Protein 3MCX (pdb70)

Structure (mmCIF, N/CA/C/O backbone):
data_3MCX
#
_entry.id   3MCX
#
_cell.length_a   107.161
_cell.length_b   147.472
_cell.length_c   73.434
_cell.angle_alpha   90.000
_cell.angle_beta   90.000
_cell.angle_gamma   90.000
#
_symmetry.space_group_name_H-M   'C 2 2 21'
#
loop_
_entity.id
_entity.type
_entity.pdbx_description
1 polymer 'SusD superfamily protein'
2 non-polymer 'ZINC ION'
3 non-polymer 'ACETATE ION'
4 non-polymer GLYCEROL
5 water water
#
loop_
_atom_site.group_PDB
_atom_site.id
_atom_site.type_symbol
_atom_site.label_atom_id
_atom_site.label_alt_id
_atom_site.label_comp_id
_atom_site.label_asym_id
_atom_site.label_entity_id
_atom_site.label_seq_id
_atom_site.pdbx_PDB_ins_code
_atom_site.Cartn_x
_atom_site.Cartn_y
_atom_site.Cartn_z
_atom_site.occupancy
_atom_site.B_iso_or_equiv
_atom_site.auth_seq_id
_atom_site.auth_comp_id
_atom_site.auth_asym_id
_atom_site.auth_atom_id
_atom_site.pdbx_PDB_model_num
ATOM 1 N N . VAL A 1 19 ? 12.255 -14.907 16.810 1.00 18.41 39 VAL A N 1
ATOM 2 C CA . VAL A 1 19 ? 12.493 -16.373 16.849 1.00 17.30 39 VAL A CA 1
ATOM 3 C C . VAL A 1 19 ? 13.997 -16.680 16.755 1.00 16.01 39 VAL A C 1
ATOM 4 O O . VAL A 1 19 ? 14.524 -17.401 17.604 1.00 16.34 39 VAL A O 1
ATOM 8 N N . THR A 1 20 ? 14.666 -16.192 15.708 1.00 12.79 40 THR A N 1
ATOM 9 C CA . THR A 1 20 ? 16.057 -16.567 15.450 1.00 11.27 40 THR A CA 1
ATOM 10 C C . THR A 1 20 ? 17.019 -15.439 15.800 1.00 9.94 40 THR A C 1
ATOM 11 O O . THR A 1 20 ? 16.601 -14.303 15.967 1.00 9.29 40 THR A O 1
ATOM 15 N N . LEU A 1 21 ? 18.311 -15.771 15.901 1.00 8.82 41 LEU A N 1
ATOM 16 C CA . LEU A 1 21 ? 19.350 -14.781 16.076 1.00 8.31 41 LEU A CA 1
ATOM 17 C C . LEU A 1 21 ? 19.263 -13.730 14.968 1.00 7.60 41 LEU A C 1
ATOM 18 O O . LEU A 1 21 ? 19.374 -12.528 15.225 1.00 8.33 41 LEU A O 1
ATOM 23 N N . ASP A 1 22 ? 19.048 -14.178 13.721 1.00 8.64 42 ASP A N 1
ATOM 24 C CA A ASP A 1 22 ? 18.973 -13.207 12.621 0.50 8.85 42 ASP A CA 1
ATOM 25 C CA B ASP A 1 22 ? 18.923 -13.261 12.585 0.50 8.91 42 ASP A CA 1
ATOM 26 C C . ASP A 1 22 ? 17.772 -12.279 12.793 1.00 8.71 42 ASP A C 1
ATOM 27 O O . ASP A 1 22 ? 17.892 -11.100 12.513 1.00 7.86 42 ASP A O 1
ATOM 36 N N . ASP A 1 23 ? 16.638 -12.804 13.265 1.00 8.40 43 ASP A N 1
ATOM 37 C CA . ASP A 1 23 ? 15.478 -11.949 13.577 1.00 9.12 43 ASP A CA 1
ATOM 38 C C . ASP A 1 23 ? 15.819 -10.892 14.632 1.00 8.09 43 ASP A C 1
ATOM 39 O O . ASP A 1 23 ? 15.408 -9.748 14.534 1.00 8.07 43 ASP A O 1
ATOM 44 N N . ALA A 1 24 ? 16.585 -11.276 15.649 1.00 6.96 44 ALA A N 1
ATOM 45 C CA . ALA A 1 24 ? 17.040 -10.309 16.641 1.00 6.21 44 ALA A CA 1
ATOM 46 C C . ALA A 1 24 ? 17.933 -9.213 16.044 1.00 5.57 44 ALA A C 1
ATOM 47 O O . ALA A 1 24 ? 17.801 -8.042 16.363 1.00 6.01 44 ALA A O 1
ATOM 49 N N . GLN A 1 25 ? 18.852 -9.623 15.169 1.00 5.78 45 GLN A N 1
ATOM 50 C CA . GLN A 1 25 ? 19.682 -8.651 14.470 1.00 5.27 45 GLN A CA 1
ATOM 51 C C . GLN A 1 25 ? 18.854 -7.691 13.594 1.00 6.26 45 GLN A C 1
ATOM 52 O O . GLN A 1 25 ? 19.134 -6.510 13.533 1.00 6.89 45 GLN A O 1
ATOM 58 N N . ILE A 1 26 ? 17.876 -8.247 12.885 1.00 7.15 46 ILE A N 1
ATOM 59 C CA . ILE A 1 26 ? 16.968 -7.426 12.073 1.00 7.74 46 ILE A CA 1
ATOM 60 C C . ILE A 1 26 ? 16.222 -6.409 12.950 1.00 7.39 46 ILE A C 1
ATOM 61 O O . ILE A 1 26 ? 16.127 -5.233 12.593 1.00 7.81 46 ILE A O 1
ATOM 66 N N . ALA A 1 27 ? 15.748 -6.835 14.129 1.00 6.52 47 ALA A N 1
ATOM 67 C CA . ALA A 1 27 ? 15.157 -5.886 15.069 1.00 7.37 47 ALA A CA 1
ATOM 68 C C . ALA A 1 27 ? 16.113 -4.771 15.468 1.00 6.13 47 ALA A C 1
ATOM 69 O O . ALA A 1 27 ? 15.735 -3.619 15.490 1.00 7.17 47 ALA A O 1
ATOM 71 N N . LEU A 1 28 ? 17.350 -5.129 15.790 1.00 5.83 48 LEU A N 1
ATOM 72 C CA . LEU A 1 28 ? 18.350 -4.124 16.136 1.00 5.78 48 LEU A CA 1
ATOM 73 C C . LEU A 1 28 ? 18.621 -3.192 14.941 1.00 6.16 48 LEU A C 1
ATOM 74 O O . LEU A 1 28 ? 18.719 -1.983 15.105 1.00 6.47 48 LEU A O 1
ATOM 79 N N . ASN A 1 29 ? 18.732 -3.777 13.747 1.00 6.72 49 ASN A N 1
ATOM 80 C CA . ASN A 1 29 ? 18.927 -2.928 12.563 1.00 7.28 49 ASN A CA 1
ATOM 81 C C . ASN A 1 29 ? 17.801 -1.918 12.446 1.00 6.56 49 ASN A C 1
ATOM 82 O O . ASN A 1 29 ? 18.033 -0.775 12.070 1.00 6.53 49 ASN A O 1
ATOM 87 N N . GLY A 1 30 ? 16.583 -2.340 12.757 1.00 5.90 50 GLY A N 1
ATOM 88 C CA . GLY A 1 30 ? 15.441 -1.446 12.748 1.00 7.39 50 GLY A CA 1
ATOM 89 C C . GLY A 1 30 ? 15.519 -0.303 13.742 1.00 7.97 50 GLY A C 1
ATOM 90 O O . GLY A 1 30 ? 15.061 0.806 13.488 1.00 8.18 50 GLY A O 1
ATOM 91 N N . ILE A 1 31 ? 16.086 -0.560 14.917 1.00 7.00 51 ILE A N 1
ATOM 92 C CA . ILE A 1 31 ? 16.306 0.479 15.902 1.00 7.36 51 ILE A CA 1
ATOM 93 C C . ILE A 1 31 ? 17.300 1.538 15.375 1.00 7.30 51 ILE A C 1
ATOM 94 O O . ILE A 1 31 ? 17.048 2.736 15.456 1.00 7.22 51 ILE A O 1
ATOM 99 N N . TYR A 1 32 ? 18.422 1.083 14.812 1.00 7.06 52 TYR A N 1
ATOM 100 C CA . TYR A 1 32 ? 19.373 2.015 14.222 1.00 6.79 52 TYR A CA 1
ATOM 101 C C . TYR A 1 32 ? 18.740 2.817 13.083 1.00 7.26 52 TYR A C 1
ATOM 102 O O . TYR A 1 32 ? 18.963 4.024 12.993 1.00 7.17 52 TYR A O 1
ATOM 111 N N . ARG A 1 33 ? 17.927 2.168 12.257 1.00 6.89 53 ARG A N 1
ATOM 112 C CA . ARG A 1 33 ? 17.258 2.825 11.131 1.00 8.40 53 ARG A CA 1
ATOM 113 C C . ARG A 1 33 ? 16.301 3.897 11.646 1.00 8.17 53 ARG A C 1
ATOM 114 O O . ARG A 1 33 ? 16.269 5.003 11.141 1.00 8.95 53 ARG A O 1
ATOM 117 N N . LEU A 1 34 ? 15.528 3.582 12.688 1.00 8.39 54 LEU A N 1
ATOM 118 C CA . LEU A 1 34 ? 14.619 4.557 13.279 1.00 9.53 54 LEU A CA 1
ATOM 119 C C . LEU A 1 34 ? 15.391 5.751 13.839 1.00 9.14 54 LEU A C 1
ATOM 120 O O . LEU A 1 34 ? 15.003 6.916 13.666 1.00 9.38 54 LEU A O 1
ATOM 125 N N . ALA A 1 35 ? 16.522 5.494 14.490 1.00 7.68 55 ALA A N 1
ATOM 126 C CA . ALA A 1 35 ? 17.359 6.549 15.036 1.00 8.10 55 ALA A CA 1
ATOM 127 C C . ALA A 1 35 ? 17.903 7.461 13.946 1.00 8.34 55 ALA A C 1
ATOM 128 O O . ALA A 1 35 ? 18.100 8.649 14.179 1.00 8.98 55 ALA A O 1
ATOM 130 N N . SER A 1 36 ? 18.124 6.918 12.754 1.00 8.89 56 SER A N 1
ATOM 131 C CA . SER A 1 36 ? 18.651 7.712 11.656 1.00 8.54 56 SER A CA 1
ATOM 132 C C . SER A 1 36 ? 17.562 8.505 10.944 1.00 9.05 56 SER A C 1
ATOM 133 O O . SER A 1 36 ? 17.858 9.368 10.106 1.00 9.31 56 SER A O 1
ATOM 136 N N . GLY A 1 37 ? 16.305 8.246 11.298 1.00 8.12 57 GLY A N 1
ATOM 137 C CA . GLY A 1 37 ? 15.185 8.800 10.615 1.00 7.74 57 GLY A CA 1
ATOM 138 C C . GLY A 1 37 ? 14.766 10.209 11.017 1.00 7.61 57 GLY A C 1
ATOM 139 O O . GLY A 1 37 ? 15.313 10.856 11.922 1.00 6.54 57 GLY A O 1
ATOM 140 N N . HIS A 1 38 ? 13.795 10.704 10.276 1.00 7.20 58 HIS A N 1
ATOM 141 C CA . HIS A 1 38 ? 13.177 11.961 10.560 1.00 7.05 58 HIS A CA 1
ATOM 142 C C . HIS A 1 38 ? 12.685 12.002 12.007 1.00 7.28 58 HIS A C 1
ATOM 143 O O . HIS A 1 38 ? 12.116 11.027 12.501 1.00 7.98 58 HIS A O 1
ATOM 150 N N . SER A 1 39 ? 12.949 13.144 12.645 1.00 6.59 59 SER A N 1
ATOM 151 C CA . SER A 1 39 ? 12.522 13.481 13.999 1.00 6.95 59 SER A CA 1
ATOM 152 C C . SER A 1 39 ? 13.451 12.928 15.055 1.00 7.88 59 SER A C 1
ATOM 153 O O . SER A 1 39 ? 13.288 13.267 16.226 1.00 8.73 59 SER A O 1
ATOM 156 N N . TYR A 1 40 ? 14.419 12.103 14.668 1.00 7.15 60 TYR A N 1
ATOM 157 C CA . TYR A 1 40 ? 15.489 11.731 15.572 1.00 6.89 60 TYR A CA 1
ATOM 158 C C . TYR A 1 40 ? 16.819 12.323 15.038 1.00 7.53 60 TYR A C 1
ATOM 159 O O . TYR A 1 40 ? 16.912 13.523 14.907 1.00 8.23 60 TYR A O 1
ATOM 168 N N . TYR A 1 41 ? 17.805 11.493 14.697 1.00 7.57 61 TYR A N 1
ATOM 169 C CA . TYR A 1 41 ? 19.092 12.047 14.280 1.00 7.28 61 TYR A CA 1
ATOM 170 C C . TYR A 1 41 ? 19.094 12.538 12.820 1.00 7.76 61 TYR A C 1
ATOM 171 O O . TYR A 1 41 ? 20.027 13.241 12.421 1.00 8.03 61 TYR A O 1
ATOM 180 N N . GLY A 1 42 ? 18.082 12.207 12.027 1.00 7.61 62 GLY A N 1
ATOM 181 C CA . GLY A 1 42 ? 17.969 12.771 10.684 1.00 7.11 62 GLY A CA 1
ATOM 182 C C . GLY A 1 42 ? 18.013 14.288 10.663 1.00 7.38 62 GLY A C 1
ATOM 183 O O . GLY A 1 42 ? 18.496 14.889 9.698 1.00 6.97 62 GLY A O 1
ATOM 184 N N . ASP A 1 43 ? 17.437 14.916 11.691 1.00 6.80 63 ASP A N 1
ATOM 185 C CA . ASP A 1 43 ? 17.182 16.370 11.673 1.00 7.11 63 ASP A CA 1
ATOM 186 C C . ASP A 1 43 ? 17.131 16.977 13.063 1.00 7.35 63 ASP A C 1
ATOM 187 O O . ASP A 1 43 ? 18.121 17.598 13.465 1.00 7.80 63 ASP A O 1
ATOM 192 N N . ASN A 1 44 ? 16.032 16.829 13.799 1.00 6.70 64 ASN A N 1
ATOM 193 C CA . ASN A 1 44 ? 15.878 17.612 15.021 1.00 7.23 64 ASN A CA 1
ATOM 194 C C . ASN A 1 44 ? 17.031 17.447 16.019 1.00 7.63 64 ASN A C 1
ATOM 195 O O . ASN A 1 44 ? 17.545 18.458 16.515 1.00 7.48 64 ASN A O 1
ATOM 200 N N . TYR A 1 45 ? 17.467 16.216 16.282 1.00 7.31 65 TYR A N 1
ATOM 201 C CA . TYR A 1 45 ? 18.539 16.004 17.266 1.00 7.16 65 TYR A CA 1
ATOM 202 C C . TYR A 1 45 ? 19.944 16.282 16.684 1.00 7.93 65 TYR A C 1
ATOM 203 O O . TYR A 1 45 ? 20.946 16.262 17.419 1.00 8.86 65 TYR A O 1
ATOM 212 N N . TRP A 1 46 ? 20.009 16.465 15.370 1.00 7.90 66 TRP A N 1
ATOM 213 C CA . TRP A 1 46 ? 21.255 16.823 14.701 1.00 8.14 66 TRP A CA 1
ATOM 214 C C . TRP A 1 46 ? 21.481 18.319 14.852 1.00 8.49 66 TRP A C 1
ATOM 215 O O . TRP A 1 46 ? 22.513 18.750 15.386 1.00 9.04 66 TRP A O 1
ATOM 226 N N . TYR A 1 47 ? 20.529 19.128 14.416 1.00 7.31 67 TYR A N 1
ATOM 227 C CA . TYR A 1 47 ? 20.768 20.568 14.378 1.00 7.12 67 TYR A CA 1
ATOM 228 C C . TYR A 1 47 ? 20.324 21.350 15.598 1.00 6.85 67 TYR A C 1
ATOM 229 O O . TYR A 1 47 ? 20.689 22.524 15.749 1.00 7.63 67 TYR A O 1
ATOM 238 N N . TYR A 1 48 ? 19.575 20.730 16.536 1.00 6.82 68 TYR A N 1
ATOM 239 C CA . TYR A 1 48 ? 19.170 21.432 17.765 1.00 6.84 68 TYR A CA 1
ATOM 240 C C . TYR A 1 48 ? 20.343 22.061 18.499 1.00 7.70 68 TYR A C 1
ATOM 241 O O . TYR A 1 48 ? 20.301 23.261 18.809 1.00 7.99 68 TYR A O 1
ATOM 250 N N . GLY A 1 49 ? 21.404 21.304 18.692 1.00 7.48 69 GLY A N 1
ATOM 251 C CA . GLY A 1 49 ? 22.544 21.763 19.468 1.00 8.66 69 GLY A CA 1
ATOM 252 C C . GLY A 1 49 ? 23.410 22.779 18.761 1.00 7.88 69 GLY A C 1
ATOM 253 O O . GLY A 1 49 ? 24.351 23.303 19.353 1.00 8.61 69 GLY A O 1
ATOM 254 N N . ASP A 1 50 ? 23.118 23.078 17.499 1.00 7.76 70 ASP A N 1
ATOM 255 C CA . ASP A 1 50 ? 23.750 24.176 16.792 1.00 7.65 70 ASP A CA 1
ATOM 256 C C . ASP A 1 50 ? 22.861 25.424 16.754 1.00 8.24 70 ASP A C 1
ATOM 257 O O . ASP A 1 50 ? 23.286 26.490 17.177 1.00 7.42 70 ASP A O 1
ATOM 262 N N . CYS A 1 51 ? 21.624 25.302 16.330 1.00 7.03 71 CYS A N 1
ATOM 263 C CA . CYS A 1 51 ? 20.782 26.494 16.188 1.00 7.17 71 CYS A CA 1
ATOM 264 C C . CYS A 1 51 ? 20.374 27.143 17.503 1.00 7.49 71 CYS A C 1
ATOM 265 O O . CYS A 1 51 ? 19.911 28.302 17.526 1.00 6.89 71 CYS A O 1
ATOM 268 N N . ARG A 1 52 ? 20.550 26.429 18.619 1.00 7.47 72 ARG A N 1
ATOM 269 C CA . ARG A 1 52 ? 20.275 26.973 19.939 1.00 7.39 72 ARG A CA 1
ATOM 270 C C . ARG A 1 52 ? 21.426 27.812 20.493 1.00 6.86 72 ARG A C 1
ATOM 271 O O . ARG A 1 52 ? 21.249 28.525 21.492 1.00 7.12 72 ARG A O 1
ATOM 279 N N . ALA A 1 53 ? 22.599 27.734 19.856 1.00 6.75 73 ALA A N 1
ATOM 280 C CA . ALA A 1 53 ? 23.784 28.480 20.282 1.00 7.04 73 ALA A CA 1
ATOM 281 C C . ALA A 1 53 ? 23.925 29.716 19.376 1.00 6.82 73 ALA A C 1
ATOM 282 O O . ALA A 1 53 ? 22.908 30.341 19.052 1.00 7.54 73 ALA A O 1
ATOM 284 N N . ALA A 1 54 ? 25.139 30.150 19.050 1.00 7.37 74 ALA A N 1
ATOM 285 C CA . ALA A 1 54 ? 25.354 31.449 18.401 1.00 7.18 74 ALA A CA 1
ATOM 286 C C . ALA A 1 54 ? 25.987 31.416 17.020 1.00 7.56 74 ALA A C 1
ATOM 287 O O . ALA A 1 54 ? 26.110 32.489 16.394 1.00 7.38 74 ALA A O 1
ATOM 289 N N . ASP A 1 55 ? 26.426 30.229 16.599 1.00 7.38 75 ASP A N 1
ATOM 290 C CA . ASP A 1 55 ? 27.221 30.046 15.389 1.00 7.88 75 ASP A CA 1
ATOM 291 C C . ASP A 1 55 ? 26.424 29.635 14.169 1.00 7.16 75 ASP A C 1
ATOM 292 O O . ASP A 1 55 ? 26.863 29.896 13.030 1.00 6.55 75 ASP A O 1
ATOM 297 N N . VAL A 1 56 ? 25.319 28.919 14.381 1.00 7.22 76 VAL A N 1
ATOM 298 C CA . VAL A 1 56 ? 24.442 28.447 13.306 1.00 7.10 76 VAL A CA 1
ATOM 299 C C . VAL A 1 56 ? 23.086 29.053 13.603 1.00 7.08 76 VAL A C 1
ATOM 300 O O . VAL A 1 56 ? 22.553 28.908 14.717 1.00 7.58 76 VAL A O 1
ATOM 304 N N . GLN A 1 57 ? 22.525 29.764 12.635 1.00 6.32 77 GLN A N 1
ATOM 305 C CA . GLN A 1 57 ? 21.250 30.458 12.815 1.00 6.38 77 GLN A CA 1
ATOM 306 C C . GLN A 1 57 ? 20.243 30.015 11.761 1.00 7.46 77 GLN A C 1
ATOM 307 O O . GLN A 1 57 ? 20.605 29.466 10.727 1.00 6.77 77 GLN A O 1
ATOM 313 N N . ALA A 1 58 ? 18.963 30.278 12.008 1.00 6.02 78 ALA A N 1
ATOM 314 C CA . ALA A 1 58 ? 17.999 30.205 10.908 1.00 6.55 78 ALA A CA 1
ATOM 315 C C . ALA A 1 58 ? 18.357 31.223 9.845 1.00 6.79 78 ALA A C 1
ATOM 316 O O . ALA A 1 58 ? 18.806 32.342 10.147 1.00 6.30 78 ALA A O 1
ATOM 318 N N . ARG A 1 59 ? 18.064 30.859 8.600 1.00 6.01 79 ARG A N 1
ATOM 319 C CA . ARG A 1 59 ? 18.125 31.803 7.506 1.00 6.20 79 ARG A CA 1
ATOM 320 C C . ARG A 1 59 ? 16.920 32.763 7.456 1.00 5.57 79 ARG A C 1
ATOM 321 O O . ARG A 1 59 ? 17.044 33.931 7.081 1.00 5.86 79 ARG A O 1
ATOM 329 N N . ILE A 1 60 ? 15.746 32.196 7.770 1.00 5.60 80 ILE A N 1
ATOM 330 C CA . ILE A 1 60 ? 14.486 32.863 7.670 1.00 5.72 80 ILE A CA 1
ATOM 331 C C . ILE A 1 60 ? 13.566 32.340 8.791 1.00 6.00 80 ILE A C 1
ATOM 332 O O . ILE A 1 60 ? 13.572 31.145 9.115 1.00 5.91 80 ILE A O 1
ATOM 337 N N . THR A 1 61 ? 12.722 33.236 9.300 1.00 5.81 81 THR A N 1
ATOM 338 C CA . THR A 1 61 ? 11.736 32.791 10.270 1.00 6.00 81 THR A CA 1
ATOM 339 C C . THR A 1 61 ? 10.603 32.091 9.521 1.00 5.87 81 THR A C 1
ATOM 340 O O . THR A 1 61 ? 10.160 32.545 8.464 1.00 5.69 81 THR A O 1
ATOM 344 N N . LYS A 1 62 ? 10.127 30.984 10.079 1.00 5.47 82 LYS A N 1
ATOM 345 C CA . LYS A 1 62 ? 9.032 30.212 9.484 1.00 5.46 82 LYS A CA 1
ATOM 346 C C . LYS A 1 62 ? 7.803 30.048 10.386 1.00 5.96 82 LYS A C 1
ATOM 347 O O . LYS A 1 62 ? 6.773 29.528 9.937 1.00 5.89 82 LYS A O 1
ATOM 353 N N . GLY A 1 63 ? 7.899 30.489 11.634 1.00 6.04 83 GLY A N 1
ATOM 354 C CA . GLY A 1 63 ? 6.802 30.357 12.578 1.00 6.07 83 GLY A CA 1
ATOM 355 C C . GLY A 1 63 ? 6.667 28.964 13.186 1.00 5.35 83 GLY A C 1
ATOM 356 O O . GLY A 1 63 ? 7.444 28.053 12.917 1.00 5.74 83 GLY A O 1
ATOM 357 N N . ASP A 1 64 ? 5.646 28.831 14.011 1.00 5.02 84 ASP A N 1
ATOM 358 C CA . ASP A 1 64 ? 5.401 27.602 14.759 1.00 5.15 84 ASP A CA 1
ATOM 359 C C . ASP A 1 64 ? 5.195 26.406 13.815 1.00 5.29 84 ASP A C 1
ATOM 360 O O . ASP A 1 64 ? 4.562 26.547 12.756 1.00 5.34 84 ASP A O 1
ATOM 365 N N . GLY A 1 65 ? 5.758 25.264 14.195 1.00 5.54 85 GLY A N 1
ATOM 366 C CA . GLY A 1 65 ? 5.477 24.019 13.482 1.00 5.79 85 GLY A CA 1
ATOM 367 C C . GLY A 1 65 ? 6.320 23.831 12.235 1.00 5.71 85 GLY A C 1
ATOM 368 O O . GLY A 1 65 ? 6.072 22.880 11.497 1.00 6.22 85 GLY A O 1
ATOM 369 N N . LYS A 1 66 ? 7.286 24.728 12.021 1.00 5.22 86 LYS A N 1
ATOM 370 C CA A LYS A 1 66 ? 8.144 24.707 10.840 0.50 5.63 86 LYS A CA 1
ATOM 371 C CA B LYS A 1 66 ? 8.151 24.710 10.844 0.50 5.65 86 LYS A CA 1
ATOM 372 C C . LYS A 1 66 ? 9.603 24.656 11.285 1.00 5.99 86 LYS A C 1
ATOM 373 O O . LYS A 1 66 ? 9.917 24.794 12.474 1.00 5.47 86 LYS A O 1
ATOM 384 N N . ARG A 1 67 ? 10.505 24.430 10.351 1.00 5.52 87 ARG A N 1
ATOM 385 C CA . ARG A 1 67 ? 11.846 24.003 10.720 1.00 5.83 87 ARG A CA 1
ATOM 386 C C . ARG A 1 67 ? 12.744 25.127 11.220 1.00 6.08 87 ARG A C 1
ATOM 387 O O . ARG A 1 67 ? 12.723 26.268 10.710 1.00 6.45 87 ARG A O 1
ATOM 395 N N . VAL A 1 68 ? 13.490 24.770 12.261 1.00 5.42 88 VAL A N 1
ATOM 396 C CA . VAL A 1 68 ? 14.614 25.520 12.823 1.00 6.62 88 VAL A CA 1
ATOM 397 C C . VAL A 1 68 ? 14.221 26.743 13.657 1.00 6.11 88 VAL A C 1
ATOM 398 O O . VAL A 1 68 ? 14.625 26.884 14.843 1.00 6.68 88 VAL A O 1
ATOM 402 N N . SER A 1 69 ? 13.440 27.630 13.086 1.00 6.02 89 SER A N 1
ATOM 403 C CA . SER A 1 69 ? 13.227 28.915 13.720 1.00 5.58 89 SER A CA 1
ATOM 404 C C . SER A 1 69 ? 12.609 28.859 15.131 1.00 6.26 89 SER A C 1
ATOM 405 O O . SER A 1 69 ? 12.983 29.680 15.964 1.00 6.27 89 SER A O 1
ATOM 408 N N . PRO A 1 70 ? 11.654 27.961 15.409 1.00 5.82 90 PRO A N 1
ATOM 409 C CA . PRO A 1 70 ? 11.131 27.963 16.775 1.00 5.96 90 PRO A CA 1
ATOM 410 C C . PRO A 1 70 ? 12.157 27.587 17.833 1.00 5.89 90 PRO A C 1
ATOM 411 O O . PRO A 1 70 ? 12.041 28.044 18.977 1.00 5.71 90 PRO A O 1
ATOM 415 N N . TYR A 1 71 ? 13.125 26.731 17.493 1.00 5.96 91 TYR A N 1
ATOM 416 C CA . TYR A 1 71 ? 14.259 26.457 18.371 1.00 5.51 91 TYR A CA 1
ATOM 417 C C . TYR A 1 71 ? 15.173 27.687 18.495 1.00 6.27 91 TYR A C 1
ATOM 418 O O . TYR A 1 71 ? 15.506 28.153 19.599 1.00 6.54 91 TYR A O 1
ATOM 427 N N . TYR A 1 72 ? 15.602 28.181 17.356 1.00 6.35 92 TYR A N 1
ATOM 428 C CA . TYR A 1 72 ? 16.529 29.323 17.283 1.00 5.64 92 TYR A CA 1
ATOM 429 C C . TYR A 1 72 ? 16.013 30.537 18.029 1.00 6.56 92 TYR A C 1
ATOM 430 O O . TYR A 1 72 ? 16.794 31.250 18.674 1.00 6.99 92 TYR A O 1
ATOM 439 N N . GLU A 1 73 ? 14.712 30.809 17.922 1.00 5.36 93 GLU A N 1
ATOM 440 C CA . GLU A 1 73 ? 14.055 31.958 18.541 1.00 5.41 93 GLU A CA 1
ATOM 441 C C . GLU A 1 73 ? 13.607 31.702 19.990 1.00 5.31 93 GLU A C 1
ATOM 442 O O . GLU A 1 73 ? 13.053 32.596 20.621 1.00 5.61 93 GLU A O 1
ATOM 448 N N . TYR A 1 74 ? 13.798 30.477 20.492 1.00 5.97 94 TYR A N 1
ATOM 449 C CA . TYR A 1 74 ? 13.395 30.152 21.880 1.00 5.94 94 TYR A CA 1
ATOM 450 C C . TYR A 1 74 ? 11.943 30.468 22.145 1.00 6.67 94 TYR A C 1
ATOM 451 O O . TYR A 1 74 ? 11.546 30.923 23.217 1.00 6.44 94 TYR A O 1
ATOM 460 N N . ASN A 1 75 ? 11.090 30.183 21.166 1.00 5.40 95 ASN A N 1
ATOM 461 C CA . ASN A 1 75 ? 9.666 30.436 21.310 1.00 5.81 95 ASN A CA 1
ATOM 462 C C . ASN A 1 75 ? 8.769 29.214 21.003 1.00 5.42 95 ASN A C 1
ATOM 463 O O . ASN A 1 75 ? 7.547 29.328 21.016 1.00 6.47 95 ASN A O 1
ATOM 468 N N . VAL A 1 76 ? 9.391 28.077 20.779 1.00 5.55 96 VAL A N 1
ATOM 469 C CA . VAL A 1 76 ? 8.667 26.847 20.459 1.00 5.95 96 VAL A CA 1
ATOM 470 C C . VAL A 1 76 ? 7.650 26.488 21.554 1.00 5.91 96 VAL A C 1
ATOM 471 O O . VAL A 1 76 ? 7.930 26.601 22.753 1.00 6.64 96 VAL A O 1
ATOM 475 N N . LEU A 1 77 ? 6.452 26.087 21.139 1.00 5.57 97 LEU A N 1
ATOM 476 C CA . LEU A 1 77 ? 5.331 25.772 22.008 1.00 5.30 97 LEU A CA 1
ATOM 477 C C . LEU A 1 77 ? 5.148 24.268 22.192 1.00 5.00 97 LEU A C 1
ATOM 478 O O . LEU A 1 77 ? 5.570 23.449 21.378 1.00 5.65 97 LEU A O 1
ATOM 483 N N . ALA A 1 78 ? 4.464 23.900 23.275 1.00 4.77 98 ALA A N 1
ATOM 484 C CA . ALA A 1 78 ? 4.145 22.501 23.562 1.00 4.91 98 ALA A CA 1
ATOM 485 C C . ALA A 1 78 ? 3.304 21.824 22.498 1.00 5.28 98 ALA A C 1
ATOM 486 O O . ALA A 1 78 ? 3.339 20.599 22.412 1.00 5.35 98 ALA A O 1
ATOM 488 N N . SER A 1 79 ? 2.609 22.623 21.688 1.00 4.26 99 SER A N 1
ATOM 489 C CA . SER A 1 79 ? 1.757 22.128 20.621 1.00 5.23 99 SER A CA 1
ATOM 490 C C . SER A 1 79 ? 2.528 21.846 19.311 1.00 5.19 99 SER A C 1
ATOM 491 O O . SER A 1 79 ? 1.891 21.388 18.348 1.00 7.50 99 SER A O 1
ATOM 494 N N . ASP A 1 80 ? 3.817 22.126 19.244 1.00 5.11 100 ASP A N 1
ATOM 495 C CA . ASP A 1 80 ? 4.539 22.076 17.958 1.00 4.61 100 ASP A CA 1
ATOM 496 C C . ASP A 1 80 ? 4.777 20.623 17.537 1.00 4.51 100 ASP A C 1
ATOM 497 O O . ASP A 1 80 ? 5.523 19.888 18.186 1.00 5.43 100 ASP A O 1
ATOM 502 N N . ASN A 1 81 ? 4.125 20.190 16.465 1.00 4.68 101 ASN A N 1
ATOM 503 C CA . ASN A 1 81 ? 4.249 18.802 16.075 1.00 4.91 101 ASN A CA 1
ATOM 504 C C . ASN A 1 81 ? 5.645 18.460 15.563 1.00 5.80 101 ASN A C 1
ATOM 505 O O . ASN A 1 81 ? 6.255 17.493 15.988 1.00 5.64 101 ASN A O 1
ATOM 510 N N . LEU A 1 82 ? 6.141 19.262 14.622 1.00 5.58 102 LEU A N 1
ATOM 511 C CA . LEU A 1 82 ? 7.440 19.029 14.055 1.00 5.48 102 LEU A CA 1
ATOM 512 C C . LEU A 1 82 ? 8.557 19.052 15.080 1.00 5.49 102 LEU A C 1
ATOM 513 O O . LEU A 1 82 ? 9.497 18.247 15.020 1.00 6.52 102 LEU A O 1
ATOM 518 N N . ASN A 1 83 ? 8.467 19.986 16.023 1.00 5.37 103 ASN A N 1
ATOM 519 C CA . ASN A 1 83 ? 9.605 20.273 16.874 1.00 5.91 103 ASN A CA 1
ATOM 520 C C . ASN A 1 83 ? 9.531 19.773 18.288 1.00 5.68 103 ASN A C 1
ATOM 521 O O . ASN A 1 83 ? 10.543 19.771 18.984 1.00 6.18 103 ASN A O 1
ATOM 526 N N . ILE A 1 84 ? 8.360 19.347 18.719 1.00 4.95 104 ILE A N 1
ATOM 527 C CA . ILE A 1 84 ? 8.160 18.866 20.093 1.00 5.56 104 ILE A CA 1
ATOM 528 C C . ILE A 1 84 ? 7.508 17.492 20.115 1.00 5.69 104 ILE A C 1
ATOM 529 O O . ILE A 1 84 ? 8.096 16.548 20.666 1.00 5.88 104 ILE A O 1
ATOM 534 N N . VAL A 1 85 ? 6.344 17.344 19.504 1.00 4.98 105 VAL A N 1
ATOM 535 C CA . VAL A 1 85 ? 5.640 16.066 19.567 1.00 5.28 105 VAL A CA 1
ATOM 536 C C . VAL A 1 85 ? 6.450 14.965 18.874 1.00 5.70 105 VAL A C 1
ATOM 537 O O . VAL A 1 85 ? 6.673 13.895 19.426 1.00 5.80 105 VAL A O 1
ATOM 541 N N . LEU A 1 86 ? 6.887 15.207 17.636 1.00 5.36 106 LEU A N 1
ATOM 542 C CA . LEU A 1 86 ? 7.593 14.157 16.908 1.00 6.32 106 LEU A CA 1
ATOM 543 C C . LEU A 1 86 ? 8.944 13.795 17.559 1.00 6.24 106 LEU A C 1
ATOM 544 O O . LEU A 1 86 ? 9.235 12.604 17.714 1.00 6.38 106 LEU A O 1
ATOM 549 N N . PRO A 1 87 ? 9.778 14.783 17.935 1.00 6.00 107 PRO A N 1
ATOM 550 C CA . PRO A 1 87 ? 11.04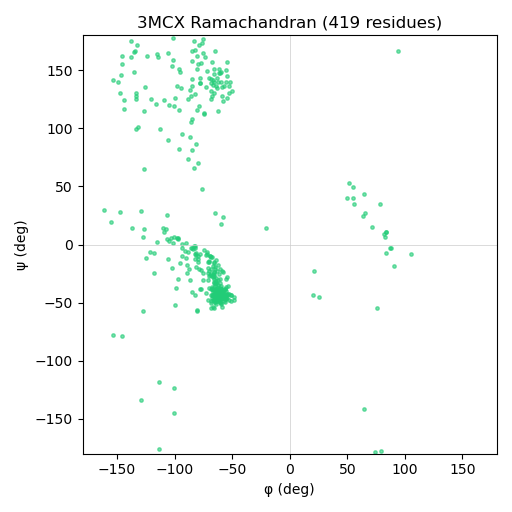5 14.386 18.565 1.00 6.29 107 PRO A CA 1
ATOM 551 C C . PRO A 1 87 ? 10.905 13.628 19.869 1.00 6.17 107 PRO A C 1
ATOM 552 O O . PRO A 1 87 ? 11.696 12.736 20.129 1.00 7.43 107 PRO A O 1
ATOM 556 N N . TRP A 1 88 ? 9.900 13.961 20.653 1.00 5.78 108 TRP A N 1
ATOM 557 C CA . TRP A 1 88 ? 9.601 13.218 21.881 1.00 5.07 108 TRP A CA 1
ATOM 558 C C . TRP A 1 88 ? 9.146 11.798 21.553 1.00 6.44 108 TRP A C 1
ATOM 559 O O . TRP A 1 88 ? 9.696 10.813 22.056 1.00 6.62 108 TRP A O 1
ATOM 570 N N . ASN A 1 89 ? 8.125 11.679 20.706 1.00 5.26 109 ASN A N 1
ATOM 571 C CA . ASN A 1 89 ? 7.491 10.397 20.463 1.00 5.83 109 ASN A CA 1
ATOM 572 C C . ASN A 1 89 ? 8.464 9.463 19.734 1.00 6.10 109 ASN A C 1
ATOM 573 O O . ASN A 1 89 ? 8.456 8.261 19.946 1.00 6.61 109 ASN A O 1
ATOM 578 N N . THR A 1 90 ? 9.273 10.018 18.837 1.00 6.09 110 THR A N 1
ATOM 579 C CA . THR A 1 90 ? 10.171 9.181 18.036 1.00 6.41 110 THR A CA 1
ATOM 580 C C . THR A 1 90 ? 11.246 8.570 18.915 1.00 5.88 110 THR A C 1
ATOM 581 O O . THR A 1 90 ? 11.587 7.384 18.743 1.00 6.15 110 THR A O 1
ATOM 585 N N . VAL A 1 91 ? 11.839 9.358 19.831 1.00 6.20 111 VAL A N 1
ATOM 586 C CA . VAL A 1 91 ? 12.868 8.805 20.710 1.00 6.40 111 VAL A CA 1
ATOM 587 C C . VAL A 1 91 ? 12.266 7.791 21.663 1.00 6.57 111 VAL A C 1
ATOM 588 O O . VAL A 1 91 ? 12.861 6.734 21.910 1.00 6.27 111 VAL A O 1
ATOM 592 N N . TYR A 1 92 ? 11.061 8.050 22.167 1.00 5.56 112 TYR A N 1
ATOM 593 C CA . TYR A 1 92 ? 10.403 7.047 23.012 1.00 5.48 112 TYR A CA 1
ATOM 594 C C . TYR A 1 92 ? 10.091 5.759 22.240 1.00 6.42 112 TYR A C 1
ATOM 595 O O . TYR A 1 92 ? 10.096 4.679 22.794 1.00 6.44 112 TYR A O 1
ATOM 604 N N . LYS A 1 93 ? 9.778 5.866 20.945 1.00 5.92 113 LYS A N 1
ATOM 605 C CA . LYS A 1 93 ? 9.568 4.667 20.133 1.00 6.25 113 LYS A CA 1
ATOM 606 C C . LYS A 1 93 ? 10.854 3.839 20.083 1.00 6.09 113 LYS A C 1
ATOM 607 O O . LYS A 1 93 ? 10.800 2.618 20.211 1.00 5.90 113 LYS A O 1
ATOM 613 N N . VAL A 1 94 ? 11.993 4.505 19.877 1.00 5.68 114 VAL A N 1
ATOM 614 C CA . VAL A 1 94 ? 13.265 3.796 19.893 1.00 6.38 114 VAL A CA 1
ATOM 615 C C . VAL A 1 94 ? 13.468 3.137 21.265 1.00 6.05 114 VAL A C 1
ATOM 616 O O . VAL A 1 94 ? 13.855 1.968 21.329 1.00 6.94 114 VAL A O 1
ATOM 620 N N . ILE A 1 95 ? 13.209 3.854 22.358 1.00 6.27 115 ILE A N 1
ATOM 621 C CA . ILE A 1 95 ? 13.390 3.275 23.698 1.00 6.19 115 ILE A CA 1
ATOM 622 C C . ILE A 1 95 ? 12.514 2.028 23.863 1.00 6.15 115 ILE A C 1
ATOM 623 O O . ILE A 1 95 ? 12.972 0.969 24.311 1.00 5.92 115 ILE A O 1
ATOM 628 N N . ARG A 1 96 ? 11.274 2.147 23.450 1.00 5.38 116 ARG A N 1
ATOM 629 C CA A ARG A 1 96 ? 10.358 1.018 23.544 0.50 5.87 116 ARG A CA 1
ATOM 630 C CA B ARG A 1 96 ? 10.358 1.018 23.540 0.50 6.09 116 ARG A CA 1
ATOM 631 C C . ARG A 1 96 ? 10.854 -0.193 22.757 1.00 5.83 116 ARG A C 1
ATOM 632 O O . ARG A 1 96 ? 10.787 -1.305 23.231 1.00 5.54 116 ARG A O 1
ATOM 647 N N . GLN A 1 97 ? 11.355 0.040 21.566 1.00 6.47 117 GLN A N 1
ATOM 648 C CA . GLN A 1 97 ? 11.902 -1.052 20.776 1.00 6.18 117 GLN A CA 1
ATOM 649 C C . GLN A 1 97 ? 13.132 -1.681 21.433 1.00 5.26 117 GLN A C 1
ATOM 650 O O . GLN A 1 97 ? 13.282 -2.896 21.427 1.00 4.97 117 GLN A O 1
ATOM 656 N N . THR A 1 98 ? 14.016 -0.860 21.998 1.00 5.40 118 THR A N 1
ATOM 657 C CA . THR A 1 98 ? 15.147 -1.407 22.744 1.00 5.58 118 THR A CA 1
ATOM 658 C C . THR A 1 98 ? 14.679 -2.270 23.920 1.00 4.81 118 THR A C 1
ATOM 659 O O . THR A 1 98 ? 15.237 -3.353 24.167 1.00 4.18 118 THR A O 1
ATOM 663 N N . ASN A 1 99 ? 13.638 -1.822 24.625 1.00 4.67 119 ASN A N 1
ATOM 664 C CA . ASN A 1 99 ? 13.137 -2.584 25.750 1.00 4.27 119 ASN A CA 1
ATOM 665 C C . ASN A 1 99 ? 12.527 -3.910 25.330 1.00 3.68 119 ASN A C 1
ATOM 666 O O . ASN A 1 99 ? 12.728 -4.952 25.962 1.00 4.41 119 ASN A O 1
ATOM 671 N N . ASN A 1 100 ? 11.770 -3.902 24.225 1.00 4.75 120 ASN A N 1
ATOM 672 C CA . ASN A 1 100 ? 11.201 -5.121 23.690 1.00 5.03 120 ASN A CA 1
ATOM 673 C C . ASN A 1 100 ? 12.276 -6.153 23.272 1.00 3.61 120 ASN A C 1
ATOM 674 O O . ASN A 1 100 ? 12.171 -7.324 23.566 1.00 3.93 120 ASN A O 1
ATOM 679 N N . LEU A 1 101 ? 13.328 -5.636 22.627 1.00 3.31 121 LEU A N 1
ATOM 680 C CA . LEU A 1 101 ? 14.415 -6.494 22.165 1.00 3.48 121 LEU A CA 1
ATOM 681 C C . LEU A 1 101 ? 15.211 -7.069 23.344 1.00 2.61 121 LEU A C 1
ATOM 682 O O . LEU A 1 101 ? 15.467 -8.254 23.373 1.00 3.41 121 LEU A O 1
ATOM 687 N N . ILE A 1 102 ? 15.597 -6.191 24.272 1.00 3.15 122 ILE A N 1
ATOM 688 C CA . ILE A 1 102 ? 16.309 -6.646 25.460 1.00 3.38 122 ILE A CA 1
ATOM 689 C C . ILE A 1 102 ? 15.507 -7.681 26.229 1.00 3.43 122 ILE A C 1
ATOM 690 O O . ILE A 1 102 ? 16.010 -8.742 26.601 1.00 2.84 122 ILE A O 1
ATOM 695 N N . GLN A 1 103 ? 14.214 -7.424 26.415 1.00 3.27 123 GLN A N 1
ATOM 696 C CA . GLN A 1 103 ? 13.371 -8.378 27.107 1.00 3.57 123 GLN A CA 1
ATOM 697 C C . GLN A 1 103 ? 13.232 -9.727 26.372 1.00 3.01 123 GLN A C 1
ATOM 698 O O . GLN A 1 103 ? 13.239 -10.776 26.974 1.00 3.71 123 GLN A O 1
ATOM 704 N N . LYS A 1 104 ? 13.093 -9.667 25.037 1.00 3.74 124 LYS A N 1
ATOM 705 C CA . LYS A 1 104 ? 13.028 -10.885 24.248 1.00 4.14 124 LYS A CA 1
ATOM 706 C C . LYS A 1 104 ? 14.301 -11.729 24.431 1.00 2.68 124 LYS A C 1
ATOM 707 O O . LYS A 1 104 ? 14.236 -12.932 24.599 1.00 3.43 124 LYS A O 1
ATOM 713 N N . ILE A 1 105 ? 15.450 -11.061 24.376 1.00 2.00 125 ILE A N 1
ATOM 714 C CA . ILE A 1 105 ? 16.739 -11.773 24.614 1.00 2.00 125 ILE A CA 1
ATOM 715 C C . ILE A 1 105 ? 16.790 -12.393 26.032 1.00 2.00 125 ILE A C 1
ATOM 716 O O . ILE A 1 105 ? 17.125 -13.527 26.205 1.00 2.76 125 ILE A O 1
ATOM 721 N N . GLU A 1 106 ? 16.454 -11.566 27.016 1.00 2.00 126 GLU A N 1
ATOM 722 C CA . GLU A 1 106 ? 16.548 -12.024 28.409 1.00 2.00 126 GLU A CA 1
ATOM 723 C C . GLU A 1 106 ? 15.537 -13.062 28.805 1.00 2.36 126 GLU A C 1
ATOM 724 O O . GLU A 1 106 ? 15.774 -13.847 29.707 1.00 2.00 126 GLU A O 1
ATOM 730 N N . SE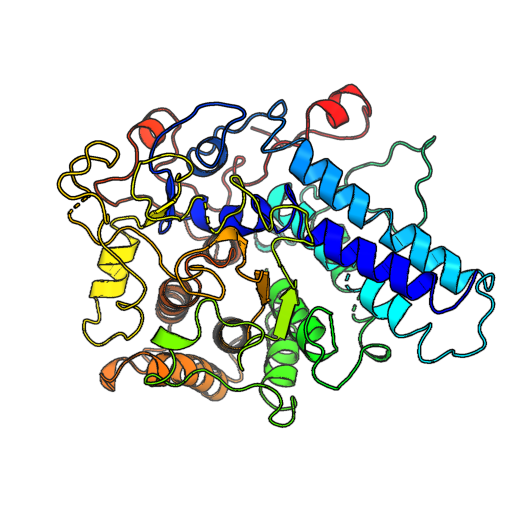R A 1 107 ? 14.423 -13.139 28.097 1.00 4.12 127 SER A N 1
ATOM 731 C CA . SER A 1 107 ? 13.376 -14.085 28.412 1.00 5.20 127 SER A CA 1
ATOM 732 C C . SER A 1 107 ? 13.708 -15.513 27.928 1.00 6.74 127 SER A C 1
ATOM 733 O O . SER A 1 107 ? 12.996 -16.454 28.240 1.00 7.95 127 SER A O 1
ATOM 736 N N . GLY A 1 108 ? 14.793 -15.646 27.160 1.00 8.77 128 GLY A N 1
ATOM 737 C CA . GLY A 1 108 ? 15.260 -16.959 26.713 1.00 11.86 128 GLY A CA 1
ATOM 738 C C . GLY A 1 108 ? 14.482 -17.579 25.571 1.00 13.93 128 GLY A C 1
ATOM 739 O O . GLY A 1 108 ? 14.731 -18.727 25.207 1.00 15.64 128 GLY A O 1
ATOM 740 N N A SER A 1 109 ? 13.608 -16.756 24.979 0.50 15.81 129 SER A N 1
ATOM 741 N N B SER A 1 109 ? 13.517 -16.902 24.998 0.50 15.16 129 SER A N 1
ATOM 742 C CA A SER A 1 109 ? 12.657 -17.153 23.923 0.50 16.96 129 SER A CA 1
ATOM 743 C CA B SER A 1 109 ? 12.761 -17.584 23.957 0.50 15.37 129 SER A CA 1
ATOM 744 C C A SER A 1 109 ? 13.157 -16.779 22.513 0.50 17.14 129 SER A C 1
ATOM 745 C C B SER A 1 109 ? 13.421 -17.458 22.568 0.50 16.06 129 SER A C 1
ATOM 746 O O A SER A 1 109 ? 12.369 -16.560 21.576 0.50 17.30 129 SER A O 1
ATOM 747 O O B SER A 1 109 ? 13.000 -18.190 21.667 0.50 15.89 129 SER A O 1
ATOM 752 N N . ILE A 1 110 ? 14.462 -16.609 22.390 1.00 16.64 130 ILE A N 1
ATOM 753 C CA . ILE A 1 110 ? 15.128 -16.561 21.079 1.00 16.92 130 ILE A CA 1
ATOM 754 C C . ILE A 1 110 ? 15.802 -17.916 20.873 1.00 16.72 130 ILE A C 1
ATOM 755 O O . ILE A 1 110 ? 16.553 -18.408 21.732 1.00 16.50 130 ILE A O 1
ATOM 760 N N . GLN A 1 111 ? 15.486 -18.554 19.747 1.00 16.25 131 GLN A N 1
ATOM 761 C CA . GLN A 1 111 ? 15.966 -19.897 19.457 1.00 16.24 131 GLN A CA 1
ATOM 762 C C . GLN A 1 111 ? 17.412 -19.852 18.940 1.00 15.89 131 GLN A C 1
ATOM 763 O O . GLN A 1 111 ? 17.680 -20.101 17.759 1.00 16.48 131 GLN A O 1
ATOM 766 N N . SER A 1 112 ? 18.338 -19.514 19.840 1.00 14.45 132 SER A N 1
ATOM 767 C CA . SER A 1 112 ? 19.763 -19.453 19.510 1.00 13.59 132 SER A CA 1
ATOM 768 C C . SER A 1 112 ? 20.595 -19.791 20.744 1.00 13.12 132 SER A C 1
ATOM 769 O O . SER A 1 112 ? 20.273 -19.353 21.841 1.00 13.19 132 SER A O 1
ATOM 772 N N . SER A 1 113 ? 21.667 -20.549 20.546 1.00 12.68 133 SER A N 1
ATOM 773 C CA . SER A 1 113 ? 22.648 -20.806 21.602 1.00 12.83 133 SER A CA 1
ATOM 774 C C . SER A 1 113 ? 23.874 -19.877 21.512 1.00 11.78 133 SER A C 1
ATOM 775 O O . SER A 1 113 ? 24.830 -20.056 22.279 1.00 11.60 133 SER A O 1
ATOM 778 N N . ASP A 1 114 ? 23.860 -18.906 20.587 1.00 10.55 134 ASP A N 1
ATOM 779 C CA . ASP A 1 114 ? 25.023 -18.047 20.367 1.00 9.96 134 ASP A CA 1
ATOM 780 C C . ASP A 1 114 ? 24.989 -16.875 21.367 1.00 9.22 134 ASP A C 1
ATOM 781 O O . ASP A 1 114 ? 24.582 -15.749 21.060 1.00 8.90 134 ASP A O 1
ATOM 786 N N . THR A 1 115 ? 25.454 -17.176 22.573 1.00 8.50 135 THR A N 1
ATOM 787 C CA A THR A 1 115 ? 25.391 -16.245 23.702 0.50 8.19 135 THR A CA 1
ATOM 788 C CA B THR A 1 115 ? 25.345 -16.231 23.677 0.50 8.32 135 THR A CA 1
ATOM 789 C C . THR A 1 115 ? 26.163 -14.965 23.452 1.00 7.79 135 THR A C 1
ATOM 790 O O . THR A 1 115 ? 25.741 -13.896 23.840 1.00 7.74 135 THR A O 1
ATOM 797 N N . LYS A 1 116 ? 27.317 -15.090 22.818 1.00 7.51 136 LYS A N 1
ATOM 798 C CA . LYS A 1 116 ? 28.160 -13.947 22.519 1.00 7.95 136 LYS A CA 1
ATOM 799 C C . LYS A 1 116 ? 27.446 -12.962 21.583 1.00 7.36 136 LYS A C 1
ATOM 800 O O . LYS A 1 116 ? 27.520 -11.742 21.769 1.00 6.85 136 LYS A O 1
ATOM 804 N N . GLU A 1 117 ? 26.776 -13.493 20.556 1.00 7.17 137 GLU A N 1
ATOM 805 C CA . GLU A 1 117 ? 26.056 -12.632 19.627 1.00 7.34 137 GLU A CA 1
ATOM 806 C C . GLU A 1 117 ? 24.803 -12.063 20.274 1.00 6.16 137 GLU A C 1
ATOM 807 O O . GLU A 1 117 ? 24.511 -10.891 20.078 1.00 5.93 137 GLU A O 1
ATOM 813 N N . LEU A 1 118 ? 24.071 -12.886 21.036 1.00 5.61 138 LEU A N 1
ATOM 814 C CA . LEU A 1 118 ? 22.890 -12.378 21.768 1.00 6.13 138 LEU A CA 1
ATOM 815 C C . LEU A 1 118 ? 23.295 -11.251 22.707 1.00 5.46 138 LEU A C 1
ATOM 816 O O . LEU A 1 118 ? 22.623 -10.239 22.806 1.00 5.52 138 LEU A O 1
ATOM 821 N N . ASN A 1 119 ? 24.432 -11.418 23.366 1.00 5.33 139 ASN A N 1
ATOM 822 C CA A ASN A 1 119 ? 24.904 -10.406 24.279 0.60 5.53 139 ASN A CA 1
ATOM 823 C CA B ASN A 1 119 ? 24.952 -10.416 24.308 0.40 5.47 139 ASN A CA 1
ATOM 824 C C . ASN A 1 119 ? 25.376 -9.137 23.579 1.00 5.61 139 ASN A C 1
ATOM 825 O O . ASN A 1 119 ? 25.199 -8.027 24.073 1.00 6.04 139 ASN A O 1
ATOM 834 N N . ARG A 1 120 ? 25.944 -9.294 22.385 1.00 5.05 140 ARG A N 1
ATOM 835 C CA . ARG A 1 120 ? 26.339 -8.123 21.611 1.00 5.65 140 ARG A CA 1
ATOM 836 C C . ARG A 1 120 ? 25.121 -7.301 21.190 1.00 4.81 140 ARG A C 1
ATOM 837 O O . ARG A 1 120 ? 25.075 -6.091 21.336 1.00 4.59 140 ARG A O 1
ATOM 845 N N . ILE A 1 121 ? 24.119 -8.001 20.654 1.00 5.14 141 ILE A N 1
ATOM 846 C CA . ILE A 1 121 ? 22.878 -7.342 20.255 1.00 4.56 141 ILE A CA 1
ATOM 847 C C . ILE A 1 121 ? 22.233 -6.648 21.452 1.00 4.72 141 ILE A C 1
ATOM 848 O O . ILE A 1 121 ? 21.836 -5.516 21.364 1.00 4.49 141 ILE A O 1
ATOM 853 N N . LYS A 1 122 ? 22.194 -7.349 22.587 1.00 4.22 142 LYS A N 1
ATOM 854 C CA . LYS A 1 122 ? 21.651 -6.737 23.817 1.00 5.32 142 LYS A CA 1
ATOM 855 C C . LYS A 1 122 ? 22.433 -5.492 24.226 1.00 4.76 142 LYS A C 1
ATOM 856 O O . LYS A 1 122 ? 21.850 -4.468 24.605 1.00 5.54 142 LYS A O 1
ATOM 862 N N . SER A 1 123 ? 23.752 -5.583 24.145 1.00 4.95 143 SER A N 1
ATOM 863 C CA . SER A 1 123 ? 24.599 -4.472 24.539 1.00 5.40 143 SER A CA 1
ATOM 864 C C . SER A 1 123 ? 24.444 -3.245 23.649 1.00 5.98 143 SER A C 1
ATOM 865 O O . SER A 1 123 ? 24.410 -2.109 24.120 1.00 6.64 143 SER A O 1
ATOM 868 N N . GLU A 1 124 ? 24.377 -3.463 22.337 1.00 5.59 144 GLU A N 1
ATOM 869 C CA . GLU A 1 124 ? 24.086 -2.372 21.431 1.00 6.46 144 GLU A CA 1
ATOM 870 C C . GLU A 1 124 ? 22.719 -1.724 21.697 1.00 5.74 144 GLU A C 1
ATOM 871 O O . GLU A 1 124 ? 22.589 -0.502 21.693 1.00 6.59 144 GLU A O 1
ATOM 877 N N . ALA A 1 125 ? 21.710 -2.558 21.949 1.00 5.00 145 ALA A N 1
ATOM 878 C CA . ALA A 1 125 ? 20.396 -2.038 22.340 1.00 4.75 145 ALA A CA 1
ATOM 879 C C . ALA A 1 125 ? 20.483 -1.189 23.629 1.00 4.98 145 ALA A C 1
ATOM 880 O O . ALA A 1 125 ? 19.826 -0.169 23.745 1.00 5.33 145 ALA A O 1
ATOM 882 N N . LEU A 1 126 ? 21.270 -1.645 24.595 1.00 5.54 146 LEU A N 1
ATOM 883 C CA . LEU A 1 126 ? 21.460 -0.921 25.849 1.00 5.12 146 LEU A CA 1
ATOM 884 C C . LEU A 1 126 ? 22.085 0.425 25.625 1.00 5.20 146 LEU A C 1
ATOM 885 O O . LEU A 1 126 ? 21.638 1.425 26.196 1.00 6.71 146 LEU A O 1
ATOM 890 N N . VAL A 1 127 ? 23.094 0.495 24.761 1.00 5.74 147 VAL A N 1
ATOM 891 C CA . VAL A 1 127 ? 23.717 1.785 24.472 1.00 5.90 147 VAL A CA 1
ATOM 892 C C . VAL A 1 127 ? 22.703 2.709 23.787 1.00 5.70 147 VAL A C 1
ATOM 893 O O . VAL A 1 127 ? 22.576 3.882 24.129 1.00 7.48 147 VAL A O 1
ATOM 910 N N . ARG A 1 129 ? 19.474 2.586 24.125 1.00 5.97 149 ARG A N 1
ATOM 911 C CA . ARG A 1 129 ? 18.499 3.009 25.154 1.00 6.22 149 ARG A CA 1
ATOM 912 C C . ARG A 1 129 ? 19.051 4.166 25.996 1.00 6.05 149 ARG A C 1
ATOM 913 O O . ARG A 1 129 ? 18.362 5.139 26.278 1.00 6.24 149 ARG A O 1
ATOM 921 N N . GLY A 1 130 ? 20.292 4.037 26.413 1.00 6.12 150 GLY A N 1
ATOM 922 C CA . GLY A 1 130 ? 20.930 5.086 27.196 1.00 6.90 150 GLY A CA 1
ATOM 923 C C . GLY A 1 130 ? 21.113 6.371 26.432 1.00 7.25 150 GLY A C 1
ATOM 924 O O . GLY A 1 130 ? 20.798 7.477 26.923 1.00 7.35 150 GLY A O 1
ATOM 925 N N . LEU A 1 131 ? 21.570 6.242 25.180 1.00 6.92 151 LEU A N 1
ATOM 926 C CA . LEU A 1 131 ? 21.740 7.421 24.326 1.00 6.96 151 LEU A CA 1
ATOM 927 C C . LEU A 1 131 ? 20.401 8.140 24.100 1.00 6.91 151 LEU A C 1
ATOM 928 O O . LEU A 1 131 ? 20.328 9.371 24.155 1.00 6.63 151 LEU A O 1
ATOM 933 N N . SER A 1 132 ? 19.349 7.348 23.893 1.00 6.26 152 SER A N 1
ATOM 934 C CA . SER A 1 132 ? 18.029 7.907 23.658 1.00 6.19 152 SER A CA 1
ATOM 935 C C . SER A 1 132 ? 17.530 8.682 24.891 1.00 6.31 152 SER A C 1
ATOM 936 O O . SER A 1 132 ? 17.036 9.791 24.768 1.00 7.50 152 SER A O 1
ATOM 939 N N . LEU A 1 133 ? 17.663 8.088 26.082 1.00 6.13 153 LEU A N 1
ATOM 940 C CA . LEU A 1 133 ? 17.214 8.763 27.298 1.00 6.70 153 LEU A CA 1
ATOM 941 C C . LEU A 1 133 ? 18.047 10.042 27.486 1.00 6.97 153 LEU A C 1
ATOM 942 O O . LEU A 1 133 ? 17.497 11.085 27.870 1.00 6.58 153 LEU A O 1
ATOM 947 N N . PHE A 1 134 ? 19.356 9.995 27.225 1.00 6.69 154 PHE A N 1
ATOM 948 C CA . PHE A 1 134 ? 20.220 11.175 27.310 1.00 7.18 154 PHE A CA 1
ATOM 949 C C . PHE A 1 134 ? 19.709 12.295 26.400 1.00 7.45 154 PHE A C 1
ATOM 950 O O . PHE A 1 134 ? 19.608 13.451 26.807 1.00 7.57 154 PHE A O 1
ATOM 958 N N . ASN A 1 135 ? 19.407 11.944 25.149 1.00 7.51 155 ASN A N 1
ATOM 959 C CA . ASN A 1 135 ? 18.892 12.915 24.182 1.00 7.82 155 ASN A CA 1
ATOM 960 C C . ASN A 1 135 ? 17.613 13.577 24.647 1.00 7.14 155 ASN A C 1
ATOM 961 O O . ASN A 1 135 ? 17.459 14.800 24.550 1.00 7.21 155 ASN A O 1
ATOM 966 N N . LEU A 1 136 ? 16.666 12.788 25.170 1.00 6.56 156 LEU A N 1
ATOM 967 C CA . LEU A 1 136 ? 15.440 13.378 25.703 1.00 6.01 156 LEU A CA 1
ATOM 968 C C . LEU A 1 136 ? 15.716 14.310 26.898 1.00 6.28 156 LEU A C 1
ATOM 969 O O . LEU A 1 136 ? 15.124 15.365 27.024 1.00 6.75 156 LEU A O 1
ATOM 974 N N . THR A 1 137 ? 16.593 13.861 27.789 1.00 6.01 157 THR A N 1
ATOM 975 C CA . THR A 1 137 ? 16.844 14.559 29.017 1.00 6.24 157 THR A CA 1
ATOM 976 C C . THR A 1 137 ? 17.472 15.927 28.722 1.00 6.94 157 THR A C 1
ATOM 977 O O . THR A 1 137 ? 17.170 16.914 29.392 1.00 6.29 157 THR A O 1
ATOM 981 N N . ARG A 1 138 ? 18.366 15.983 27.751 1.00 7.20 158 ARG A N 1
ATOM 982 C CA . ARG A 1 138 ? 19.073 17.218 27.496 1.00 7.45 158 ARG A CA 1
ATOM 983 C C . ARG A 1 138 ? 18.212 18.206 26.706 1.00 7.80 158 ARG A C 1
ATOM 984 O O . ARG A 1 138 ? 18.462 19.397 26.825 1.00 8.26 158 ARG A O 1
ATOM 992 N N . LEU A 1 139 ? 17.174 17.743 25.989 1.00 7.38 159 LEU A N 1
ATOM 993 C CA . LEU A 1 139 ? 16.228 18.656 25.327 1.00 7.51 159 LEU A CA 1
ATOM 994 C C . LEU A 1 139 ? 15.174 19.160 26.287 1.00 7.74 159 LEU A C 1
ATOM 995 O O . LEU A 1 139 ? 14.831 20.345 26.250 1.00 7.75 159 LEU A O 1
ATOM 1000 N N . PHE A 1 140 ? 14.622 18.271 27.119 1.00 6.94 160 PHE A N 1
ATOM 1001 C CA . PHE A 1 140 ? 13.413 18.562 27.860 1.00 6.17 160 PHE A CA 1
ATOM 1002 C C . PHE A 1 140 ? 13.642 18.853 29.346 1.00 6.65 160 PHE A C 1
ATOM 1003 O O . PHE A 1 140 ? 12.685 19.076 30.100 1.00 7.08 160 PHE A O 1
ATOM 1011 N N . GLY A 1 141 ? 14.928 18.868 29.758 1.00 7.01 161 GLY A N 1
ATOM 1012 C CA . GLY A 1 141 ? 15.329 19.100 31.155 1.00 6.81 161 GLY A CA 1
ATOM 1013 C C . GLY A 1 141 ? 16.390 20.178 31.210 1.00 6.62 161 GLY A C 1
ATOM 1014 O O . GLY A 1 141 ? 17.205 20.324 30.296 1.00 7.46 161 GLY A O 1
ATOM 1023 N N . PRO A 1 143 ? 19.884 21.899 32.359 1.00 6.03 163 PRO A N 1
ATOM 1024 C CA . PRO A 1 143 ? 21.186 21.259 32.400 1.00 6.42 163 PRO A CA 1
ATOM 1025 C C . PRO A 1 143 ? 21.523 20.699 33.783 1.00 5.68 163 PRO A C 1
ATOM 1026 O O . PRO A 1 143 ? 21.333 21.348 34.802 1.00 6.06 163 PRO A O 1
ATOM 1030 N N . TYR A 1 144 ? 22.038 19.465 33.738 1.00 6.50 164 TYR A N 1
ATOM 1031 C CA . TYR A 1 144 ? 22.418 18.783 34.979 1.00 5.60 164 TYR A CA 1
ATOM 1032 C C . TYR A 1 144 ? 23.267 19.677 35.887 1.00 6.66 164 TYR A C 1
ATOM 1033 O O . TYR A 1 144 ? 23.072 19.726 37.103 1.00 6.32 164 TYR A O 1
ATOM 1042 N N . THR A 1 145 ? 24.247 20.343 35.287 1.00 6.26 165 THR A N 1
ATOM 1043 C CA . THR A 1 145 ? 25.226 21.085 36.079 1.00 7.50 165 THR A CA 1
ATOM 1044 C C . THR A 1 145 ? 24.695 22.351 36.713 1.00 7.32 165 THR A C 1
ATOM 1045 O O . THR A 1 145 ? 25.366 22.962 37.541 1.00 6.50 165 THR A O 1
ATOM 1049 N N . ASN A 1 146 ? 23.483 22.766 36.374 1.00 7.40 166 ASN A N 1
ATOM 1050 C CA . ASN A 1 146 ? 22.880 23.889 37.089 1.00 7.29 166 ASN A CA 1
ATOM 1051 C C . ASN A 1 146 ? 22.599 23.570 38.563 1.00 7.45 166 ASN A C 1
ATOM 1052 O O . ASN A 1 146 ? 22.576 24.474 39.387 1.00 7.74 166 ASN A O 1
ATOM 1057 N N . ASP A 1 147 ? 22.333 22.296 38.864 1.00 7.30 167 ASP A N 1
ATOM 1058 C CA . ASP A 1 147 ? 21.709 21.937 40.136 1.00 7.13 167 ASP A CA 1
ATOM 1059 C C . ASP A 1 147 ? 21.896 20.448 40.492 1.00 6.95 167 ASP A C 1
ATOM 1060 O O . ASP A 1 147 ? 21.035 19.854 41.147 1.00 6.80 167 ASP A O 1
ATOM 1065 N N . LYS A 1 148 ? 22.996 19.856 40.031 1.00 6.64 168 LYS A N 1
ATOM 1066 C CA . LYS A 1 148 ? 23.236 18.412 40.211 1.00 6.64 168 LYS A CA 1
ATOM 1067 C C . LYS A 1 148 ? 22.017 17.577 39.786 1.00 6.70 168 LYS A C 1
ATOM 1068 O O . LYS A 1 148 ? 21.668 16.593 40.409 1.00 7.00 168 LYS A O 1
ATOM 1074 N N . GLY A 1 149 ? 21.398 17.993 38.692 1.00 6.19 169 GLY A N 1
ATOM 1075 C CA . GLY A 1 149 ? 20.256 17.289 38.134 1.00 5.63 169 GLY A CA 1
ATOM 1076 C C . GLY A 1 149 ? 19.022 17.236 38.994 1.00 6.22 169 GLY A C 1
ATOM 1077 O O . GLY A 1 149 ? 18.199 16.326 38.844 1.00 5.78 169 GLY A O 1
ATOM 1078 N N . ALA A 1 150 ? 18.848 18.187 39.906 1.00 5.40 170 ALA A N 1
ATOM 1079 C CA . ALA A 1 150 ? 17.712 18.164 40.812 1.00 5.61 170 ALA A CA 1
ATOM 1080 C C . ALA A 1 150 ? 16.357 18.355 40.133 1.00 6.10 170 ALA A C 1
ATOM 1081 O O . ALA A 1 150 ? 15.360 17.784 40.585 1.00 7.06 170 ALA A O 1
ATOM 1083 N N . SER A 1 151 ? 16.339 19.136 39.062 1.00 6.55 171 SER A N 1
ATOM 1084 C CA . SER A 1 151 ? 15.087 19.497 38.398 1.00 6.48 171 SER A CA 1
ATOM 1085 C C . SER A 1 151 ? 14.544 18.325 37.564 1.00 6.52 171 SER A C 1
ATOM 1086 O O . SER A 1 151 ? 15.213 17.295 37.416 1.00 6.21 171 SER A O 1
ATOM 1089 N N . LEU A 1 152 ? 13.340 18.481 37.009 1.00 6.36 172 LEU A N 1
ATOM 1090 C CA . LEU A 1 152 ? 12.702 17.369 36.279 1.00 6.56 172 LEU A CA 1
ATOM 1091 C C . LEU A 1 152 ? 13.322 17.058 34.933 1.00 6.75 172 LEU A C 1
ATOM 1092 O O . LEU A 1 152 ? 13.614 17.964 34.142 1.00 6.41 172 LEU A O 1
ATOM 1097 N N . GLY A 1 153 ? 13.506 15.759 34.695 1.00 6.48 173 GLY A N 1
ATOM 1098 C CA . GLY A 1 153 ? 13.976 15.243 33.448 1.00 6.54 173 GLY A CA 1
ATOM 1099 C C . GLY A 1 153 ? 12.789 14.725 32.652 1.00 7.00 173 GLY A C 1
ATOM 1100 O O . GLY A 1 153 ? 11.844 15.485 32.379 1.00 8.16 173 GLY A O 1
ATOM 1101 N N . VAL A 1 154 ? 12.824 13.458 32.267 1.00 5.86 174 VAL A N 1
ATOM 1102 C CA . VAL A 1 154 ? 11.749 12.833 31.516 1.00 5.86 174 VAL A CA 1
ATOM 1103 C C . VAL A 1 154 ? 11.386 11.489 32.135 1.00 6.47 174 VAL A C 1
ATOM 1104 O O . VAL A 1 154 ? 12.081 11.006 33.046 1.00 6.34 174 VAL A O 1
ATOM 1108 N N . PRO A 1 155 ? 10.303 10.853 31.679 1.00 5.81 175 PRO A N 1
ATOM 1109 C CA . PRO A 1 155 ? 9.991 9.527 32.183 1.00 6.04 175 PRO A CA 1
ATOM 1110 C C . PRO A 1 155 ? 11.015 8.463 31.775 1.00 6.03 175 PRO A C 1
ATOM 1111 O O . PRO A 1 155 ? 11.541 8.451 30.664 1.00 7.08 175 PRO A O 1
ATOM 1115 N N . ILE A 1 156 ? 11.286 7.576 32.709 1.00 5.53 176 ILE A N 1
ATOM 1116 C CA . ILE A 1 156 ? 12.231 6.496 32.502 1.00 6.55 176 ILE A CA 1
ATOM 1117 C C . ILE A 1 156 ? 11.499 5.184 32.298 1.00 7.73 176 ILE A C 1
ATOM 1118 O O . ILE A 1 156 ? 10.761 4.689 33.174 1.00 8.20 176 ILE A O 1
ATOM 1123 N N . GLU A 1 157 ? 11.745 4.593 31.118 1.00 8.73 177 GLU A N 1
ATOM 1124 C CA . GLU A 1 157 ? 11.250 3.229 30.802 1.00 10.32 177 GLU A CA 1
ATOM 1125 C C . GLU A 1 157 ? 12.389 2.235 30.585 1.00 10.50 177 GLU A C 1
ATOM 1126 O O . GLU A 1 157 ? 13.210 2.419 29.701 1.00 9.82 177 GLU A O 1
ATOM 1132 N N . THR A 1 158 ? 12.425 1.170 31.377 1.00 11.32 178 THR A N 1
ATOM 1133 C CA . THR A 1 158 ? 13.467 0.137 31.244 1.00 12.17 178 THR A CA 1
ATOM 1134 C C . THR A 1 158 ? 12.892 -1.282 31.089 1.00 12.88 178 THR A C 1
ATOM 1135 O O . THR A 1 158 ? 13.610 -2.284 31.204 1.00 14.77 178 THR A O 1
ATOM 1139 N N . SER A 1 159 ? 11.604 -1.348 30.818 1.00 12.71 179 SER A N 1
ATOM 1140 C CA . SER A 1 159 ? 10.907 -2.607 30.609 1.00 14.76 179 SER A CA 1
ATOM 1141 C C . SER A 1 159 ? 9.845 -2.321 29.563 1.00 15.16 179 SER A C 1
ATOM 1142 O O . SER A 1 159 ? 9.519 -1.162 29.312 1.00 13.81 179 SER A O 1
ATOM 1145 N N . PRO A 1 160 ? 9.303 -3.367 28.927 1.00 17.52 180 PRO A N 1
ATOM 1146 C CA . PRO A 1 160 ? 8.236 -3.075 27.960 1.00 19.18 180 PRO A CA 1
ATOM 1147 C C . PRO A 1 160 ? 7.110 -2.264 28.595 1.00 21.72 180 PRO A C 1
ATOM 1148 O O . PRO A 1 160 ? 6.814 -2.445 29.772 1.00 20.11 180 PRO A O 1
ATOM 1152 N N . SER A 1 161 ? 6.528 -1.365 27.800 1.00 25.19 181 SER A N 1
ATOM 1153 C CA . SER A 1 161 ? 5.565 -0.375 28.283 1.00 27.98 181 SER A CA 1
ATOM 1154 C C . SER A 1 161 ? 4.385 -0.980 29.028 1.00 29.72 181 SER A C 1
ATOM 1155 O O . SER A 1 161 ? 3.704 -1.862 28.512 1.00 30.28 181 SER A O 1
ATOM 1158 N N . ASP A 1 162 ? 4.168 -0.491 30.248 1.00 31.20 182 ASP A N 1
ATOM 1159 C CA . ASP A 1 162 ? 2.961 -0.764 31.025 1.00 32.61 182 ASP A CA 1
ATOM 1160 C C . ASP A 1 162 ? 1.922 0.310 30.593 1.00 33.82 182 ASP A C 1
ATOM 1161 O O . ASP A 1 162 ? 1.888 1.399 31.147 1.00 34.33 182 ASP A O 1
ATOM 1166 N N . PRO A 1 163 ? 1.073 0.020 29.588 1.00 35.34 183 PRO A N 1
ATOM 1167 C CA . PRO A 1 163 ? 0.331 1.171 29.020 1.00 35.35 183 PRO A CA 1
ATOM 1168 C C . PRO A 1 163 ? -0.910 1.565 29.862 1.00 35.04 183 PRO A C 1
ATOM 1169 O O . PRO A 1 163 ? -1.530 2.593 29.603 1.00 35.74 183 PRO A O 1
ATOM 1173 N N . THR A 1 164 ? -1.241 0.756 30.867 1.00 34.37 184 THR A N 1
ATOM 1174 C CA . THR A 1 164 ? -2.164 1.150 31.936 1.00 33.93 184 THR A CA 1
ATOM 1175 C C . THR A 1 164 ? -1.553 2.201 32.876 1.00 32.70 184 THR A C 1
ATOM 1176 O O . THR A 1 164 ? -2.284 2.962 33.523 1.00 32.60 184 THR A O 1
ATOM 1180 N N A HIS A 1 165 ? -0.216 2.222 32.880 0.50 31.42 185 HIS A N 1
ATOM 1181 N N B HIS A 1 165 ? -0.232 2.226 33.031 0.50 32.20 185 HIS A N 1
ATOM 1182 C CA A HIS A 1 165 ? 0.617 2.958 33.822 0.50 30.04 185 HIS A CA 1
ATOM 1183 C CA B HIS A 1 165 ? 0.325 2.984 34.161 0.50 31.44 185 HIS A CA 1
ATOM 1184 C C A HIS A 1 165 ? 0.909 4.350 33.306 0.50 29.52 185 HIS A C 1
ATOM 1185 C C B HIS A 1 165 ? 1.162 4.215 33.775 0.50 30.31 185 HIS A C 1
ATOM 1186 O O A HIS A 1 165 ? 1.388 4.514 32.174 0.50 29.68 185 HIS A O 1
ATOM 1187 O O B HIS A 1 165 ? 2.290 4.123 33.296 0.50 30.85 185 HIS A O 1
ATOM 1200 N N . LYS A 1 166 ? 0.561 5.363 34.092 1.00 29.19 186 LYS A N 1
ATOM 1201 C CA . LYS A 1 166 ? 0.968 6.717 33.739 1.00 27.71 186 LYS A CA 1
ATOM 1202 C C . LYS A 1 166 ? 2.183 7.153 34.564 1.00 26.73 186 LYS A C 1
ATOM 1203 O O . LYS A 1 166 ? 2.026 7.594 35.710 1.00 26.56 186 LYS A O 1
ATOM 1205 N N . PRO A 1 167 ? 3.394 7.076 33.979 1.00 25.38 187 PRO A N 1
ATOM 1206 C CA . PRO A 1 167 ? 4.553 7.398 34.815 1.00 23.77 187 PRO A CA 1
ATOM 1207 C C . PRO A 1 167 ? 4.728 8.877 35.058 1.00 21.47 187 PRO A C 1
ATOM 1208 O O . PRO A 1 167 ? 3.954 9.734 34.558 1.00 21.62 187 PRO A O 1
ATOM 1212 N N . SER A 1 168 ? 5.732 9.180 35.855 1.00 16.62 188 SER A N 1
ATOM 1213 C CA . SER A 1 168 ? 6.000 10.556 36.119 1.00 14.01 188 SER A CA 1
ATOM 1214 C C . SER A 1 168 ? 7.357 10.837 35.538 1.00 9.34 188 SER A C 1
ATOM 1215 O O . SER A 1 168 ? 8.118 9.931 35.188 1.00 8.69 188 SER A O 1
ATOM 1218 N N . ARG A 1 169 ? 7.655 12.118 35.387 1.00 8.42 189 ARG A N 1
ATOM 1219 C CA . ARG A 1 169 ? 8.998 12.518 35.005 1.00 7.15 189 ARG A CA 1
ATOM 1220 C C . ARG A 1 169 ? 9.934 12.203 36.177 1.00 6.21 189 ARG A C 1
ATOM 1221 O O . ARG A 1 169 ? 9.625 12.503 37.316 1.00 7.73 189 ARG A O 1
ATOM 1229 N N . SER A 1 170 ? 11.041 11.570 35.877 1.00 5.77 190 SER A N 1
ATOM 1230 C CA . SER A 1 170 ? 12.128 11.381 36.852 1.00 5.03 190 SER A CA 1
ATOM 1231 C C . SER A 1 170 ? 12.949 12.653 36.860 1.00 5.14 190 SER A C 1
ATOM 1232 O O . SER A 1 170 ? 12.763 13.498 35.973 1.00 6.50 190 SER A O 1
ATOM 1235 N N . THR A 1 171 ? 13.835 12.815 37.839 1.00 4.78 191 THR A N 1
ATOM 1236 C CA . THR A 1 171 ? 14.717 13.992 37.812 1.00 4.65 191 THR A CA 1
ATOM 1237 C C . THR A 1 171 ? 15.782 13.855 36.753 1.00 5.55 191 THR A C 1
ATOM 1238 O O . THR A 1 171 ? 16.087 12.743 36.289 1.00 5.07 191 THR A O 1
ATOM 1242 N N . VAL A 1 172 ? 16.388 14.979 36.371 1.00 5.26 192 VAL A N 1
ATOM 1243 C CA . VAL A 1 172 ? 17.522 14.943 35.466 1.00 5.36 192 VAL A CA 1
ATOM 1244 C C . VAL A 1 172 ? 18.620 14.005 35.974 1.00 6.00 192 VAL A C 1
ATOM 1245 O O . VAL A 1 172 ? 19.165 13.201 35.222 1.00 6.30 192 VAL A O 1
ATOM 1249 N N . ALA A 1 173 ? 18.918 14.053 37.272 1.00 5.34 193 ALA A N 1
ATOM 1250 C CA . ALA A 1 173 ? 19.965 13.170 37.816 1.00 5.03 193 ALA A CA 1
ATOM 1251 C C . ALA A 1 173 ? 19.563 11.686 37.714 1.00 5.67 193 ALA A C 1
ATOM 1252 O O . ALA A 1 173 ? 20.407 10.851 37.395 1.00 6.30 193 ALA A O 1
ATOM 1254 N N . GLN A 1 174 ? 18.302 11.350 37.989 1.00 5.29 194 GLN A N 1
ATOM 1255 C CA . GLN A 1 174 ? 17.841 9.984 37.862 1.00 5.16 194 GLN A CA 1
ATOM 1256 C C . GLN A 1 174 ? 17.968 9.501 36.426 1.00 6.14 194 GLN A C 1
ATOM 1257 O O . GLN A 1 174 ? 18.377 8.364 36.155 1.00 5.87 194 GLN A O 1
ATOM 1263 N N . CYS A 1 175 ? 17.682 10.401 35.495 1.00 6.31 195 CYS A N 1
ATOM 1264 C CA . CYS A 1 175 ? 17.827 10.082 34.082 1.00 6.44 195 CYS A CA 1
ATOM 1265 C C . CYS A 1 175 ? 19.282 9.832 33.728 1.00 7.02 195 CYS A C 1
ATOM 1266 O O . CYS A 1 175 ? 19.606 8.837 33.082 1.00 6.45 195 CYS A O 1
ATOM 1269 N N . TYR A 1 176 ? 20.174 10.733 34.134 1.00 7.00 196 TYR A N 1
ATOM 1270 C CA . TYR A 1 176 ? 21.603 10.506 33.863 1.00 6.27 196 TYR A CA 1
ATOM 1271 C C . TYR A 1 176 ? 22.129 9.200 34.494 1.00 6.40 196 TYR A C 1
ATOM 1272 O O . TYR A 1 176 ? 22.944 8.503 33.900 1.00 6.20 196 TYR A O 1
ATOM 1281 N N . GLU A 1 177 ? 21.674 8.881 35.693 1.00 5.58 197 GLU A N 1
ATOM 1282 C CA . GLU A 1 177 ? 22.074 7.603 36.333 1.00 6.37 197 GLU A CA 1
ATOM 1283 C C . GLU A 1 177 ? 21.712 6.437 35.425 1.00 6.92 197 GLU A C 1
ATOM 1284 O O . GLU A 1 177 ? 22.501 5.523 35.237 1.00 6.43 197 GLU A O 1
ATOM 1290 N N . GLN A 1 178 ? 20.521 6.485 34.842 1.00 6.21 198 GLN A N 1
ATOM 1291 C CA . GLN A 1 178 ? 20.086 5.372 33.966 1.00 6.47 198 GLN A CA 1
ATOM 1292 C C . GLN A 1 178 ? 20.880 5.340 32.660 1.00 6.56 198 GLN A C 1
ATOM 1293 O O . GLN A 1 178 ? 21.224 4.231 32.195 1.00 6.95 198 GLN A O 1
ATOM 1299 N N . VAL A 1 179 ? 21.194 6.529 32.115 1.00 6.10 199 VAL A N 1
ATOM 1300 C CA . VAL A 1 179 ? 22.005 6.602 30.919 1.00 6.86 199 VAL A CA 1
ATOM 1301 C C . VAL A 1 179 ? 23.366 5.955 31.144 1.00 6.88 199 VAL A C 1
ATOM 1302 O O . VAL A 1 179 ? 23.823 5.114 30.359 1.00 6.61 199 VAL A O 1
ATOM 1306 N N . VAL A 1 180 ? 24.019 6.385 32.224 1.00 7.40 200 VAL A N 1
ATOM 1307 C CA . VAL A 1 180 ? 25.339 5.872 32.590 1.00 7.21 200 VAL A CA 1
ATOM 1308 C C . VAL A 1 180 ? 25.298 4.367 32.845 1.00 7.33 200 VAL A C 1
ATOM 1309 O O . VAL A 1 180 ? 26.167 3.624 32.377 1.00 8.26 200 VAL A O 1
ATOM 1313 N N . SER A 1 181 ? 24.284 3.903 33.548 1.00 6.73 201 SER A N 1
ATOM 1314 C CA A SER A 1 181 ? 24.125 2.480 33.796 0.50 6.72 201 SER A CA 1
ATOM 1315 C CA B SER A 1 181 ? 24.156 2.475 33.795 0.50 6.65 201 SER A CA 1
ATOM 1316 C C . SER A 1 181 ? 24.027 1.678 32.483 1.00 6.71 201 SER A C 1
ATOM 1317 O O . SER A 1 181 ? 24.706 0.649 32.296 1.00 6.83 201 SER A O 1
ATOM 1322 N N . ASP A 1 182 ? 23.151 2.114 31.595 1.00 6.89 202 ASP A N 1
ATOM 1323 C CA . ASP A 1 182 ? 22.943 1.402 30.326 1.00 7.13 202 ASP A CA 1
ATOM 1324 C C . ASP A 1 182 ? 24.223 1.332 29.505 1.00 7.72 202 ASP A C 1
ATOM 1325 O O . ASP A 1 182 ? 24.608 0.278 29.021 1.00 7.71 202 ASP A O 1
ATOM 1338 N N . SER A 1 184 ? 27.365 1.791 30.500 1.00 7.41 204 SER A N 1
ATOM 1339 C CA . SER A 1 184 ? 28.419 1.085 31.224 1.00 7.90 204 SER A CA 1
ATOM 1340 C C . SER A 1 184 ? 28.192 -0.426 31.244 1.00 7.68 204 SER A C 1
ATOM 1341 O O . SER A 1 184 ? 29.138 -1.218 31.068 1.00 7.72 204 SER A O 1
ATOM 1344 N N . ASN A 1 185 ? 26.951 -0.832 31.494 1.00 6.90 205 ASN A N 1
ATOM 1345 C CA . ASN A 1 185 ? 26.583 -2.252 31.537 1.00 7.18 205 ASN A CA 1
ATOM 1346 C C . ASN A 1 185 ? 26.720 -2.907 30.156 1.00 7.28 205 ASN A C 1
ATOM 1347 O O . ASN A 1 185 ? 26.941 -4.121 30.080 1.00 7.58 205 ASN A O 1
ATOM 1352 N N . ALA A 1 186 ? 26.616 -2.108 29.103 1.00 6.93 206 ALA A N 1
ATOM 1353 C CA . ALA A 1 186 ? 26.803 -2.578 27.730 1.00 7.79 206 ALA A CA 1
ATOM 1354 C C . ALA A 1 186 ? 28.248 -2.921 27.382 1.00 7.97 206 ALA A C 1
ATOM 1355 O O . ALA A 1 186 ? 28.494 -3.790 26.566 1.00 7.24 206 ALA A O 1
ATOM 1357 N N . LEU A 1 187 ? 29.221 -2.258 27.994 1.00 7.95 207 LEU A N 1
ATOM 1358 C CA . LEU A 1 187 ? 30.584 -2.248 27.431 1.00 8.13 207 LEU A CA 1
ATOM 1359 C C . LEU A 1 187 ? 31.203 -3.625 27.174 1.00 7.46 207 LEU A C 1
ATOM 1360 O O . LEU A 1 187 ? 31.784 -3.859 26.105 1.00 7.74 207 LEU A O 1
ATOM 1365 N N . SER A 1 188 ? 31.083 -4.524 28.130 1.00 7.90 208 SER A N 1
ATOM 1366 C CA . SER A 1 188 ? 31.772 -5.815 28.002 1.00 8.23 208 SER A CA 1
ATOM 1367 C C . SER A 1 188 ? 31.212 -6.709 26.880 1.00 8.51 208 SER A C 1
ATOM 1368 O O . SER A 1 188 ? 31.893 -7.619 26.404 1.00 9.29 208 SER A O 1
ATOM 1371 N N . GLY A 1 189 ? 29.980 -6.457 26.460 1.00 7.76 209 GLY A N 1
ATOM 1372 C CA . GLY A 1 189 ? 29.376 -7.197 25.364 1.00 7.15 209 GLY A CA 1
ATOM 1373 C C . GLY A 1 189 ? 29.580 -6.630 23.976 1.00 7.33 209 GLY A C 1
ATOM 1374 O O . GLY A 1 189 ? 29.272 -7.314 23.009 1.00 7.95 209 GLY A O 1
ATOM 1375 N N . LEU A 1 190 ? 30.079 -5.399 23.866 1.00 6.73 210 LEU A N 1
ATOM 1376 C CA . LEU A 1 190 ? 30.238 -4.718 22.563 1.00 6.84 210 LEU A CA 1
ATOM 1377 C C . LEU A 1 190 ? 31.494 -5.206 21.838 1.00 6.80 210 LEU A C 1
ATOM 1378 O O . LEU A 1 190 ? 32.464 -5.667 22.461 1.00 7.90 210 LEU A O 1
ATOM 1383 N N . ARG A 1 191 ? 31.474 -5.075 20.516 1.00 7.35 211 ARG A N 1
ATOM 1384 C CA A ARG A 1 191 ? 32.635 -5.376 19.691 0.50 7.32 211 ARG A CA 1
ATOM 1385 C CA B ARG A 1 191 ? 32.641 -5.397 19.709 0.50 7.35 211 ARG A CA 1
ATOM 1386 C C . ARG A 1 191 ? 33.802 -4.476 20.055 1.00 7.58 211 ARG A C 1
ATOM 1387 O O . ARG A 1 191 ? 33.598 -3.285 20.346 1.00 7.56 211 ARG A O 1
ATOM 1402 N N . GLN A 1 192 ? 35.008 -5.034 19.994 1.00 8.05 212 GLN A N 1
ATOM 1403 C CA . GLN A 1 192 ? 36.248 -4.251 20.097 1.00 8.55 212 GLN A CA 1
ATOM 1404 C C . GLN A 1 192 ? 36.710 -3.757 18.715 1.00 9.09 212 GLN A C 1
ATOM 1405 O O . GLN A 1 192 ? 37.422 -2.758 18.614 1.00 8.91 212 GLN A O 1
ATOM 1411 N N . GLU A 1 193 ? 36.304 -4.462 17.663 1.00 9.82 213 GLU A N 1
ATOM 1412 C CA . GLU A 1 193 ? 36.710 -4.099 16.304 1.00 10.38 213 GLU A CA 1
ATOM 1413 C C . GLU A 1 193 ? 35.872 -2.961 15.760 1.00 9.96 213 GLU A C 1
ATOM 1414 O O . GLU A 1 193 ? 34.772 -2.663 16.265 1.00 9.24 213 GLU A O 1
ATOM 1420 N N . THR A 1 194 ? 36.385 -2.320 14.720 1.00 9.76 214 THR A N 1
ATOM 1421 C CA A THR A 1 194 ? 35.628 -1.244 14.103 0.50 9.92 214 THR A CA 1
ATOM 1422 C CA B THR A 1 194 ? 35.669 -1.272 14.024 0.50 10.52 214 THR A CA 1
ATOM 1423 C C . THR A 1 194 ? 34.324 -1.819 13.551 1.00 10.15 214 THR A C 1
ATOM 1424 O O . THR A 1 194 ? 34.252 -2.973 13.106 1.00 10.54 214 THR A O 1
ATOM 1431 N N . SER A 1 195 ? 33.273 -1.002 13.642 1.00 9.96 215 SER A N 1
ATOM 1432 C CA A SER A 1 195 ? 31.933 -1.489 13.333 0.50 10.19 215 SER A CA 1
ATOM 1433 C CA B SER A 1 195 ? 31.916 -1.459 13.396 0.50 9.81 215 SER A CA 1
ATOM 1434 C C . SER A 1 195 ? 31.123 -0.406 12.613 1.00 9.24 215 SER A C 1
ATOM 1435 O O . SER A 1 195 ? 30.343 0.294 13.195 1.00 11.96 215 SER A O 1
ATOM 1440 N N . ASN A 1 196 ? 31.328 -0.302 11.305 1.00 8.68 216 ASN A N 1
ATOM 1441 C CA . ASN A 1 196 ? 30.679 0.731 10.516 1.00 8.57 216 ASN A CA 1
ATOM 1442 C C . ASN A 1 196 ? 29.162 0.627 10.507 1.00 7.72 216 ASN A C 1
ATOM 1443 O O . ASN A 1 196 ? 28.610 -0.347 9.997 1.00 8.73 216 ASN A O 1
ATOM 1448 N N . GLY A 1 197 ? 28.475 1.621 11.077 1.00 7.82 217 GLY A N 1
ATOM 1449 C CA . GLY A 1 197 ? 27.024 1.664 11.067 1.00 7.75 217 GLY A CA 1
ATOM 1450 C C . GLY A 1 197 ? 26.399 1.330 12.393 1.00 9.53 217 GLY A C 1
ATOM 1451 O O . GLY A 1 197 ? 25.193 1.472 12.540 1.00 11.19 217 GLY A O 1
ATOM 1452 N N . TYR A 1 198 ? 27.223 0.871 13.342 1.00 8.86 218 TYR A N 1
ATOM 1453 C CA A TYR A 1 198 ? 26.765 0.263 14.601 0.50 9.91 218 TYR A CA 1
ATOM 1454 C CA B TYR A 1 198 ? 26.689 0.394 14.607 0.50 9.62 218 TYR A CA 1
ATOM 1455 C C . TYR A 1 198 ? 27.648 0.695 15.756 1.00 9.88 218 TYR A C 1
ATOM 1456 O O . TYR A 1 198 ? 28.740 1.204 15.549 1.00 11.58 218 TYR A O 1
ATOM 1473 N N . ILE A 1 199 ? 27.183 0.464 16.985 1.00 9.16 219 ILE A N 1
ATOM 1474 C CA . ILE A 1 199 ? 27.899 0.855 18.188 1.00 9.00 219 ILE A CA 1
ATOM 1475 C C . ILE A 1 199 ? 28.862 -0.220 18.650 1.00 7.29 219 ILE A C 1
ATOM 1476 O O . ILE A 1 199 ? 28.458 -1.368 18.839 1.00 7.16 219 ILE A O 1
ATOM 1481 N N . ASN A 1 200 ? 30.144 0.143 18.809 1.00 7.17 220 ASN A N 1
ATOM 1482 C CA . ASN A 1 200 ? 31.148 -0.714 19.420 1.00 6.61 220 ASN A CA 1
ATOM 1483 C C . ASN A 1 200 ? 31.643 -0.124 20.752 1.00 6.36 220 ASN A C 1
ATOM 1484 O O . ASN A 1 200 ? 31.132 0.902 21.213 1.00 6.78 220 ASN A O 1
ATOM 1489 N N . TYR A 1 201 ? 32.627 -0.790 21.361 1.00 6.93 221 TYR A N 1
ATOM 1490 C CA . TYR A 1 201 ? 33.144 -0.384 22.666 1.00 6.99 221 TYR A CA 1
ATOM 1491 C C . TYR A 1 201 ? 33.653 1.063 22.629 1.00 6.61 221 TYR A C 1
ATOM 1492 O O . TYR A 1 201 ? 33.407 1.834 23.565 1.00 7.63 221 TYR A O 1
ATOM 1501 N N . TRP A 1 202 ? 34.386 1.386 21.568 1.00 6.21 222 TRP A N 1
ATOM 1502 C CA . TRP A 1 202 ? 35.011 2.709 21.423 1.00 6.31 222 TRP A CA 1
ATOM 1503 C C . TRP A 1 202 ? 33.957 3.800 21.321 1.00 7.35 222 TRP A C 1
ATOM 1504 O O . TRP A 1 202 ? 34.097 4.848 21.962 1.00 6.97 222 TRP A O 1
ATOM 1515 N N . ALA A 1 203 ? 32.905 3.559 20.541 1.00 6.74 223 ALA A N 1
ATOM 1516 C CA . ALA A 1 203 ? 31.795 4.493 20.432 1.00 7.63 223 ALA A CA 1
ATOM 1517 C C . ALA A 1 203 ? 31.127 4.709 21.795 1.00 7.61 223 ALA A C 1
ATOM 1518 O O . ALA A 1 203 ? 30.767 5.825 22.166 1.00 7.91 223 ALA A O 1
ATOM 1520 N N . ALA A 1 204 ? 30.887 3.616 22.503 1.00 7.90 224 ALA A N 1
ATOM 1521 C CA . ALA A 1 204 ? 30.228 3.705 23.797 1.00 7.57 224 ALA A CA 1
ATOM 1522 C C . ALA A 1 204 ? 31.052 4.478 24.845 1.00 7.65 224 ALA A C 1
ATOM 1523 O O . ALA A 1 204 ? 30.508 5.299 25.582 1.00 7.81 224 ALA A O 1
ATOM 1525 N N . GLN A 1 205 ? 32.354 4.252 24.894 1.00 7.33 225 GLN A N 1
ATOM 1526 C CA . GLN A 1 205 ? 33.195 5.031 25.800 1.00 7.69 225 GLN A CA 1
ATOM 1527 C C . GLN A 1 205 ? 33.238 6.492 25.360 1.00 7.90 225 GLN A C 1
ATOM 1528 O O . GLN A 1 205 ? 33.223 7.371 26.217 1.00 8.53 225 GLN A O 1
ATOM 1534 N N . ALA A 1 206 ? 33.276 6.752 24.055 1.00 8.24 226 ALA A N 1
ATOM 1535 C CA . ALA A 1 206 ? 33.237 8.122 23.532 1.00 7.68 226 ALA A CA 1
ATOM 1536 C C . ALA A 1 206 ? 31.946 8.805 23.974 1.00 7.95 226 ALA A C 1
ATOM 1537 O O . ALA A 1 206 ? 31.964 9.928 24.489 1.00 7.43 226 ALA A O 1
ATOM 1539 N N . LEU A 1 207 ? 30.820 8.118 23.816 1.00 7.34 227 LEU A N 1
ATOM 1540 C CA . LEU A 1 207 ? 29.544 8.700 24.240 1.00 7.62 227 LEU A CA 1
ATOM 1541 C C . LEU A 1 207 ? 29.503 8.909 25.757 1.00 7.31 227 LEU A C 1
ATOM 1542 O O . LEU A 1 207 ? 29.002 9.945 26.240 1.00 7.18 227 LEU A O 1
ATOM 1547 N N . LEU A 1 208 ? 30.048 7.966 26.522 1.00 6.88 228 LEU A N 1
ATOM 1548 C CA . LEU A 1 208 ? 30.149 8.168 27.960 1.00 7.19 228 LEU A CA 1
ATOM 1549 C C . LEU A 1 208 ? 30.982 9.406 28.305 1.00 7.31 228 LEU A C 1
ATOM 1550 O O . LEU A 1 208 ? 30.659 10.113 29.257 1.00 7.69 228 LEU A O 1
ATOM 1555 N N . SER A 1 209 ? 32.032 9.700 27.538 1.00 7.57 229 SER A N 1
ATOM 1556 C CA . SER A 1 209 ? 32.798 10.935 27.807 1.00 7.15 229 SER A CA 1
ATOM 1557 C C . SER A 1 209 ? 31.931 12.173 27.646 1.00 7.38 229 SER A C 1
ATOM 1558 O O . SER A 1 209 ? 32.052 13.122 28.438 1.00 7.79 229 SER A O 1
ATOM 1561 N N . ARG A 1 210 ? 31.052 12.177 26.646 1.00 6.96 230 ARG A N 1
ATOM 1562 C CA . ARG A 1 210 ? 30.119 13.261 26.449 1.00 7.31 230 ARG A CA 1
ATOM 1563 C C . ARG A 1 210 ? 29.137 13.347 27.594 1.00 7.49 230 ARG A C 1
ATOM 1564 O O . ARG A 1 210 ? 28.852 14.424 28.081 1.00 7.78 230 ARG A O 1
ATOM 1572 N N . VAL A 1 211 ? 28.557 12.201 27.970 1.00 7.40 231 VAL A N 1
ATOM 1573 C CA . VAL A 1 211 ? 27.593 12.187 29.064 1.00 7.14 231 VAL A CA 1
ATOM 1574 C C . VAL A 1 211 ? 28.197 12.701 30.383 1.00 7.19 231 VAL A C 1
ATOM 1575 O O . VAL A 1 211 ? 27.650 13.607 31.040 1.00 7.69 231 VAL A O 1
ATOM 1579 N N . TYR A 1 212 ? 29.312 12.102 30.786 1.00 7.36 232 TYR A N 1
ATOM 1580 C CA . TYR A 1 212 ? 29.972 12.496 32.037 1.00 7.13 232 TYR A CA 1
ATOM 1581 C C . TYR A 1 212 ? 30.373 13.975 32.022 1.00 8.08 232 TYR A C 1
ATOM 1582 O O . TYR A 1 212 ? 30.247 14.682 33.023 1.00 7.89 232 TYR A O 1
ATOM 1591 N N . LEU A 1 213 ? 30.876 14.461 30.896 1.00 7.51 233 LEU A N 1
ATOM 1592 C CA . LEU A 1 213 ? 31.307 15.863 30.799 1.00 7.91 233 LEU A CA 1
ATOM 1593 C C . LEU A 1 213 ? 30.116 16.787 31.117 1.00 7.56 233 LEU A C 1
ATOM 1594 O O .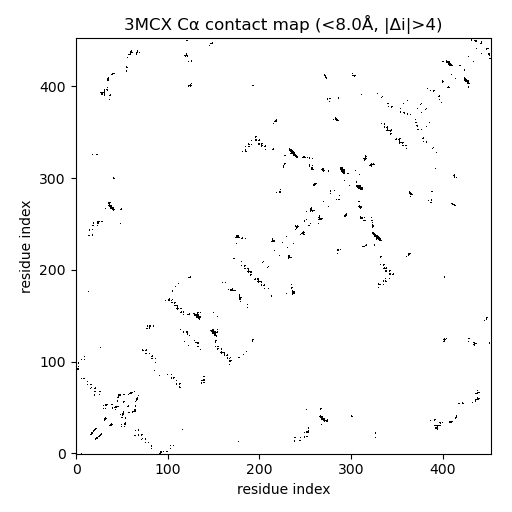 LEU A 1 213 ? 30.254 17.759 31.855 1.00 7.72 233 LEU A O 1
ATOM 1599 N N . ASN A 1 214 ? 28.947 16.472 30.576 1.00 7.18 234 ASN A N 1
ATOM 1600 C CA . ASN A 1 214 ? 27.730 17.301 30.772 1.00 7.62 234 ASN A CA 1
ATOM 1601 C C . ASN A 1 214 ? 27.116 17.091 32.156 1.00 8.23 234 ASN A C 1
ATOM 1602 O O . ASN A 1 214 ? 26.247 17.850 32.571 1.00 7.60 234 ASN A O 1
ATOM 1615 N N . GLY A 1 216 ? 29.357 17.233 34.625 1.00 8.27 236 GLY A N 1
ATOM 1616 C CA . GLY A 1 216 ? 30.441 17.809 35.412 1.00 8.84 236 GLY A CA 1
ATOM 1617 C C . GLY A 1 216 ? 31.241 16.750 36.170 1.00 7.81 236 GLY A C 1
ATOM 1618 O O . GLY A 1 216 ? 31.901 17.044 37.161 1.00 7.94 236 GLY A O 1
ATOM 1619 N N . GLU A 1 217 ? 31.128 15.499 35.724 1.00 7.95 237 GLU A N 1
ATOM 1620 C CA . GLU A 1 217 ? 31.896 14.354 36.269 1.00 8.08 237 GLU A CA 1
ATOM 1621 C C . GLU A 1 217 ? 33.216 14.272 35.503 1.00 7.94 237 GLU A C 1
ATOM 1622 O O . GLU A 1 217 ? 33.431 13.392 34.630 1.00 8.04 237 GLU A O 1
ATOM 1628 N N . TYR A 1 218 ? 34.095 15.218 35.815 1.00 8.52 238 TYR A N 1
ATOM 1629 C CA . TYR A 1 218 ? 35.275 15.438 34.964 1.00 7.68 238 TYR A CA 1
ATOM 1630 C C . TYR A 1 218 ? 36.251 14.277 34.970 1.00 7.01 238 TYR A C 1
ATOM 1631 O O . TYR A 1 218 ? 36.747 13.909 33.901 1.00 6.62 238 TYR A O 1
ATOM 1640 N N . GLN A 1 219 ? 36.564 13.704 36.138 1.00 6.62 239 GLN A N 1
ATOM 1641 C CA . GLN A 1 219 ? 37.463 12.544 36.157 1.00 6.44 239 GLN A CA 1
ATOM 1642 C C . GLN A 1 219 ? 36.867 11.370 35.338 1.00 6.70 239 GLN A C 1
ATOM 1643 O O . GLN A 1 219 ? 37.597 10.717 34.588 1.00 7.33 239 GLN A O 1
ATOM 1649 N N . LYS A 1 220 ? 35.579 11.057 35.517 1.00 7.58 240 LYS A N 1
ATOM 1650 C CA A LYS A 1 220 ? 34.960 9.963 34.748 0.50 7.72 240 LYS A CA 1
ATOM 1651 C CA B LYS A 1 220 ? 34.979 9.943 34.762 0.50 7.70 240 LYS A CA 1
ATOM 1652 C C . LYS A 1 220 ? 34.970 10.255 33.253 1.00 7.78 240 LYS A C 1
ATOM 1653 O O . LYS A 1 220 ? 35.178 9.354 32.433 1.00 7.22 240 LYS A O 1
ATOM 1664 N N . ALA A 1 221 ? 34.703 11.514 32.882 1.00 7.39 241 ALA A N 1
ATOM 1665 C CA . ALA A 1 221 ? 34.770 11.913 31.482 1.00 6.58 241 ALA A CA 1
ATOM 1666 C C . ALA A 1 221 ? 36.179 11.702 30.944 1.00 6.70 241 ALA A C 1
ATOM 1667 O O . ALA A 1 221 ? 36.362 11.212 29.802 1.00 7.53 241 ALA A O 1
ATOM 1669 N N . TYR A 1 222 ? 37.158 12.120 31.728 1.00 6.82 242 TYR A N 1
ATOM 1670 C CA . TYR A 1 222 ? 38.562 11.986 31.335 1.00 6.94 242 TYR A CA 1
ATOM 1671 C C . TYR A 1 222 ? 38.964 10.529 31.160 1.00 7.39 242 TYR A C 1
ATOM 1672 O O . TYR A 1 222 ? 39.671 10.179 30.204 1.00 7.04 242 TYR A O 1
ATOM 1681 N N . ASP A 1 223 ? 38.561 9.690 32.107 1.00 7.23 243 ASP A N 1
ATOM 1682 C CA . ASP A 1 223 ? 38.877 8.266 32.011 1.00 7.32 243 ASP A CA 1
ATOM 1683 C C . ASP A 1 223 ? 38.273 7.633 30.747 1.00 7.55 243 ASP A C 1
ATOM 1684 O O . ASP A 1 223 ? 38.973 6.899 30.032 1.00 7.88 243 ASP A O 1
ATOM 1689 N N . ALA A 1 224 ? 37.013 7.935 30.451 1.00 7.55 244 ALA A N 1
ATOM 1690 C CA . ALA A 1 224 ? 36.374 7.377 29.260 1.00 6.78 244 ALA A CA 1
ATOM 1691 C C . ALA A 1 224 ? 37.039 7.878 27.996 1.00 7.26 244 ALA A C 1
ATOM 1692 O O . ALA A 1 224 ? 37.312 7.093 27.073 1.00 7.46 244 ALA A O 1
ATOM 1694 N N . ALA A 1 225 ? 37.273 9.197 27.910 1.00 7.12 245 ALA A N 1
ATOM 1695 C CA . ALA A 1 225 ? 37.860 9.782 26.700 1.00 6.63 245 ALA A CA 1
ATOM 1696 C C . ALA A 1 225 ? 39.265 9.239 26.496 1.00 7.04 245 ALA A C 1
ATOM 1697 O O . ALA A 1 225 ? 39.624 8.859 25.397 1.00 7.11 245 ALA A O 1
ATOM 1699 N N . THR A 1 226 ? 40.076 9.185 27.551 1.00 6.72 246 THR A N 1
ATOM 1700 C CA . THR A 1 226 ? 41.461 8.703 27.388 1.00 7.32 246 THR A CA 1
ATOM 1701 C C . THR A 1 226 ? 41.550 7.212 27.105 1.00 7.17 246 THR A C 1
ATOM 1702 O O . THR A 1 226 ? 42.507 6.760 26.474 1.00 7.64 246 THR A O 1
ATOM 1706 N N . ASP A 1 227 ? 40.576 6.434 27.559 1.00 7.31 247 ASP A N 1
ATOM 1707 C CA . ASP A 1 227 ? 40.509 5.037 27.143 1.00 7.32 247 ASP A CA 1
ATOM 1708 C C . ASP A 1 227 ? 40.455 4.980 25.614 1.00 6.32 247 ASP A C 1
ATOM 1709 O O . ASP A 1 227 ? 41.283 4.289 25.004 1.00 6.26 247 ASP A O 1
ATOM 1714 N N . VAL A 1 228 ? 39.562 5.755 25.005 1.00 6.17 248 VAL A N 1
ATOM 1715 C CA . VAL A 1 228 ? 39.468 5.771 23.536 1.00 6.86 248 VAL A CA 1
ATOM 1716 C C . VAL A 1 228 ? 40.778 6.250 22.893 1.00 7.18 248 VAL A C 1
ATOM 1717 O O . VAL A 1 228 ? 41.300 5.631 21.966 1.00 8.37 248 VAL A O 1
ATOM 1721 N N . ILE A 1 229 ? 41.306 7.370 23.389 1.00 7.62 249 ILE A N 1
ATOM 1722 C CA . ILE A 1 229 ? 42.495 8.000 22.816 1.00 7.35 249 ILE A CA 1
ATOM 1723 C C . ILE A 1 229 ? 43.698 7.075 22.890 1.00 6.82 249 ILE A C 1
ATOM 1724 O O . ILE A 1 229 ? 44.402 6.888 21.888 1.00 8.02 249 ILE A O 1
ATOM 1729 N N . LYS A 1 230 ? 43.922 6.480 24.062 1.00 7.21 250 LYS A N 1
ATOM 1730 C CA A LYS A 1 230 ? 45.137 5.698 24.323 0.50 7.22 250 LYS A CA 1
ATOM 1731 C CA B LYS A 1 230 ? 45.137 5.700 24.309 0.50 7.34 250 LYS A CA 1
ATOM 1732 C C . LYS A 1 230 ? 45.067 4.254 23.840 1.00 7.62 250 LYS A C 1
ATOM 1733 O O . LYS A 1 230 ? 46.091 3.673 23.477 1.00 7.64 250 LYS A O 1
ATOM 1744 N N . ASN A 1 231 ? 43.870 3.665 23.876 1.00 6.95 251 ASN A N 1
ATOM 1745 C CA . ASN A 1 231 ? 43.760 2.218 23.739 1.00 7.94 251 ASN A CA 1
ATOM 1746 C C . ASN A 1 231 ? 43.047 1.682 22.515 1.00 7.59 251 ASN A C 1
ATOM 1747 O O . ASN A 1 231 ? 42.932 0.458 22.361 1.00 8.01 251 ASN A O 1
ATOM 1752 N N . ASN A 1 232 ? 42.608 2.551 21.611 1.00 7.63 252 ASN A N 1
ATOM 1753 C CA . ASN A 1 232 ? 41.807 2.063 20.484 1.00 7.85 252 ASN A CA 1
ATOM 1754 C C . ASN A 1 232 ? 42.575 1.148 19.516 1.00 8.29 252 ASN A C 1
ATOM 1755 O O . ASN A 1 232 ? 41.955 0.459 18.695 1.00 8.39 252 ASN A O 1
ATOM 1760 N N . GLY A 1 233 ? 43.903 1.154 19.602 1.00 8.48 253 GLY A N 1
ATOM 1761 C CA . GLY A 1 233 ? 44.723 0.212 18.843 1.00 8.99 253 GLY A CA 1
ATOM 1762 C C . GLY A 1 233 ? 44.919 0.569 17.374 1.00 10.12 253 GLY A C 1
ATOM 1763 O O . GLY A 1 233 ? 45.020 -0.330 16.526 1.00 11.22 253 GLY A O 1
ATOM 1764 N N . GLY A 1 234 ? 44.999 1.867 17.083 1.00 9.82 254 GLY A N 1
ATOM 1765 C CA . GLY A 1 234 ? 45.179 2.358 15.724 1.00 10.57 254 GLY A CA 1
ATOM 1766 C C . GLY A 1 234 ? 43.950 2.185 14.850 1.00 10.19 254 GLY A C 1
ATOM 1767 O O . GLY A 1 234 ? 44.052 2.289 13.641 1.00 12.25 254 GLY A O 1
ATOM 1768 N N . ARG A 1 235 ? 42.788 1.924 15.443 1.00 9.35 255 ARG A N 1
ATOM 1769 C CA . ARG A 1 235 ? 41.573 1.734 14.655 1.00 8.88 255 ARG A CA 1
ATOM 1770 C C . ARG A 1 235 ? 40.991 3.055 14.164 1.00 9.46 255 ARG A C 1
ATOM 1771 O O . ARG A 1 235 ? 40.212 3.087 13.189 1.00 11.06 255 ARG A O 1
ATOM 1779 N N . TYR A 1 236 ? 41.356 4.146 14.847 1.00 8.59 256 TYR A N 1
ATO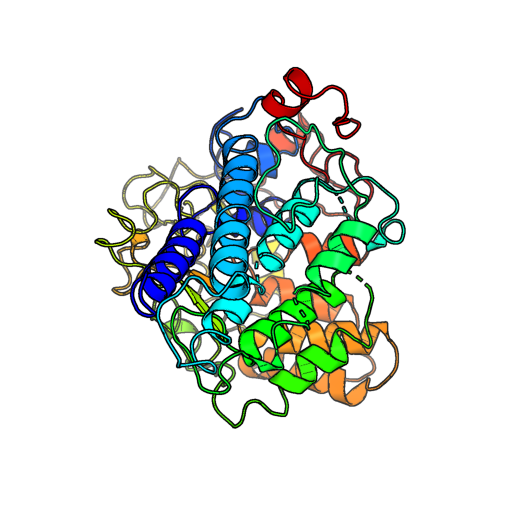M 1780 C CA . TYR A 1 236 ? 40.854 5.497 14.545 1.00 8.12 256 TYR A CA 1
ATOM 1781 C C . TYR A 1 236 ? 42.030 6.460 14.565 1.00 8.53 256 TYR A C 1
ATOM 1782 O O . TYR A 1 236 ? 43.003 6.240 15.301 1.00 8.73 256 TYR A O 1
ATOM 1791 N N . GLN A 1 237 ? 41.957 7.504 13.739 1.00 8.99 257 GLN A N 1
ATOM 1792 C CA A GLN A 1 237 ? 43.048 8.479 13.549 0.50 9.49 257 GLN A CA 1
ATOM 1793 C CA B GLN A 1 237 ? 43.027 8.494 13.688 0.50 9.01 257 GLN A CA 1
ATOM 1794 C C . GLN A 1 237 ? 42.457 9.863 13.363 1.00 8.86 257 GLN A C 1
ATOM 1795 O O . GLN A 1 237 ? 41.501 10.013 12.596 1.00 8.57 257 GLN A O 1
ATOM 1806 N N . LEU A 1 238 ? 43.036 10.882 14.002 1.00 8.17 258 LEU A N 1
ATOM 1807 C CA . LEU A 1 238 ? 42.651 12.269 13.745 1.00 7.40 258 LEU A CA 1
ATOM 1808 C C . LEU A 1 238 ? 42.973 12.637 12.280 1.00 7.60 258 LEU A C 1
ATOM 1809 O O . LEU A 1 238 ? 43.992 12.188 11.715 1.00 6.94 258 LEU A O 1
ATOM 1814 N N . TYR A 1 239 ? 42.102 13.434 11.675 1.00 7.78 259 TYR A N 1
ATOM 1815 C CA . TYR A 1 239 ? 42.353 13.934 10.313 1.00 7.94 259 TYR A CA 1
ATOM 1816 C C . TYR A 1 239 ? 43.537 14.873 10.296 1.00 8.25 259 TYR A C 1
ATOM 1817 O O . TYR A 1 239 ? 43.675 15.736 11.166 1.00 7.80 259 TYR A O 1
ATOM 1826 N N . SER A 1 240 ? 44.377 14.719 9.287 1.00 7.11 260 SER A N 1
ATOM 1827 C CA . SER A 1 240 ? 45.481 15.664 9.039 1.00 7.24 260 SER A CA 1
ATOM 1828 C C . SER A 1 240 ? 44.909 16.941 8.428 1.00 7.12 260 SER A C 1
ATOM 1829 O O . SER A 1 240 ? 43.786 16.971 7.907 1.00 6.87 260 SER A O 1
ATOM 1832 N N . TYR A 1 241 ? 45.720 17.987 8.434 1.00 7.19 261 TYR A N 1
ATOM 1833 C CA . TYR A 1 241 ? 45.372 19.250 7.788 1.00 6.89 261 TYR A CA 1
ATOM 1834 C C . TYR A 1 241 ? 45.112 19.024 6.291 1.00 7.35 261 TYR A C 1
ATOM 1835 O O . TYR A 1 241 ? 44.172 19.595 5.704 1.00 6.77 261 TYR A O 1
ATOM 1844 N N . GLU A 1 242 ? 45.939 18.165 5.700 1.00 7.96 262 GLU A N 1
ATOM 1845 C CA A GLU A 1 242 ? 45.896 17.872 4.259 0.20 8.37 262 GLU A CA 1
ATOM 1846 C CA B GLU A 1 242 ? 45.892 17.882 4.267 0.80 8.53 262 GLU A CA 1
ATOM 1847 C C . GLU A 1 242 ? 44.609 17.143 3.882 1.00 8.87 262 GLU A C 1
ATOM 1848 O O . GLU A 1 242 ? 44.014 17.431 2.851 1.00 9.85 262 GLU A O 1
ATOM 1859 N N . GLU A 1 243 ? 44.182 16.209 4.724 1.00 8.84 263 GLU A N 1
ATOM 1860 C CA A GLU A 1 243 ? 42.987 15.342 4.545 0.50 9.28 263 GLU A CA 1
ATOM 1861 C CA B GLU A 1 243 ? 42.998 15.445 4.323 0.50 9.39 263 GLU A CA 1
ATOM 1862 C C . GLU A 1 243 ? 41.679 16.074 4.779 1.00 9.27 263 GLU A C 1
ATOM 1863 O O . GLU A 1 243 ? 40.609 15.713 4.249 1.00 9.62 263 GLU A O 1
ATOM 1874 N N . TYR A 1 244 ? 41.722 17.042 5.702 1.00 9.00 264 TYR A N 1
ATOM 1875 C CA . TYR A 1 244 ? 40.511 17.575 6.303 1.00 9.07 264 TYR A CA 1
ATOM 1876 C C . TYR A 1 244 ? 39.451 18.044 5.312 1.00 8.82 264 TYR A C 1
ATOM 1877 O O . TYR A 1 244 ? 38.293 17.767 5.520 1.00 8.62 264 TYR A O 1
ATOM 1886 N N . PRO A 1 245 ? 39.835 18.746 4.245 1.00 8.88 265 PRO A N 1
ATOM 1887 C CA . PRO A 1 245 ? 38.758 19.208 3.340 1.00 9.41 265 PRO A CA 1
ATOM 1888 C C . PRO A 1 245 ? 37.996 18.087 2.614 1.00 10.13 265 PRO A C 1
ATOM 1889 O O . PRO A 1 245 ? 36.817 18.278 2.255 1.00 11.29 265 PRO A O 1
ATOM 1893 N N . ASN A 1 246 ? 38.638 16.925 2.467 1.00 10.33 266 ASN A N 1
ATOM 1894 C CA . ASN A 1 246 ? 38.162 15.842 1.607 1.00 11.04 266 ASN A CA 1
ATOM 1895 C C . ASN A 1 246 ? 37.340 14.770 2.311 1.00 10.53 266 ASN A C 1
ATOM 1896 O O . ASN A 1 246 ? 36.685 13.962 1.656 1.00 10.80 266 ASN A O 1
ATOM 1901 N N . VAL A 1 247 ? 37.390 14.719 3.627 1.00 8.91 267 VAL A N 1
ATOM 1902 C CA . VAL A 1 247 ? 36.696 13.638 4.352 1.00 8.68 267 VAL A CA 1
ATOM 1903 C C . VAL A 1 247 ? 35.155 13.816 4.416 1.00 8.56 267 VAL A C 1
ATOM 1904 O O . VAL A 1 247 ? 34.406 12.844 4.510 1.00 10.06 267 VAL A O 1
ATOM 1908 N N . TRP A 1 248 ? 34.699 15.049 4.307 1.00 7.93 268 TRP A N 1
ATOM 1909 C CA . TRP A 1 248 ? 33.306 15.404 4.506 1.00 7.67 268 TRP A CA 1
ATOM 1910 C C . TRP A 1 248 ? 32.435 14.804 3.382 1.00 7.85 268 TRP A C 1
ATOM 1911 O O . TRP A 1 248 ? 32.729 14.933 2.192 1.00 8.65 268 TRP A O 1
ATOM 1922 N N . GLY A 1 249 ? 31.396 14.096 3.798 1.00 8.04 269 GLY A N 1
ATOM 1923 C CA . GLY A 1 249 ? 30.534 13.384 2.873 1.00 8.75 269 GLY A CA 1
ATOM 1924 C C . GLY A 1 249 ? 30.921 11.963 2.581 1.00 9.48 269 GLY A C 1
ATOM 1925 O O . GLY A 1 249 ? 30.121 11.194 2.031 1.00 9.00 269 GLY A O 1
ATOM 1926 N N . GLN A 1 250 ? 32.175 11.610 2.860 1.00 8.08 270 GLN A N 1
ATOM 1927 C CA . GLN A 1 250 ? 32.677 10.262 2.627 1.00 8.50 270 GLN A CA 1
ATOM 1928 C C . GLN A 1 250 ? 32.332 9.385 3.835 1.00 7.83 270 GLN A C 1
ATOM 1929 O O . GLN A 1 250 ? 32.462 9.802 4.999 1.00 8.92 270 GLN A O 1
ATOM 1935 N N . ASP A 1 251 ? 31.875 8.167 3.557 1.00 7.98 271 ASP A N 1
ATOM 1936 C CA . ASP A 1 251 ? 31.431 7.252 4.619 1.00 8.41 271 ASP A CA 1
ATOM 1937 C C . ASP A 1 251 ? 32.588 6.763 5.498 1.00 7.91 271 ASP A C 1
ATOM 1938 O O . ASP A 1 251 ? 33.654 6.400 4.986 1.00 7.63 271 ASP A O 1
ATOM 1943 N N . PHE A 1 252 ? 32.356 6.691 6.802 1.00 7.26 272 PHE A N 1
ATOM 1944 C CA . PHE A 1 252 ? 33.213 5.943 7.738 1.00 8.23 272 PHE A CA 1
ATOM 1945 C C . PHE A 1 252 ? 34.707 6.282 7.634 1.00 7.62 272 PHE A C 1
ATOM 1946 O O . PHE A 1 252 ? 35.548 5.413 7.520 1.00 8.45 272 PHE A O 1
ATOM 1954 N N . GLN A 1 253 ? 34.998 7.574 7.718 1.00 7.77 273 GLN A N 1
ATOM 1955 C CA . GLN A 1 253 ? 36.371 8.071 7.682 1.00 8.48 273 GLN A CA 1
ATOM 1956 C C . GLN A 1 253 ? 37.003 7.867 9.061 1.00 7.69 273 GLN A C 1
ATOM 1957 O O . GLN A 1 253 ? 36.335 7.485 10.004 1.00 7.64 273 GLN A O 1
ATOM 1963 N N . SER A 1 254 ? 38.305 8.113 9.144 1.00 7.52 274 SER A N 1
ATOM 1964 C CA . SER A 1 254 ? 39.126 7.607 10.236 1.00 7.10 274 SER A CA 1
ATOM 1965 C C . SER A 1 254 ? 38.810 8.143 11.630 1.00 7.09 274 SER A C 1
ATOM 1966 O O . SER A 1 254 ? 39.208 7.514 12.607 1.00 7.92 274 SER A O 1
ATOM 1969 N N . GLU A 1 255 ? 38.119 9.269 11.741 1.00 7.19 275 GLU A N 1
ATOM 1970 C CA . GLU A 1 255 ? 37.751 9.755 13.055 1.00 7.05 275 GLU A CA 1
ATOM 1971 C C . GLU A 1 255 ? 36.409 9.217 13.523 1.00 8.06 275 GLU A C 1
ATOM 1972 O O . GLU A 1 255 ? 36.082 9.320 14.700 1.00 7.60 275 GLU A O 1
ATOM 1978 N N . SER A 1 256 ? 35.591 8.700 12.604 1.00 8.04 276 SER A N 1
ATOM 1979 C CA A SER A 1 256 ? 34.203 8.358 12.924 0.70 8.05 276 SER A CA 1
ATOM 1980 C CA B SER A 1 256 ? 34.202 8.381 12.953 0.30 8.34 276 SER A CA 1
ATOM 1981 C C . SER A 1 256 ? 34.113 7.173 13.867 1.00 8.43 276 SER A C 1
ATOM 1982 O O . SER A 1 256 ? 34.620 6.093 13.528 1.00 9.10 276 SER A O 1
ATOM 1987 N N . LEU A 1 257 ? 33.497 7.361 15.033 1.00 7.50 277 LEU A N 1
ATOM 1988 C CA . LEU A 1 257 ? 33.399 6.278 16.014 1.00 8.11 277 LEU A CA 1
ATOM 1989 C C . LEU A 1 257 ? 32.041 5.577 15.961 1.00 9.20 277 LEU A C 1
ATOM 1990 O O . LEU A 1 257 ? 31.960 4.368 16.155 1.00 11.32 277 LEU A O 1
ATOM 1995 N N . PHE A 1 258 ? 30.983 6.335 15.728 1.00 8.76 278 PHE A N 1
ATOM 1996 C CA . PHE A 1 258 ? 29.636 5.781 15.498 1.00 8.75 278 PHE A CA 1
ATOM 1997 C C . PHE A 1 258 ? 28.979 6.678 14.468 1.00 7.52 278 PHE A C 1
ATOM 1998 O O . PHE A 1 258 ? 28.883 7.872 14.648 1.00 8.65 278 PHE A O 1
ATOM 2006 N N . GLU A 1 259 ? 28.537 6.055 13.374 1.00 7.24 279 GLU A N 1
ATOM 2007 C CA . GLU A 1 259 ? 27.965 6.777 12.243 1.00 8.16 279 GLU A CA 1
ATOM 2008 C C . GLU A 1 259 ? 26.888 5.899 11.615 1.00 7.75 279 GLU A C 1
ATOM 2009 O O . GLU A 1 259 ? 27.124 4.726 11.342 1.00 8.63 279 GLU A O 1
ATOM 2015 N N . LEU A 1 260 ? 25.711 6.482 11.396 1.00 7.49 280 LEU A N 1
ATOM 2016 C CA . LEU A 1 260 ? 24.579 5.756 10.817 1.00 7.10 280 LEU A CA 1
ATOM 2017 C C . LEU A 1 260 ? 24.662 5.814 9.305 1.00 8.30 280 LEU A C 1
ATOM 2018 O O . LEU A 1 260 ? 24.879 6.864 8.719 1.00 7.51 280 LEU A O 1
ATOM 2023 N N . TYR A 1 261 ? 24.480 4.655 8.679 1.00 6.70 281 TYR A N 1
ATOM 2024 C CA . TYR A 1 261 ? 24.595 4.496 7.229 1.00 7.38 281 TYR A CA 1
ATOM 2025 C C . TYR A 1 261 ? 23.304 4.926 6.555 1.00 8.33 281 TYR A C 1
ATOM 2026 O O . TYR A 1 261 ? 22.202 4.452 6.927 1.00 8.81 281 TYR A O 1
ATOM 2035 N N . ILE A 1 262 ? 23.449 5.787 5.545 1.00 7.60 282 ILE A N 1
ATOM 2036 C CA . ILE A 1 262 ? 22.359 6.337 4.761 1.00 7.95 282 ILE A CA 1
ATOM 2037 C C . ILE A 1 262 ? 22.610 6.091 3.290 1.00 8.66 282 ILE A C 1
ATOM 2038 O O . ILE A 1 262 ? 23.723 6.276 2.776 1.00 7.84 282 ILE A O 1
ATOM 2043 N N . THR A 1 263 ? 21.571 5.654 2.589 1.00 9.19 283 THR A N 1
ATOM 2044 C CA . THR A 1 263 ? 21.519 5.748 1.133 1.00 10.73 283 THR A CA 1
ATOM 2045 C C . THR A 1 263 ? 20.114 6.199 0.722 1.00 10.87 283 THR A C 1
ATOM 2046 O O . THR A 1 263 ? 19.223 6.344 1.566 1.00 9.87 283 THR A O 1
ATOM 2050 N N . LEU A 1 264 ? 19.915 6.431 -0.583 1.00 11.79 284 LEU A N 1
ATOM 2051 C CA . LEU A 1 264 ? 18.575 6.802 -1.060 1.00 13.76 284 LEU A CA 1
ATOM 2052 C C . LEU A 1 264 ? 17.546 5.652 -0.967 1.00 16.34 284 LEU A C 1
ATOM 2053 O O . LEU A 1 264 ? 16.338 5.888 -1.131 1.00 16.97 284 LEU A O 1
ATOM 2058 N N . SER A 1 265 ? 18.011 4.429 -0.679 1.00 18.35 285 SER A N 1
ATOM 2059 C CA A SER A 1 265 ? 17.121 3.271 -0.501 0.50 19.41 285 SER A CA 1
ATOM 2060 C CA B SER A 1 265 ? 17.125 3.273 -0.509 0.50 19.64 285 SER A CA 1
ATOM 2061 C C . SER A 1 265 ? 16.732 3.043 0.956 1.00 20.65 285 SER A C 1
ATOM 2062 O O . SER A 1 265 ? 15.624 2.566 1.237 1.00 22.18 285 SER A O 1
ATOM 2067 N N . GLU A 1 266 ? 17.623 3.373 1.895 1.00 20.44 286 GLU A N 1
ATOM 2068 C CA . GLU A 1 266 ? 17.307 3.227 3.331 1.00 21.20 286 GLU A CA 1
ATOM 2069 C C . GLU A 1 266 ? 17.928 4.369 4.176 1.00 20.34 286 GLU A C 1
ATOM 2070 O O . GLU A 1 266 ? 19.147 4.529 4.205 1.00 20.27 286 GLU A O 1
ATOM 2073 N N . PRO A 1 267 ? 17.103 5.213 4.837 1.00 20.71 287 PRO A N 1
ATOM 2074 C CA . PRO A 1 267 ? 15.659 5.354 4.654 1.00 20.40 287 PRO A CA 1
ATOM 2075 C C . PRO A 1 267 ? 15.336 5.640 3.189 1.00 20.35 287 PRO A C 1
ATOM 2076 O O . PRO A 1 267 ? 16.187 6.115 2.408 1.00 19.02 287 PRO A O 1
ATOM 2080 N N . SER A 1 268 ? 14.105 5.332 2.798 1.00 19.92 288 SER A N 1
ATOM 2081 C CA . SER A 1 268 ? 13.662 5.661 1.461 1.00 18.96 288 SER A CA 1
ATOM 2082 C C . SER A 1 268 ? 13.807 7.181 1.296 1.00 16.56 288 SER A C 1
ATOM 2083 O O . SER A 1 268 ? 13.269 7.932 2.100 1.00 17.41 288 SER A O 1
ATOM 2086 N N . GLY A 1 269 ? 14.551 7.626 0.285 1.00 14.62 289 GLY A N 1
ATOM 2087 C CA . GLY A 1 269 ? 14.810 9.068 0.095 1.00 13.53 289 GLY A CA 1
ATOM 2088 C C . GLY A 1 269 ? 15.958 9.628 0.926 1.00 12.03 289 GLY A C 1
ATOM 2089 O O . GLY A 1 269 ? 16.150 10.860 1.009 1.00 9.84 289 GLY A O 1
ATOM 2090 N N . GLY A 1 270 ? 16.730 8.735 1.553 1.00 10.12 290 GLY A N 1
ATOM 2091 C CA . GLY A 1 270 ? 17.852 9.163 2.380 1.00 9.65 290 GLY A CA 1
ATOM 2092 C C . GLY A 1 270 ? 17.330 9.946 3.572 1.00 9.22 290 GLY A C 1
ATOM 2093 O O . GLY A 1 270 ? 16.285 9.605 4.130 1.00 10.49 290 GLY A O 1
ATOM 2094 N N . THR A 1 271 ? 18.026 11.003 3.961 1.00 8.69 291 THR A N 1
ATOM 2095 C CA . THR A 1 271 ? 17.555 11.818 5.085 1.00 8.35 291 THR A CA 1
ATOM 2096 C C . THR A 1 271 ? 16.486 12.844 4.663 1.00 7.78 291 THR A C 1
ATOM 2097 O O . THR A 1 271 ? 15.944 13.556 5.500 1.00 7.91 291 THR A O 1
ATOM 2101 N N . GLY A 1 272 ? 16.145 12.896 3.378 1.00 7.96 292 GLY A N 1
ATOM 2102 C CA . GLY A 1 272 ? 15.000 13.687 2.943 1.00 7.85 292 GLY A CA 1
ATOM 2103 C C . GLY A 1 272 ? 15.224 15.188 2.940 1.00 7.89 292 GLY A C 1
ATOM 2104 O O . GLY A 1 272 ? 16.293 15.687 3.290 1.00 7.50 292 GLY A O 1
ATOM 2105 N N . GLY A 1 273 ? 14.174 15.915 2.571 1.00 8.21 293 GLY A N 1
ATOM 2106 C CA . GLY A 1 273 ? 14.219 17.365 2.564 1.00 7.42 293 GLY A CA 1
ATOM 2107 C C . GLY A 1 273 ? 14.362 17.978 3.935 1.00 6.34 293 GLY A C 1
ATOM 2108 O O . GLY A 1 273 ? 15.009 18.997 4.080 1.00 6.68 293 GLY A O 1
ATOM 2109 N N . GLU A 1 274 ? 13.785 17.345 4.959 1.00 6.50 294 GLU A N 1
ATOM 2110 C CA . GLU A 1 274 ? 13.897 17.854 6.328 1.00 6.12 294 GLU A CA 1
ATOM 2111 C C . GLU A 1 274 ? 15.211 17.505 6.967 1.00 5.73 294 GLU A C 1
ATOM 2112 O O . GLU A 1 274 ? 15.568 18.037 8.008 1.00 7.09 294 GLU A O 1
ATOM 2118 N N . GLY A 1 275 ? 15.956 16.563 6.379 1.00 6.11 295 GLY A N 1
ATOM 2119 C CA . GLY A 1 275 ? 17.211 16.181 6.984 1.00 6.09 295 GLY A CA 1
ATOM 2120 C C . GLY A 1 275 ? 18.182 17.338 7.107 1.00 6.51 295 GLY A C 1
ATOM 2121 O O . GLY A 1 275 ? 18.209 18.245 6.289 1.00 6.76 295 GLY A O 1
ATOM 2122 N N . ALA A 1 276 ? 19.016 17.295 8.144 1.00 7.28 296 ALA A N 1
ATOM 2123 C CA . ALA A 1 276 ? 19.951 18.387 8.366 1.00 6.73 296 ALA A CA 1
ATOM 2124 C C . ALA A 1 276 ? 20.766 18.734 7.136 1.00 7.01 296 ALA A C 1
ATOM 2125 O O . ALA A 1 276 ? 20.984 19.907 6.889 1.00 6.28 296 ALA A O 1
ATOM 2127 N N . PRO A 1 277 ? 21.287 17.740 6.401 1.00 6.94 297 PRO A N 1
ATOM 2128 C CA . PRO A 1 277 ? 22.107 18.086 5.247 1.00 7.25 297 PRO A CA 1
ATOM 2129 C C . PRO A 1 277 ? 21.357 18.956 4.221 1.00 6.86 297 PRO A C 1
ATOM 2130 O O . PRO A 1 277 ? 21.932 19.914 3.689 1.00 6.70 297 PRO A O 1
ATOM 2142 N N . VAL A 1 279 ? 18.775 20.851 5.009 1.00 6.63 299 VAL A N 1
ATOM 2143 C CA . VAL A 1 279 ? 18.462 22.114 5.679 1.00 6.51 299 VAL A CA 1
ATOM 2144 C C . VAL A 1 279 ? 19.688 23.043 5.725 1.00 5.91 299 VAL A C 1
ATOM 2145 O O . VAL A 1 279 ? 19.530 24.261 5.759 1.00 6.35 299 VAL A O 1
ATOM 2149 N N . TYR A 1 280 ? 20.883 22.477 5.621 1.00 6.54 300 TYR A N 1
ATOM 2150 C CA . TYR A 1 280 ? 22.114 23.271 5.447 1.00 5.65 300 TYR A CA 1
ATOM 2151 C C . TYR A 1 280 ? 22.435 23.558 3.978 1.00 5.96 300 TYR A C 1
ATOM 2152 O O . TYR A 1 280 ? 23.387 24.282 3.692 1.00 7.02 300 TYR A O 1
ATOM 2161 N N . ALA A 1 281 ? 21.693 22.981 3.021 1.00 5.09 301 ALA A N 1
ATOM 2162 C CA . ALA A 1 281 ? 22.148 22.934 1.642 1.00 5.24 301 ALA A CA 1
ATOM 2163 C C . ALA A 1 281 ? 22.239 24.304 1.002 1.00 5.50 301 ALA A C 1
ATOM 2164 O O . ALA A 1 281 ? 21.500 25.234 1.348 1.00 5.60 301 ALA A O 1
ATOM 2166 N N . ASN A 1 282 ? 23.162 24.372 0.065 1.00 5.28 302 ASN A N 1
ATOM 2167 C CA . ASN A 1 282 ? 23.467 25.548 -0.749 1.00 5.23 302 ASN A CA 1
ATOM 2168 C C . ASN A 1 282 ? 22.901 25.246 -2.120 1.00 5.45 302 ASN A C 1
ATOM 2169 O O . ASN A 1 282 ? 23.560 24.666 -2.993 1.00 6.36 302 ASN A O 1
ATOM 2174 N N . GLU A 1 283 ? 21.635 25.629 -2.293 1.00 5.59 303 GLU A N 1
ATOM 2175 C CA . GLU A 1 283 ? 20.808 25.110 -3.386 1.00 5.97 303 GLU A CA 1
ATOM 2176 C C . GLU A 1 283 ? 20.804 26.036 -4.592 1.00 5.58 303 GLU A C 1
ATOM 2177 O O . GLU A 1 283 ? 20.939 27.259 -4.457 1.00 6.55 303 GLU A O 1
ATOM 2183 N N . ALA A 1 284 ? 20.630 25.484 -5.795 1.00 5.72 304 ALA A N 1
ATOM 2184 C CA . ALA A 1 284 ? 20.557 26.291 -6.992 1.00 6.93 304 ALA A CA 1
ATOM 2185 C C . ALA A 1 284 ? 19.282 27.134 -7.051 1.00 6.24 304 ALA A C 1
ATOM 2186 O O . ALA A 1 284 ? 19.240 28.161 -7.706 1.00 7.37 304 ALA A O 1
ATOM 2188 N N . THR A 1 285 ? 18.234 26.655 -6.374 1.00 6.38 305 THR A N 1
ATOM 2189 C CA . THR A 1 285 ? 17.005 27.431 -6.147 1.00 6.73 305 THR A CA 1
ATOM 2190 C C . THR A 1 285 ? 16.689 27.238 -4.666 1.00 6.03 305 THR A C 1
ATOM 2191 O O . THR A 1 285 ? 16.656 26.102 -4.172 1.00 6.44 305 THR A O 1
ATOM 2195 N N . VAL A 1 286 ? 16.494 28.331 -3.926 1.00 5.97 306 VAL A N 1
ATOM 2196 C CA . VAL A 1 286 ? 16.242 28.238 -2.482 1.00 6.57 306 VAL A CA 1
ATOM 2197 C C . VAL A 1 286 ? 14.999 27.387 -2.261 1.00 6.31 306 VAL A C 1
ATOM 2198 O O . VAL A 1 286 ? 13.967 27.629 -2.917 1.00 7.52 306 VAL A O 1
ATOM 2202 N N . ASP A 1 287 ? 15.103 26.379 -1.411 1.00 6.37 307 ASP A N 1
ATOM 2203 C CA . ASP A 1 287 ? 13.961 25.479 -1.158 1.00 6.46 307 ASP A CA 1
ATOM 2204 C C . ASP A 1 287 ? 13.934 25.016 0.277 1.00 6.58 307 ASP A C 1
ATOM 2205 O O . ASP A 1 287 ? 13.177 25.569 1.075 1.00 7.28 307 ASP A O 1
ATOM 2210 N N . TRP A 1 288 ? 14.767 24.049 0.623 1.00 5.72 308 TRP A N 1
ATOM 2211 C CA . TRP A 1 288 ? 14.767 23.439 1.927 1.00 5.81 308 TRP A CA 1
ATOM 2212 C C . TRP A 1 288 ? 15.630 24.137 2.959 1.00 6.25 308 TRP A C 1
ATOM 2213 O O . TRP A 1 288 ? 15.396 23.954 4.151 1.00 5.82 308 TRP A O 1
ATOM 2224 N N . ASN A 1 289 ? 16.605 24.928 2.544 1.00 5.61 309 ASN A N 1
ATOM 2225 C CA . ASN A 1 289 ? 17.558 25.454 3.504 1.00 5.82 309 ASN A CA 1
ATOM 2226 C C . ASN A 1 289 ? 16.905 26.275 4.613 1.00 5.40 309 ASN A C 1
ATOM 2227 O O . ASN A 1 289 ? 16.033 27.105 4.350 1.00 5.43 309 ASN A O 1
ATOM 2232 N N . ASN A 1 290 ? 17.339 26.036 5.837 1.00 5.85 310 ASN A N 1
ATOM 2233 C CA . ASN A 1 290 ? 17.096 27.017 6.888 1.00 5.74 310 ASN A CA 1
ATOM 2234 C C . ASN A 1 290 ? 18.166 27.100 7.946 1.00 6.36 310 ASN A C 1
ATOM 2235 O O . ASN A 1 290 ? 17.872 27.446 9.076 1.00 6.54 310 ASN A O 1
ATOM 2240 N N . LEU A 1 291 ? 19.409 26.769 7.584 1.00 6.21 311 LEU A N 1
ATOM 2241 C CA . LEU A 1 291 ? 20.556 26.876 8.468 1.00 6.89 311 LEU A CA 1
ATOM 2242 C C . LEU A 1 291 ? 21.681 27.548 7.715 1.00 7.35 311 LEU A C 1
ATOM 2243 O O . LEU A 1 291 ? 22.068 27.103 6.628 1.00 7.03 311 LEU A O 1
ATOM 2248 N N . ILE A 1 292 ? 22.198 28.626 8.295 1.00 6.30 312 ILE A N 1
ATOM 2249 C CA . ILE A 1 292 ? 23.369 29.314 7.779 1.00 6.51 312 ILE A CA 1
ATOM 2250 C C . ILE A 1 292 ? 24.250 29.680 8.947 1.00 6.57 312 ILE A C 1
ATOM 2251 O O . ILE A 1 292 ? 23.788 29.715 10.093 1.00 6.93 312 ILE A O 1
ATOM 2256 N N . LEU A 1 293 ? 25.516 29.960 8.663 1.00 5.69 313 LEU A N 1
ATOM 2257 C CA . LEU A 1 293 ? 26.472 30.385 9.674 1.00 5.74 313 LEU A CA 1
ATOM 2258 C C . LEU A 1 293 ? 26.261 31.849 10.020 1.00 5.93 313 LEU A C 1
ATOM 2259 O O . LEU A 1 293 ? 25.954 32.672 9.128 1.00 6.42 313 LEU A O 1
ATOM 2264 N N . SER A 1 294 ? 26.437 32.181 11.299 1.00 6.64 314 SER A N 1
ATOM 2265 C CA . SER A 1 294 ? 26.332 33.551 11.763 1.00 6.03 314 SER A CA 1
ATOM 2266 C C . SER A 1 294 ? 27.641 34.320 11.590 1.00 6.08 314 SER A C 1
ATOM 2267 O O . SER A 1 294 ? 28.717 33.743 11.377 1.00 6.08 314 SER A O 1
ATOM 2270 N N . GLU A 1 295 ? 27.543 35.614 11.721 1.00 5.83 315 GLU A N 1
ATOM 2271 C CA A GLU A 1 295 ? 28.743 36.437 11.726 0.50 5.95 315 GLU A CA 1
ATOM 2272 C CA B GLU A 1 295 ? 28.739 36.460 11.733 0.50 6.06 315 GLU A CA 1
ATOM 2273 C C . GLU A 1 295 ? 29.591 36.143 12.969 1.00 5.99 315 GLU A C 1
ATOM 2274 O O . GLU A 1 295 ? 30.820 36.272 12.939 1.00 6.98 315 GLU A O 1
ATOM 2285 N N . ASP A 1 296 ? 28.954 35.746 14.069 1.00 6.24 316 ASP A N 1
ATOM 2286 C CA . ASP A 1 296 ? 29.733 35.304 15.252 1.00 6.94 316 ASP A CA 1
ATOM 2287 C C . ASP A 1 296 ? 30.685 34.191 14.861 1.00 7.04 316 ASP A C 1
ATOM 2288 O O . ASP A 1 296 ? 31.842 34.221 15.247 1.00 6.86 316 ASP A O 1
ATOM 2293 N N . PHE A 1 297 ? 30.204 33.188 14.123 1.00 6.65 317 PHE A N 1
ATOM 2294 C CA . PHE A 1 297 ? 31.045 32.090 13.724 1.00 6.10 317 PHE A CA 1
ATOM 2295 C C . PHE A 1 297 ? 32.138 32.514 12.751 1.00 7.19 317 PHE A C 1
ATOM 2296 O O . PHE A 1 297 ? 33.300 32.159 12.917 1.00 6.94 317 PHE A O 1
ATOM 2304 N N . LEU A 1 298 ? 31.776 33.262 11.717 1.00 6.55 318 LEU A N 1
ATOM 2305 C CA . LEU A 1 298 ? 32.785 33.684 10.734 1.00 6.30 318 LEU A CA 1
ATOM 2306 C C . LEU A 1 298 ? 33.846 34.532 11.402 1.00 6.32 318 LEU A C 1
ATOM 2307 O O . LEU A 1 298 ? 35.032 34.405 11.114 1.00 7.02 318 LEU A O 1
ATOM 2312 N N . ASN A 1 299 ? 33.431 35.420 12.298 1.00 6.95 319 ASN A N 1
ATOM 2313 C CA . ASN A 1 299 ? 34.426 36.260 12.999 1.00 6.36 319 ASN A CA 1
ATOM 2314 C C . ASN A 1 299 ? 35.373 35.365 13.803 1.00 6.44 319 ASN A C 1
ATOM 2315 O O . ASN A 1 299 ? 36.591 35.595 13.829 1.00 6.25 319 ASN A O 1
ATOM 2320 N N . LEU A 1 300 ? 34.837 34.363 14.495 1.00 6.00 320 LEU A N 1
ATOM 2321 C CA . LEU A 1 300 ? 35.672 33.443 15.291 1.00 6.07 320 LEU A CA 1
ATOM 2322 C C . LEU A 1 300 ? 36.657 32.712 14.393 1.00 6.88 320 LEU A C 1
ATOM 2323 O O . LEU A 1 300 ? 37.843 32.637 14.678 1.00 6.30 320 LEU A O 1
ATOM 2328 N N . LEU A 1 301 ? 36.163 32.142 13.296 1.00 6.52 321 LEU A N 1
ATOM 2329 C CA . LEU A 1 301 ? 37.055 31.390 12.387 1.00 6.71 321 LEU A CA 1
ATOM 2330 C C . LEU A 1 301 ? 38.108 32.286 11.731 1.00 7.28 321 LEU A C 1
ATOM 2331 O O . LEU A 1 301 ? 39.256 31.877 11.534 1.00 6.67 321 LEU A O 1
ATOM 2336 N N . ASN A 1 302 ? 37.743 33.534 11.457 1.00 6.93 322 ASN A N 1
ATOM 2337 C CA . ASN A 1 302 ? 38.651 34.495 10.871 1.00 6.77 322 ASN A CA 1
ATOM 2338 C C . ASN A 1 302 ? 39.744 34.996 11.831 1.00 6.81 322 ASN A C 1
ATOM 2339 O O . ASN A 1 302 ? 40.649 35.720 11.406 1.00 6.69 322 ASN A O 1
ATOM 2344 N N . GLU A 1 303 ? 39.669 34.606 13.113 1.00 6.21 323 GLU A N 1
ATOM 2345 C CA . GLU A 1 303 ? 40.762 34.926 14.046 1.00 6.51 323 GLU A CA 1
ATOM 2346 C C . GLU A 1 303 ? 42.062 34.229 13.609 1.00 6.99 323 GLU A C 1
ATOM 2347 O O . GLU A 1 303 ? 43.148 34.669 13.984 1.00 8.43 323 GLU A O 1
ATOM 2353 N N . ASP A 1 304 ? 41.939 33.151 12.839 1.00 6.67 324 ASP A N 1
ATOM 2354 C CA . ASP A 1 304 ? 43.120 32.483 12.275 1.00 6.34 324 ASP A CA 1
ATOM 2355 C C . ASP A 1 304 ? 42.913 32.228 10.781 1.00 6.27 324 ASP A C 1
ATOM 2356 O O . ASP A 1 304 ? 42.212 31.288 10.412 1.00 6.14 324 ASP A O 1
ATOM 2361 N N . PRO A 1 305 ? 43.510 33.066 9.921 1.00 7.49 325 PRO A N 1
ATOM 2362 C CA . PRO A 1 305 ? 43.349 32.863 8.474 1.00 8.05 325 PRO A CA 1
ATOM 2363 C C . PRO A 1 305 ? 43.963 31.578 7.915 1.00 8.52 325 PRO A C 1
ATOM 2364 O O . PRO A 1 305 ? 43.603 31.198 6.790 1.00 8.85 325 PRO A O 1
ATOM 2368 N N . LYS A 1 306 ? 44.839 30.907 8.683 1.00 7.84 326 LYS A N 1
ATOM 2369 C CA . LYS A 1 306 ? 45.500 29.669 8.234 1.00 8.70 326 LYS A CA 1
ATOM 2370 C C . LYS A 1 306 ? 44.706 28.406 8.605 1.00 7.93 326 LYS A C 1
ATOM 2371 O O . LYS A 1 306 ? 45.150 27.281 8.351 1.00 7.66 326 LYS A O 1
ATOM 2377 N N . ASP A 1 307 ? 43.552 28.588 9.228 1.00 6.90 327 ASP A N 1
ATOM 2378 C CA . ASP A 1 307 ? 42.737 27.494 9.706 1.00 6.35 327 ASP A CA 1
ATOM 2379 C C . ASP A 1 307 ? 42.160 26.704 8.500 1.00 6.67 327 ASP A C 1
ATOM 2380 O O . ASP A 1 307 ? 41.504 27.268 7.624 1.00 7.27 327 ASP A O 1
ATOM 2385 N N . VAL A 1 308 ? 42.397 25.399 8.463 1.00 6.44 328 VAL A N 1
ATOM 2386 C CA . VAL A 1 308 ? 41.864 24.571 7.369 1.00 6.09 328 VAL A CA 1
ATOM 2387 C C . VAL A 1 308 ? 40.332 24.588 7.320 1.00 6.78 328 VAL A C 1
ATOM 2388 O O . VAL A 1 308 ? 39.764 24.374 6.251 1.00 7.73 328 VAL A O 1
ATOM 2392 N N . ARG A 1 309 ? 39.660 24.854 8.441 1.00 6.40 329 ARG A N 1
ATOM 2393 C CA . ARG A 1 309 ? 38.191 24.796 8.503 1.00 6.58 329 ARG A CA 1
ATOM 2394 C C . ARG A 1 309 ? 37.504 25.909 7.687 1.00 6.81 329 ARG A C 1
ATOM 2395 O O . ARG A 1 309 ? 36.295 25.826 7.446 1.00 6.88 329 ARG A O 1
ATOM 2403 N N . HIS A 1 310 ? 38.273 26.886 7.219 1.00 7.36 330 HIS A N 1
ATOM 2404 C CA . HIS A 1 310 ? 37.734 27.825 6.236 1.00 7.60 330 HIS A CA 1
ATOM 2405 C C . HIS A 1 310 ? 37.238 27.109 4.994 1.00 8.34 330 HIS A C 1
ATOM 2406 O O . HIS A 1 310 ? 36.366 27.626 4.310 1.00 9.38 330 HIS A O 1
ATOM 2413 N N . CYS A 1 311 ? 37.748 25.919 4.714 1.00 8.02 331 CYS A N 1
ATOM 2414 C CA A CYS A 1 311 ? 37.307 25.140 3.552 0.70 7.66 331 CYS A CA 1
ATOM 2415 C CA B CYS A 1 311 ? 37.299 25.233 3.514 0.30 8.33 331 CYS A CA 1
ATOM 2416 C C . CYS A 1 311 ? 35.842 24.740 3.613 1.00 8.11 331 CYS A C 1
ATOM 2417 O O . CYS A 1 311 ? 35.271 24.365 2.613 1.00 8.86 331 CYS A O 1
ATOM 2422 N N . LEU A 1 312 ? 35.261 24.738 4.811 1.00 7.21 332 LEU A N 1
ATOM 2423 C CA . LEU A 1 312 ? 33.876 24.308 5.020 1.00 7.95 332 LEU A CA 1
ATOM 2424 C C . LEU A 1 312 ? 32.862 25.446 4.983 1.00 7.63 332 LEU A C 1
ATOM 2425 O O . LEU A 1 312 ? 31.679 25.204 5.175 1.00 8.21 332 LEU A O 1
ATOM 2430 N N . THR A 1 313 ? 33.312 26.680 4.754 1.00 6.35 333 THR A N 1
ATOM 2431 C CA . THR A 1 313 ? 32.421 27.850 4.676 1.00 6.57 333 THR A CA 1
ATOM 2432 C C . THR A 1 313 ? 32.369 28.324 3.211 1.00 7.16 333 THR A C 1
ATOM 2433 O O . THR A 1 313 ? 33.398 28.609 2.599 1.00 8.49 333 THR A O 1
ATOM 2437 N N . LYS A 1 314 ? 31.164 28.415 2.655 1.00 6.47 334 LYS A N 1
ATOM 2438 C CA A LYS A 1 314 ? 30.946 28.670 1.248 0.50 6.52 334 LYS A CA 1
ATOM 2439 C CA B LYS A 1 314 ? 30.998 28.738 1.238 0.50 6.79 334 LYS A CA 1
ATOM 2440 C C . LYS A 1 314 ? 29.932 29.812 1.066 1.00 5.70 334 LYS A C 1
ATOM 2441 O O . LYS A 1 314 ? 28.953 29.886 1.794 1.00 4.92 334 LYS A O 1
ATOM 2452 N N . GLU A 1 315 ? 30.126 30.623 0.039 1.00 5.63 335 GLU A N 1
ATOM 2453 C CA . GLU A 1 315 ? 29.178 31.623 -0.333 1.00 7.44 335 GLU A CA 1
ATOM 2454 C C . GLU A 1 315 ? 28.014 30.919 -1.078 1.00 7.01 335 GLU A C 1
ATOM 2455 O O . GLU A 1 315 ? 28.196 29.852 -1.633 1.00 6.02 335 GLU A O 1
ATOM 2461 N N . SER A 1 316 ? 26.841 31.534 -1.078 1.00 5.31 336 SER A N 1
ATOM 2462 C CA . SER A 1 316 ? 25.707 31.062 -1.877 1.00 5.04 336 SER A CA 1
ATOM 2463 C C . SER A 1 316 ? 26.082 30.816 -3.334 1.00 4.47 336 SER A C 1
ATOM 2464 O O . SER A 1 316 ? 26.675 31.657 -4.006 1.00 4.73 336 SER A O 1
ATOM 2467 N N . VAL A 1 317 ? 25.676 29.651 -3.838 1.00 4.72 337 VAL A N 1
ATOM 2468 C CA . VAL A 1 317 ? 25.879 29.347 -5.247 1.00 4.33 337 VAL A CA 1
ATOM 2469 C C . VAL A 1 317 ? 24.955 30.203 -6.143 1.00 4.08 337 VAL A C 1
ATOM 2470 O O . VAL A 1 317 ? 25.206 30.380 -7.336 1.00 4.72 337 VAL A O 1
ATOM 2474 N N . ILE A 1 318 ? 23.877 30.735 -5.562 1.00 3.48 338 ILE A N 1
ATOM 2475 C CA . ILE A 1 318 ? 23.084 31.764 -6.232 1.00 3.46 338 ILE A CA 1
ATOM 2476 C C . ILE A 1 318 ? 23.723 33.148 -5.974 1.00 3.43 338 ILE A C 1
ATOM 2477 O O . ILE A 1 318 ? 23.700 33.636 -4.846 1.00 3.42 338 ILE A O 1
ATOM 2482 N N . GLU A 1 319 ? 24.329 33.745 -6.969 1.00 4.69 339 GLU A N 1
ATOM 2483 C CA . GLU A 1 319 ? 24.882 35.087 -6.758 1.00 4.25 339 GLU A CA 1
ATOM 2484 C C . GLU A 1 319 ? 23.736 36.073 -6.571 1.00 4.39 339 GLU A C 1
ATOM 2485 O O . GLU A 1 319 ? 22.726 35.996 -7.243 1.00 5.74 339 GLU A O 1
ATOM 2491 N N . ASN A 1 320 ? 23.938 37.028 -5.675 1.00 3.53 340 ASN A N 1
ATOM 2492 C CA . ASN A 1 320 ? 22.984 38.125 -5.445 1.00 3.53 340 ASN A CA 1
ATOM 2493 C C . ASN A 1 320 ? 21.684 37.509 -4.898 1.00 3.66 340 ASN A C 1
ATOM 2494 O O . ASN A 1 320 ? 20.600 37.897 -5.294 1.00 4.70 340 ASN A O 1
ATOM 2499 N N . ASN A 1 321 ? 21.856 36.584 -3.970 1.00 3.77 341 ASN A N 1
ATOM 2500 C CA . ASN A 1 321 ? 20.744 35.795 -3.436 1.00 4.20 341 ASN A CA 1
ATOM 2501 C C . ASN A 1 321 ? 19.886 36.633 -2.496 1.00 5.05 341 ASN A C 1
ATOM 2502 O O . ASN A 1 321 ? 20.328 36.976 -1.394 1.00 6.00 341 ASN A O 1
ATOM 2507 N N . THR A 1 322 ? 18.640 36.910 -2.897 1.00 5.70 342 THR A N 1
ATOM 2508 C CA . THR A 1 322 ? 17.759 37.745 -2.066 1.00 6.23 342 THR A CA 1
ATOM 2509 C C . THR A 1 322 ? 17.065 36.945 -0.969 1.00 6.28 342 THR A C 1
ATOM 2510 O O . THR A 1 322 ? 16.368 37.551 -0.140 1.00 8.03 342 THR A O 1
ATOM 2514 N N . GLY A 1 323 ? 17.313 35.624 -0.905 1.00 5.38 343 GLY A N 1
ATOM 2515 C CA . GLY A 1 323 ? 16.825 34.732 0.152 1.00 6.05 343 GLY A CA 1
ATOM 2516 C C . GLY A 1 323 ? 17.678 34.744 1.415 1.00 5.59 343 GLY A C 1
ATOM 2517 O O . GLY A 1 323 ? 17.351 34.103 2.422 1.00 8.14 343 GLY A O 1
ATOM 2518 N N . LEU A 1 324 ? 18.771 35.510 1.375 1.00 5.35 344 LEU A N 1
ATOM 2519 C CA . LEU A 1 324 ? 19.625 35.694 2.551 1.00 5.64 344 LEU A CA 1
ATOM 2520 C C . LEU A 1 324 ? 19.340 37.052 3.171 1.00 6.65 344 LEU A C 1
ATOM 2521 O O . LEU A 1 324 ? 18.992 37.989 2.501 1.00 6.85 344 LEU A O 1
ATOM 2526 N N . PRO A 1 325 ? 19.595 37.172 4.481 1.00 8.46 345 PRO A N 1
ATOM 2527 C CA . PRO A 1 325 ? 19.642 38.519 5.035 1.00 9.25 345 PRO A CA 1
ATOM 2528 C C . PRO A 1 325 ? 20.600 39.385 4.213 1.00 8.76 345 PRO A C 1
ATOM 2529 O O . PRO A 1 325 ? 21.661 38.885 3.828 1.00 9.83 345 PRO A O 1
ATOM 2533 N N . ALA A 1 326 ? 20.271 40.643 3.954 1.00 7.82 346 ALA A N 1
ATOM 2534 C CA . ALA A 1 326 ? 21.082 41.514 3.090 1.00 8.54 346 ALA A CA 1
ATOM 2535 C C . ALA A 1 326 ? 22.562 41.522 3.513 1.00 8.55 346 ALA A C 1
ATOM 2536 O O . ALA A 1 326 ? 23.443 41.406 2.683 1.00 8.49 346 ALA A O 1
ATOM 2538 N N . ALA A 1 327 ? 22.833 41.610 4.817 1.00 8.70 347 ALA A N 1
ATOM 2539 C CA . ALA A 1 327 ? 24.230 41.665 5.272 1.00 8.24 347 ALA A CA 1
ATOM 2540 C C . ALA A 1 327 ? 25.024 40.373 5.024 1.00 8.03 347 ALA A C 1
ATOM 2541 O O . ALA A 1 327 ? 26.270 40.390 4.987 1.00 9.41 347 ALA A O 1
ATOM 2543 N N . ALA A 1 328 ? 24.328 39.259 4.794 1.00 6.23 348 ALA A N 1
ATOM 2544 C CA . ALA A 1 328 ? 24.965 37.964 4.530 1.00 5.88 348 ALA A CA 1
ATOM 2545 C C . ALA A 1 328 ? 25.103 37.644 3.034 1.00 5.56 348 ALA A C 1
ATOM 2546 O O . ALA A 1 328 ? 25.684 36.614 2.724 1.00 5.02 348 ALA A O 1
ATOM 2556 N N . HIS A 1 330 ? 26.787 38.048 0.284 1.00 4.67 350 HIS A N 1
ATOM 2557 C CA . HIS A 1 330 ? 28.027 37.514 -0.326 1.00 4.48 350 HIS A CA 1
ATOM 2558 C C . HIS A 1 330 ? 28.979 36.899 0.761 1.00 5.79 350 HIS A C 1
ATOM 2559 O O . HIS A 1 330 ? 30.158 36.609 0.453 1.00 7.57 350 HIS A O 1
ATOM 2566 N N . GLU A 1 331 ? 28.482 36.671 1.958 1.00 5.49 351 GLU A N 1
ATOM 2567 C CA . GLU A 1 331 ? 29.308 36.072 2.964 1.00 5.99 351 GLU A CA 1
ATOM 2568 C C . GLU A 1 331 ? 29.339 34.544 2.884 1.00 5.28 351 GLU A C 1
ATOM 2569 O O . GLU A 1 331 ? 28.442 33.921 2.324 1.00 5.24 351 GLU A O 1
ATOM 2575 N N . LYS A 1 332 ? 30.373 33.931 3.427 1.00 5.50 352 LYS A N 1
ATOM 2576 C CA . LYS A 1 332 ? 30.540 32.492 3.358 1.00 5.91 352 LYS A CA 1
ATOM 2577 C C . LYS A 1 332 ? 29.734 31.781 4.446 1.00 6.37 352 LYS A C 1
ATOM 2578 O O . LYS A 1 332 ? 30.284 31.141 5.349 1.00 6.56 352 LYS A O 1
ATOM 2584 N N . VAL A 1 333 ? 28.406 31.886 4.332 1.00 4.95 353 VAL A N 1
ATOM 2585 C CA . VAL A 1 333 ? 27.520 31.442 5.396 1.00 5.58 353 VAL A CA 1
ATOM 2586 C C . VAL A 1 333 ? 26.942 30.042 5.197 1.00 6.14 353 VAL A C 1
ATOM 2587 O O . VAL A 1 333 ? 26.183 29.589 6.031 1.00 6.35 353 VAL A O 1
ATOM 2591 N N . TYR A 1 334 ? 27.368 29.310 4.163 1.00 5.82 354 TYR A N 1
ATOM 2592 C CA . TYR A 1 334 ? 26.873 27.945 3.981 1.00 6.10 354 TYR A CA 1
ATOM 2593 C C . TYR A 1 334 ? 27.913 26.960 4.506 1.00 6.52 354 TYR A C 1
ATOM 2594 O O . TYR A 1 334 ? 29.092 27.075 4.156 1.00 6.90 354 TYR A O 1
ATOM 2603 N N . LEU A 1 335 ? 27.496 26.069 5.399 1.00 6.63 355 LEU A N 1
ATOM 2604 C CA . LEU A 1 335 ? 28.371 25.058 5.973 1.00 6.80 355 LEU A CA 1
ATOM 2605 C C . LEU A 1 335 ? 28.402 23.858 5.048 1.00 7.01 355 LEU A C 1
ATOM 2606 O O . LEU A 1 335 ? 27.327 23.325 4.731 1.00 7.78 355 LEU A O 1
ATOM 2611 N N . ALA A 1 336 ? 29.581 23.397 4.653 1.00 6.91 356 ALA A N 1
ATOM 2612 C CA . ALA A 1 336 ? 29.723 22.333 3.639 1.00 6.96 356 ALA A CA 1
ATOM 2613 C C . ALA A 1 336 ? 30.157 20.978 4.242 1.00 6.40 356 ALA A C 1
ATOM 2614 O O . ALA A 1 336 ? 30.764 20.173 3.559 1.00 7.16 356 ALA A O 1
ATOM 2616 N N . LYS A 1 337 ? 29.869 20.735 5.510 1.00 6.71 357 LYS A N 1
ATOM 2617 C CA . LYS A 1 337 ? 30.241 19.483 6.154 1.00 6.98 357 LYS A CA 1
ATOM 2618 C C . LYS A 1 337 ? 29.489 18.248 5.641 1.00 7.06 357 LYS A C 1
ATOM 2619 O O . LYS A 1 337 ? 30.000 17.161 5.774 1.00 6.92 357 LYS A O 1
ATOM 2625 N N . PHE A 1 338 ? 28.282 18.414 5.093 1.00 6.80 358 PHE A N 1
ATOM 2626 C CA . PHE A 1 338 ? 27.435 17.262 4.751 1.00 7.02 358 PHE A CA 1
ATOM 2627 C C . PHE A 1 338 ? 26.981 17.330 3.293 1.00 7.18 358 PHE A C 1
ATOM 2628 O O . PHE A 1 338 ? 25.785 17.418 2.985 1.00 7.75 358 PHE A O 1
ATOM 2636 N N . PRO A 1 339 ? 27.935 17.239 2.343 1.00 6.48 359 PRO A N 1
ATOM 2637 C CA . PRO A 1 339 ? 27.587 17.437 0.925 1.00 6.93 359 PRO A CA 1
ATOM 2638 C C . PRO A 1 339 ? 27.052 16.171 0.238 1.00 6.75 359 PRO A C 1
ATOM 2639 O O . PRO A 1 339 ? 26.691 16.223 -0.942 1.00 6.24 359 PRO A O 1
ATOM 2643 N N . GLY A 1 340 ? 27.031 15.033 0.947 1.00 6.74 360 GLY A N 1
ATOM 2644 C CA . GLY A 1 340 ? 26.632 13.761 0.339 1.00 7.15 360 GLY A CA 1
ATOM 2645 C C . GLY A 1 340 ? 27.824 12.975 -0.169 1.00 8.69 360 GLY A C 1
ATOM 2646 O O . GLY A 1 340 ? 28.929 13.517 -0.315 1.00 8.80 360 GLY A O 1
ATOM 2647 N N . LYS A 1 341 ? 27.600 11.699 -0.475 1.00 8.46 361 LYS A N 1
ATOM 2648 C CA . LYS A 1 341 ? 28.700 10.771 -0.881 1.00 9.36 361 LYS A CA 1
ATOM 2649 C C . LYS A 1 341 ? 29.353 11.104 -2.202 1.00 12.01 361 LYS A C 1
ATOM 2650 O O . LYS A 1 341 ? 30.498 10.692 -2.467 1.00 12.40 361 LYS A O 1
ATOM 2656 N N . THR A 1 342 ? 28.612 11.760 -3.087 1.00 13.63 362 THR A N 1
ATOM 2657 C CA . THR A 1 342 ? 29.190 12.174 -4.366 1.00 15.18 362 THR A CA 1
ATOM 2658 C C . THR A 1 342 ? 29.444 13.687 -4.440 1.00 14.79 362 THR A C 1
ATOM 2659 O O . THR A 1 342 ? 29.888 14.200 -5.478 1.00 16.35 362 THR A O 1
ATOM 2663 N N . GLY A 1 343 ? 29.204 14.390 -3.331 1.00 14.75 363 GLY A N 1
ATOM 2664 C CA . GLY A 1 343 ? 29.528 15.806 -3.204 1.00 14.58 363 GLY A CA 1
ATOM 2665 C C . GLY A 1 343 ? 28.462 16.780 -3.678 1.00 14.27 363 GLY A C 1
ATOM 2666 O O . GLY A 1 343 ? 28.654 18.000 -3.539 1.00 13.97 363 GLY A O 1
ATOM 2667 N N . ASP A 1 344 ? 27.355 16.259 -4.229 1.00 14.19 364 ASP A N 1
ATOM 2668 C CA . ASP A 1 344 ? 26.228 17.080 -4.687 1.00 13.87 364 ASP A CA 1
ATOM 2669 C C . ASP A 1 344 ? 24.820 16.550 -4.321 1.00 12.59 364 ASP A C 1
ATOM 2670 O O . ASP A 1 344 ? 23.833 16.988 -4.904 1.00 14.61 364 ASP A O 1
ATOM 2675 N N . ASP A 1 345 ? 24.736 15.584 -3.403 1.00 10.23 365 ASP A N 1
ATOM 2676 C CA A ASP A 1 345 ? 23.548 14.917 -2.990 0.40 8.55 365 ASP A CA 1
ATOM 2677 C CA B ASP A 1 345 ? 23.370 15.136 -2.896 0.60 9.62 365 ASP A CA 1
ATOM 2678 C C . ASP A 1 345 ? 23.472 14.846 -1.440 1.00 8.23 365 ASP A C 1
ATOM 2679 O O . ASP A 1 345 ? 23.718 13.737 -0.928 1.00 8.12 365 ASP A O 1
ATOM 2688 N N . PRO A 1 346 ? 23.192 15.941 -0.714 1.00 7.77 366 PRO A N 1
ATOM 2689 C CA . PRO A 1 346 ? 23.251 15.851 0.730 1.00 7.54 366 PRO A CA 1
ATOM 2690 C C . PRO A 1 346 ? 22.409 14.764 1.381 1.00 7.48 366 PRO A C 1
ATOM 2691 O O . PRO A 1 346 ? 22.739 14.331 2.488 1.00 6.65 366 PRO A O 1
ATOM 2695 N N . LYS A 1 347 ? 21.316 14.382 0.734 1.00 6.64 367 LYS A N 1
ATOM 2696 C CA . LYS A 1 347 ? 20.432 13.354 1.288 1.00 6.89 367 LYS A CA 1
ATOM 2697 C C . LYS A 1 347 ? 21.103 12.001 1.448 1.00 7.51 367 LYS A C 1
ATOM 2698 O O . LYS A 1 347 ? 20.558 11.121 2.137 1.00 8.28 367 LYS A O 1
ATOM 2704 N N . THR A 1 348 ? 22.231 11.798 0.774 1.00 7.23 368 THR A N 1
ATOM 2705 C CA . THR A 1 348 ? 22.996 10.566 0.899 1.00 7.94 368 THR A CA 1
ATOM 2706 C C . THR A 1 348 ? 24.073 10.566 1.984 1.00 7.08 368 THR A C 1
ATOM 2707 O O . THR A 1 348 ? 24.725 9.534 2.187 1.00 7.98 368 THR A O 1
ATOM 2711 N N . ASN A 1 349 ? 24.303 11.702 2.632 1.00 6.85 369 ASN A N 1
ATOM 2712 C CA . ASN A 1 349 ? 25.334 11.822 3.649 1.00 6.25 369 ASN A CA 1
ATOM 2713 C C . ASN A 1 349 ? 25.005 10.903 4.812 1.00 7.25 369 ASN A C 1
ATOM 2714 O O . ASN A 1 349 ? 23.868 10.886 5.328 1.00 6.48 369 ASN A O 1
ATOM 2719 N N . ASN A 1 350 ? 26.008 10.173 5.277 1.00 7.05 370 ASN A N 1
ATOM 2720 C CA . ASN A 1 350 ? 25.871 9.448 6.541 1.00 7.44 370 ASN A CA 1
ATOM 2721 C C . ASN A 1 350 ? 25.713 10.421 7.711 1.00 7.99 370 ASN A C 1
ATOM 2722 O O . ASN A 1 350 ? 25.957 11.629 7.588 1.00 7.28 370 ASN A O 1
ATOM 2727 N N . ILE A 1 351 ? 25.312 9.894 8.855 1.00 7.22 371 ILE A N 1
ATOM 2728 C CA . ILE A 1 351 ? 25.116 10.671 10.068 1.00 7.85 371 ILE A CA 1
ATOM 2729 C C . ILE A 1 351 ? 26.164 10.256 11.105 1.00 8.31 371 ILE A C 1
ATOM 2730 O O . ILE A 1 351 ? 26.007 9.243 11.818 1.00 8.44 371 ILE A O 1
ATOM 2735 N N . CYS A 1 352 ? 27.224 11.050 11.229 1.00 8.27 372 CYS A N 1
ATOM 2736 C CA . CYS A 1 352 ? 28.232 10.768 12.229 1.00 9.38 372 CYS A CA 1
ATOM 2737 C C . CYS A 1 352 ? 27.717 11.255 13.573 1.00 9.28 372 CYS A C 1
ATOM 2738 O O . CYS A 1 352 ? 27.346 12.442 13.735 1.00 11.78 372 CYS A O 1
ATOM 2741 N N . ILE A 1 353 ? 27.583 10.317 14.512 1.00 8.13 373 ILE A N 1
ATOM 2742 C CA . ILE A 1 353 ? 27.064 10.595 15.838 1.00 8.64 373 ILE A CA 1
ATOM 2743 C C . ILE A 1 353 ? 28.152 11.086 16.786 1.00 8.52 373 ILE A C 1
ATOM 2744 O O . ILE A 1 353 ? 27.921 12.008 17.557 1.00 8.92 373 ILE A O 1
ATOM 2749 N N . ILE A 1 354 ? 29.341 10.483 16.728 1.00 7.98 374 ILE A N 1
ATOM 2750 C CA . ILE A 1 354 ? 30.475 10.965 17.515 1.00 8.19 374 ILE A CA 1
ATOM 2751 C C . ILE A 1 354 ? 31.771 10.576 16.809 1.00 8.47 374 ILE A C 1
ATOM 2752 O O . ILE A 1 354 ? 31.878 9.507 16.217 1.00 8.09 374 ILE A O 1
ATOM 2757 N N . ARG A 1 355 ? 32.741 11.479 16.843 1.00 8.20 375 ARG A N 1
ATOM 2758 C CA . ARG A 1 355 ? 34.033 11.239 16.224 1.00 8.22 375 ARG A CA 1
ATOM 2759 C C . ARG A 1 355 ? 35.200 11.643 17.135 1.00 8.24 375 ARG A C 1
ATOM 2760 O O . ARG A 1 355 ? 35.043 12.304 18.164 1.00 7.53 375 ARG A O 1
ATOM 2768 N N . LEU A 1 356 ? 36.379 11.197 16.736 1.00 7.61 376 LEU A N 1
ATOM 2769 C CA . LEU A 1 356 ? 37.537 11.261 17.596 1.00 7.15 376 LEU A CA 1
ATOM 2770 C C . LEU A 1 356 ? 37.881 12.697 18.023 1.00 7.41 376 LEU A C 1
ATOM 2771 O O . LEU A 1 356 ? 38.344 12.885 19.141 1.00 6.75 376 LEU A O 1
ATOM 2776 N N . SER A 1 357 ? 37.735 13.699 17.148 1.00 7.09 377 SER A N 1
ATOM 2777 C CA . SER A 1 357 ? 38.084 15.073 17.564 1.00 7.24 377 SER A CA 1
ATOM 2778 C C . SER A 1 357 ? 37.297 15.486 18.821 1.00 7.37 377 SER A C 1
ATOM 2779 O O . SER A 1 357 ? 37.855 16.168 19.707 1.00 7.90 377 SER A O 1
ATOM 2782 N N . GLU A 1 358 ? 36.023 15.082 18.911 1.00 7.89 378 GLU A N 1
ATOM 2783 C CA . GLU A 1 358 ? 35.224 15.454 20.084 1.00 7.71 378 GLU A CA 1
ATOM 2784 C C . GLU A 1 358 ? 35.814 14.807 21.324 1.00 7.42 378 GLU A C 1
ATOM 2785 O O . GLU A 1 358 ? 35.823 15.410 22.397 1.00 7.79 378 GLU A O 1
ATOM 2791 N N . VAL A 1 359 ? 36.276 13.578 21.171 1.00 7.42 379 VAL A N 1
ATOM 2792 C CA . VAL A 1 359 ? 36.820 12.817 22.297 1.00 7.45 379 VAL A CA 1
ATOM 2793 C C . VAL A 1 359 ? 38.081 13.512 22.835 1.00 7.23 379 VAL A C 1
ATOM 2794 O O . VAL A 1 359 ? 38.247 13.656 24.040 1.00 7.01 379 VAL A O 1
ATOM 2798 N N . TYR A 1 360 ? 38.973 13.946 21.946 1.00 6.83 380 TYR A N 1
ATOM 2799 C CA . TYR A 1 360 ? 40.158 14.702 22.364 1.00 6.71 380 TYR A CA 1
ATOM 2800 C C . TYR A 1 360 ? 39.757 16.006 23.074 1.00 7.10 380 TYR A C 1
ATOM 2801 O O . TYR A 1 360 ? 40.363 16.361 24.082 1.00 7.26 380 TYR A O 1
ATOM 2810 N N . LEU A 1 361 ? 38.771 16.707 22.539 1.00 6.83 381 LEU A N 1
ATOM 2811 C CA . LEU A 1 361 ? 38.298 17.969 23.125 1.00 7.91 381 LEU A CA 1
ATOM 2812 C C . LEU A 1 361 ? 37.635 17.747 24.494 1.00 7.53 381 LEU A C 1
ATOM 2813 O O . LEU A 1 361 ? 37.854 18.519 25.423 1.00 8.13 381 LEU A O 1
ATOM 2818 N N . ASN A 1 362 ? 36.884 16.663 24.610 1.00 7.27 382 ASN A N 1
ATOM 2819 C CA . ASN A 1 362 ? 36.281 16.252 25.894 1.00 6.77 382 ASN A CA 1
ATOM 2820 C C . ASN A 1 362 ? 37.354 15.987 26.915 1.00 6.90 382 ASN A C 1
ATOM 2821 O O . ASN A 1 362 ? 37.246 16.414 28.060 1.00 6.87 382 ASN A O 1
ATOM 2826 N N . ALA A 1 363 ? 38.410 15.271 26.523 1.00 6.71 383 ALA A N 1
ATOM 2827 C CA . ALA A 1 363 ? 39.538 15.064 27.439 1.00 6.78 383 ALA A CA 1
ATOM 2828 C C . ALA A 1 363 ? 40.205 16.382 27.852 1.00 6.62 383 ALA A C 1
ATOM 2829 O O . ALA A 1 363 ? 40.555 16.567 29.017 1.00 6.39 383 ALA A O 1
ATOM 2831 N N . ALA A 1 364 ? 40.438 17.268 26.890 1.00 6.75 384 ALA A N 1
ATOM 2832 C CA . ALA A 1 364 ? 41.089 18.524 27.201 1.00 6.64 384 ALA A CA 1
ATOM 2833 C C . ALA A 1 364 ? 40.273 19.335 28.217 1.00 6.41 384 ALA A C 1
ATOM 2834 O O . ALA A 1 364 ? 40.843 19.825 29.197 1.00 5.88 384 ALA A O 1
ATOM 2836 N N . GLU A 1 365 ? 38.973 19.423 27.984 1.00 7.01 385 GLU A N 1
ATOM 2837 C CA . GLU A 1 365 ? 38.069 20.193 28.849 1.00 7.10 385 GLU A CA 1
ATOM 2838 C C . GLU A 1 365 ? 37.962 19.512 30.237 1.00 7.10 385 GLU A C 1
ATOM 2839 O O . GLU A 1 365 ? 38.084 20.174 31.258 1.00 7.42 385 GLU A O 1
ATOM 2845 N N . ALA A 1 366 ? 37.781 18.192 30.261 1.00 7.26 386 ALA A N 1
ATOM 2846 C CA . ALA A 1 366 ? 37.671 17.477 31.525 1.00 7.17 386 ALA A CA 1
ATOM 2847 C C . ALA A 1 366 ? 38.953 17.611 32.342 1.00 7.99 386 ALA A C 1
ATOM 2848 O O . ALA A 1 366 ? 38.899 17.770 33.560 1.00 7.97 386 ALA A O 1
ATOM 2850 N N . GLY A 1 367 ? 40.110 17.571 31.681 1.00 7.95 387 GLY A N 1
ATOM 2851 C CA . GLY A 1 367 ? 41.379 17.699 32.372 1.00 7.52 387 GLY A CA 1
ATOM 2852 C C . GLY A 1 367 ? 41.557 19.073 33.012 1.00 7.34 387 GLY A C 1
ATOM 2853 O O . GLY A 1 367 ? 41.915 19.209 34.179 1.00 7.87 387 GLY A O 1
ATOM 2854 N N . LEU A 1 368 ? 41.307 20.114 32.223 1.00 6.90 388 LEU A N 1
ATOM 2855 C CA . LEU A 1 368 ? 41.430 21.470 32.719 1.00 7.57 388 LEU A CA 1
ATOM 2856 C C . LEU A 1 368 ? 40.477 21.704 33.894 1.00 7.19 388 LEU A C 1
ATOM 2857 O O . LEU A 1 368 ? 40.881 22.234 34.899 1.00 8.66 388 LEU A O 1
ATOM 2862 N N . LYS A 1 369 ? 39.235 21.249 33.760 1.00 8.42 389 LYS A N 1
ATOM 2863 C CA . LYS A 1 369 ? 38.227 21.442 34.809 1.00 8.50 389 LYS A CA 1
ATOM 2864 C C . LYS A 1 369 ? 38.562 20.689 36.092 1.00 8.59 389 LYS A C 1
ATOM 2865 O O . LYS A 1 369 ? 38.354 21.212 37.201 1.00 9.36 389 LYS A O 1
ATOM 2871 N N . LYS A 1 370 ? 39.132 19.489 35.976 1.00 8.09 390 LYS A N 1
ATOM 2872 C CA . LYS A 1 370 ? 39.424 18.691 37.189 1.00 7.86 390 LYS A CA 1
ATOM 2873 C C . LYS A 1 370 ? 40.723 19.112 37.872 1.00 8.14 390 LYS A C 1
ATOM 2874 O O . LYS A 1 370 ? 40.950 18.821 39.044 1.00 8.77 390 LYS A O 1
ATOM 2880 N N . GLY A 1 371 ? 41.592 19.810 37.136 1.00 8.61 391 GLY A N 1
ATOM 2881 C CA . GLY A 1 371 ? 42.790 20.409 37.719 1.00 8.45 391 GLY A CA 1
ATOM 2882 C C . GLY A 1 371 ? 43.990 19.499 37.902 1.00 8.08 391 GLY A C 1
ATOM 2883 O O . GLY A 1 371 ? 44.957 19.875 38.559 1.00 8.92 391 GLY A O 1
ATOM 2884 N N . THR A 1 372 ? 43.911 18.296 37.341 1.00 7.96 392 THR A N 1
ATOM 2885 C CA . THR A 1 372 ? 45.020 17.358 37.304 1.00 8.07 392 THR A CA 1
ATOM 2886 C C . THR A 1 372 ? 45.109 16.762 35.912 1.00 7.57 392 THR A C 1
ATOM 2887 O O . THR A 1 372 ? 44.184 16.866 35.140 1.00 7.19 392 THR A O 1
ATOM 2891 N N . ASP A 1 373 ? 46.235 16.115 35.622 1.00 7.65 393 ASP A N 1
ATOM 2892 C CA . ASP A 1 373 ? 46.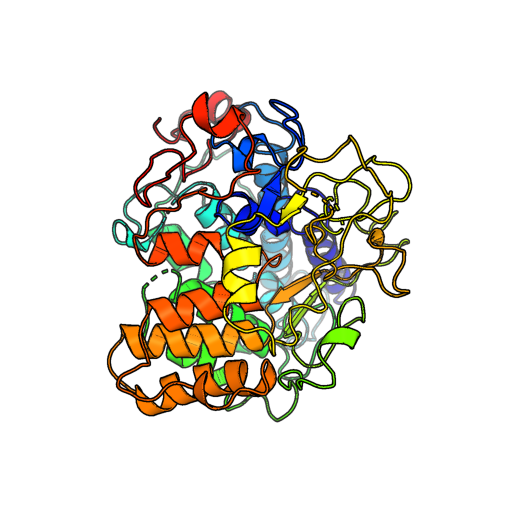595 15.687 34.252 1.00 7.84 393 ASP A CA 1
ATOM 2893 C C . ASP A 1 373 ? 46.586 16.865 33.277 1.00 7.59 393 ASP A C 1
ATOM 2894 O O . ASP A 1 373 ? 46.258 16.718 32.096 1.00 7.86 393 ASP A O 1
ATOM 2899 N N . ILE A 1 374 ? 46.978 18.037 33.772 1.00 8.37 394 ILE A N 1
ATOM 2900 C CA . ILE A 1 374 ? 46.880 19.260 32.987 1.00 8.67 394 ILE A CA 1
ATOM 2901 C C . ILE A 1 374 ? 47.751 19.226 31.732 1.00 8.55 394 ILE A C 1
ATOM 2902 O O . ILE A 1 374 ? 47.256 19.503 30.653 1.00 7.51 394 ILE A O 1
ATOM 2907 N N . GLU A 1 375 ? 49.015 18.844 31.857 1.00 8.37 395 GLU A N 1
ATOM 2908 C CA . GLU A 1 375 ? 49.905 18.795 30.701 1.00 8.46 395 GLU A CA 1
ATOM 2909 C C . GLU A 1 375 ? 49.396 17.821 29.637 1.00 7.59 395 GLU A C 1
ATOM 2910 O O . GLU A 1 375 ? 49.388 18.128 28.451 1.00 7.89 395 GLU A O 1
ATOM 2916 N N . GLU A 1 376 ? 48.932 16.660 30.066 1.00 7.45 396 GLU A N 1
ATOM 2917 C CA . GLU A 1 376 ? 48.364 15.675 29.143 1.00 7.65 396 GLU A CA 1
ATOM 2918 C C . GLU A 1 376 ? 47.134 16.244 28.433 1.00 7.45 396 GLU A C 1
ATOM 2919 O O . GLU A 1 376 ? 46.963 16.106 27.210 1.00 7.77 396 GLU A O 1
ATOM 2925 N N . ALA A 1 377 ? 46.249 16.863 29.207 1.00 7.12 397 ALA A N 1
ATOM 2926 C CA . ALA A 1 377 ? 45.045 17.504 28.675 1.00 7.05 397 ALA A CA 1
ATOM 2927 C C . ALA A 1 377 ? 45.335 18.608 27.639 1.00 6.43 397 ALA A C 1
ATOM 2928 O O . ALA A 1 377 ? 44.677 18.688 26.567 1.00 7.24 397 ALA A O 1
ATOM 2930 N N . GLN A 1 378 ? 46.322 19.444 27.957 1.00 6.85 398 GLN A N 1
ATOM 2931 C CA . GLN A 1 378 ? 46.766 20.511 27.073 1.00 7.29 398 GLN A CA 1
ATOM 2932 C C . GLN A 1 378 ? 47.282 19.909 25.754 1.00 6.39 398 GLN A C 1
ATOM 2933 O O . GLN A 1 378 ? 46.989 20.409 24.658 1.00 5.83 398 GLN A O 1
ATOM 2939 N N . GLY A 1 379 ? 47.959 18.776 25.864 1.00 6.82 399 GLY A N 1
ATOM 2940 C CA . GLY A 1 379 ? 48.446 18.044 24.692 1.00 6.93 399 GLY A CA 1
ATOM 2941 C C . GLY A 1 379 ? 47.314 17.639 23.784 1.00 7.24 399 GLY A C 1
ATOM 2942 O O . GLY A 1 379 ? 47.437 17.705 22.564 1.00 7.56 399 GLY A O 1
ATOM 2943 N N . TYR A 1 380 ? 46.192 17.215 24.369 1.00 6.58 400 TYR A N 1
ATOM 2944 C CA . TYR A 1 380 ? 45.066 16.784 23.543 1.00 6.46 400 TYR A CA 1
ATOM 2945 C C . TYR A 1 380 ? 44.434 17.948 22.789 1.00 6.81 400 TYR A C 1
ATOM 2946 O O . TYR A 1 380 ? 44.004 17.803 21.631 1.00 7.46 400 TYR A O 1
ATOM 2955 N N . LEU A 1 381 ? 44.351 19.104 23.433 1.00 6.95 401 LEU A N 1
ATOM 2956 C CA . LEU A 1 381 ? 43.903 20.308 22.729 1.00 6.89 401 LEU A CA 1
ATOM 2957 C C . LEU A 1 381 ? 44.844 20.609 21.568 1.00 5.90 401 LEU A C 1
ATOM 2958 O O . LEU A 1 381 ? 44.401 20.899 20.463 1.00 5.86 401 LEU A O 1
ATOM 2963 N N . ASN A 1 382 ? 46.136 20.527 21.816 1.00 6.19 402 ASN A N 1
ATOM 2964 C CA . ASN A 1 382 ? 47.139 20.808 20.785 1.00 6.14 402 ASN A CA 1
ATOM 2965 C C . ASN A 1 382 ? 47.131 19.768 19.654 1.00 6.38 402 ASN A C 1
ATOM 2966 O O . ASN A 1 382 ? 47.448 20.101 18.517 1.00 6.97 402 ASN A O 1
ATOM 2971 N N . ASP A 1 383 ? 46.705 18.537 19.953 1.00 7.63 403 ASP A N 1
ATOM 2972 C CA . ASP A 1 383 ? 46.511 17.518 18.900 1.00 7.63 403 ASP A CA 1
ATOM 2973 C C . ASP A 1 383 ? 45.476 17.960 17.877 1.00 7.42 403 ASP A C 1
ATOM 2974 O O . ASP A 1 383 ? 45.588 17.632 16.717 1.00 7.48 403 ASP A O 1
ATOM 2979 N N . ILE A 1 384 ? 44.486 18.703 18.306 1.00 6.48 404 ILE A N 1
ATOM 2980 C CA . ILE A 1 384 ? 43.493 19.245 17.389 1.00 6.23 404 ILE A CA 1
ATOM 2981 C C . ILE A 1 384 ? 44.065 20.478 16.716 1.00 6.94 404 ILE A C 1
ATOM 2982 O O . ILE A 1 384 ? 44.159 20.524 15.494 1.00 6.61 404 ILE A O 1
ATOM 2987 N N . ILE A 1 385 ? 44.484 21.467 17.505 1.00 6.58 405 ILE A N 1
ATOM 2988 C CA . ILE A 1 385 ? 44.988 22.736 16.951 1.00 6.79 405 ILE A CA 1
ATOM 2989 C C . ILE A 1 385 ? 46.058 22.487 15.894 1.00 6.26 405 ILE A C 1
ATOM 2990 O O . ILE A 1 385 ? 45.985 23.050 14.794 1.00 6.74 405 ILE A O 1
ATOM 2995 N N . SER A 1 386 ? 47.039 21.643 16.208 1.00 5.37 406 SER A N 1
ATOM 2996 C CA . SER A 1 386 ? 48.189 21.417 15.316 1.00 6.13 406 SER A CA 1
ATOM 2997 C C . SER A 1 386 ? 47.810 20.769 13.989 1.00 5.65 406 SER A C 1
ATOM 2998 O O . SER A 1 386 ? 48.585 20.863 13.028 1.00 6.76 406 SER A O 1
ATOM 3001 N N . ARG A 1 387 ? 46.651 20.108 13.956 1.00 5.72 407 ARG A N 1
ATOM 3002 C CA . ARG A 1 387 ? 46.133 19.468 12.743 1.00 6.32 407 ARG A CA 1
ATOM 3003 C C . ARG A 1 387 ? 45.106 20.311 12.001 1.00 6.88 407 ARG A C 1
ATOM 3004 O O . ARG A 1 387 ? 44.467 19.844 11.037 1.00 8.59 407 ARG A O 1
ATOM 3012 N N . ARG A 1 388 ? 44.895 21.547 12.457 1.00 6.61 408 ARG A N 1
ATOM 3013 C CA . ARG A 1 388 ? 43.888 22.421 11.860 1.00 6.87 408 ARG A CA 1
ATOM 3014 C C . ARG A 1 388 ? 44.442 23.766 11.391 1.00 6.74 408 ARG A C 1
ATOM 3015 O O . ARG A 1 388 ? 43.744 24.540 10.729 1.00 8.38 408 ARG A O 1
ATOM 3023 N N . THR A 1 389 ? 45.667 24.074 11.773 1.00 6.68 409 THR A N 1
ATOM 3024 C CA . THR A 1 389 ? 46.307 25.313 11.346 1.00 6.33 409 THR A CA 1
ATOM 3025 C C . THR A 1 389 ? 47.795 25.117 11.155 1.00 7.45 409 THR A C 1
ATOM 3026 O O . THR A 1 389 ? 48.393 24.229 11.754 1.00 9.06 409 THR A O 1
ATOM 3030 N N . THR A 1 390 ? 48.399 25.946 10.317 1.00 6.78 410 THR A N 1
ATOM 3031 C CA . THR A 1 390 ? 49.855 25.968 10.194 1.00 6.71 410 THR A CA 1
ATOM 3032 C C . THR A 1 390 ? 50.533 27.006 11.090 1.00 5.42 410 THR A C 1
ATOM 3033 O O . THR A 1 390 ? 51.748 27.092 11.113 1.00 6.57 410 THR A O 1
ATOM 3037 N N . ASP A 1 391 ? 49.732 27.792 11.809 1.00 4.92 411 ASP A N 1
ATOM 3038 C CA . ASP A 1 391 ? 50.282 28.838 12.677 1.00 5.22 411 ASP A CA 1
ATOM 3039 C C . ASP A 1 391 ? 50.602 28.164 14.027 1.00 4.44 411 ASP A C 1
ATOM 3040 O O . ASP A 1 391 ? 49.711 27.885 14.809 1.00 4.97 411 ASP A O 1
ATOM 3045 N N . THR A 1 392 ? 51.888 27.936 14.280 1.00 4.95 412 THR A N 1
ATOM 3046 C CA . THR A 1 392 ? 52.320 27.203 15.489 1.00 5.14 412 THR A CA 1
ATOM 3047 C C . THR A 1 392 ? 52.017 27.937 16.798 1.00 6.72 412 THR A C 1
ATOM 3048 O O . THR A 1 392 ? 51.778 27.289 17.835 1.00 7.64 412 THR A O 1
ATOM 3052 N N . SER A 1 393 ? 51.955 29.270 16.744 1.00 6.77 413 SER A N 1
ATOM 3053 C CA . SER A 1 393 ? 51.619 30.065 17.926 1.00 7.36 413 SER A CA 1
ATOM 3054 C C . SER A 1 393 ? 50.192 29.876 18.394 1.00 7.30 413 SER A C 1
ATOM 3055 O O . SER A 1 393 ? 49.853 30.327 19.485 1.00 8.50 413 SER A O 1
ATOM 3058 N N . GLN A 1 394 ? 49.341 29.222 17.596 1.00 6.78 414 GLN A N 1
ATOM 3059 C CA . GLN A 1 394 ? 47.974 28.899 18.044 1.00 6.92 414 GLN A CA 1
ATOM 3060 C C . GLN A 1 394 ? 47.957 27.820 19.093 1.00 6.20 414 GLN A C 1
ATOM 3061 O O . GLN A 1 394 ? 46.996 27.727 19.858 1.00 7.63 414 GLN A O 1
ATOM 3067 N N . GLN A 1 395 ? 48.983 26.972 19.124 1.00 6.48 415 GLN A N 1
ATOM 3068 C CA . GLN A 1 395 ? 49.071 25.941 20.147 1.00 6.44 415 GLN A CA 1
ATOM 3069 C C . GLN A 1 395 ? 49.261 26.570 21.517 1.00 5.74 415 GLN A C 1
ATOM 3070 O O . GLN A 1 395 ? 49.874 27.619 21.653 1.00 5.63 415 GLN A O 1
ATOM 3076 N N . VAL A 1 396 ? 48.700 25.906 22.528 1.00 6.30 416 VAL A N 1
ATOM 3077 C CA . VAL A 1 396 ? 48.721 26.434 23.888 1.00 6.80 416 VAL A CA 1
ATOM 3078 C C . VAL A 1 396 ? 49.876 25.898 24.728 1.00 6.99 416 VAL A C 1
ATOM 3079 O O . VAL A 1 396 ? 50.359 24.774 24.531 1.00 7.07 416 VAL A O 1
ATOM 3083 N N . SER A 1 397 ? 50.327 26.755 25.634 1.00 8.09 417 SER A N 1
ATOM 3084 C CA . SER A 1 397 ? 51.182 26.395 26.757 1.00 9.19 417 SER A CA 1
ATOM 3085 C C . SER A 1 397 ? 50.291 26.312 27.991 1.00 10.15 417 SER A C 1
ATOM 3086 O O . SER A 1 397 ? 49.120 26.638 27.921 1.00 10.32 417 SER A O 1
ATOM 3089 N N . THR A 1 398 ? 50.860 25.942 29.141 1.00 12.49 418 THR A N 1
ATOM 3090 C CA . THR A 1 398 ? 50.064 25.903 30.377 1.00 14.08 418 THR A CA 1
ATOM 3091 C C . THR A 1 398 ? 49.420 27.260 30.666 1.00 13.69 418 THR A C 1
ATOM 3092 O O . THR A 1 398 ? 48.250 27.308 31.058 1.00 14.48 418 THR A O 1
ATOM 3096 N N . GLU A 1 399 ? 50.142 28.348 30.396 1.00 13.56 419 GLU A N 1
ATOM 3097 C CA A GLU A 1 399 ? 49.607 29.698 30.624 0.50 13.27 419 GLU A CA 1
ATOM 3098 C CA B GLU A 1 399 ? 49.629 29.712 30.594 0.50 13.36 419 GLU A CA 1
ATOM 3099 C C . GLU A 1 399 ? 48.435 30.073 29.707 1.00 13.09 419 GLU A C 1
ATOM 3100 O O . GLU A 1 399 ? 47.536 30.816 30.123 1.00 14.26 419 GLU A O 1
ATOM 3105 N N . THR A 1 400 ? 48.427 29.583 28.457 1.00 11.41 420 THR A N 1
ATOM 3106 C CA . THR A 1 400 ? 47.378 29.930 27.502 1.00 10.04 420 THR A CA 1
ATOM 3107 C C . THR A 1 400 ? 46.319 28.827 27.359 1.00 8.54 420 THR A C 1
ATOM 3108 O O . THR A 1 400 ? 45.376 28.953 26.616 1.00 8.42 420 THR A O 1
ATOM 3112 N N . PHE A 1 401 ? 46.475 27.760 28.121 1.00 7.79 421 PHE A N 1
ATOM 3113 C CA . PHE A 1 401 ? 45.507 26.678 28.156 1.00 8.08 421 PHE A CA 1
ATOM 3114 C C . PHE A 1 401 ? 44.362 27.062 29.087 1.00 8.54 421 PHE A C 1
ATOM 3115 O O . PHE A 1 401 ? 44.392 26.740 30.287 1.00 9.73 421 PHE A O 1
ATOM 3123 N N . THR A 1 402 ? 43.385 27.758 28.532 1.00 7.75 422 THR A N 1
ATOM 3124 C CA . THR A 1 402 ? 42.237 28.266 29.285 1.00 7.73 422 THR A CA 1
ATOM 3125 C C . THR A 1 402 ? 40.953 27.579 28.807 1.00 7.46 422 THR A C 1
ATOM 3126 O O . THR A 1 402 ? 40.864 27.031 27.699 1.00 7.13 422 THR A O 1
ATOM 3130 N N . LEU A 1 403 ? 39.905 27.626 29.621 1.00 7.56 423 LEU A N 1
ATOM 3131 C CA . LEU A 1 403 ? 38.610 27.121 29.204 1.00 7.41 423 LEU A CA 1
ATOM 3132 C C . LEU A 1 403 ? 38.124 27.814 27.931 1.00 7.42 423 LEU A C 1
ATOM 3133 O O . LEU A 1 403 ? 37.655 27.163 27.028 1.00 7.18 423 LEU A O 1
ATOM 3138 N N . ASP A 1 404 ? 38.235 29.135 27.859 1.00 7.66 424 ASP A N 1
ATOM 3139 C CA . ASP A 1 404 ? 37.755 29.850 26.681 1.00 8.18 424 ASP A CA 1
ATOM 3140 C C . ASP A 1 404 ? 38.481 29.352 25.444 1.00 7.14 424 ASP A C 1
ATOM 3141 O O . ASP A 1 404 ? 37.875 29.198 24.389 1.00 6.92 424 ASP A O 1
ATOM 3146 N N . ARG A 1 405 ? 39.784 29.103 25.561 1.00 6.77 425 ARG A N 1
ATOM 3147 C CA . ARG A 1 405 ? 40.502 28.586 24.391 1.00 7.12 425 ARG A CA 1
ATOM 3148 C C . ARG A 1 405 ? 40.014 27.219 23.924 1.00 6.97 425 ARG A C 1
ATOM 3149 O O . ARG A 1 405 ? 39.894 26.969 22.715 1.00 7.07 425 ARG A O 1
ATOM 3157 N N . ILE A 1 406 ? 39.666 26.338 24.857 1.00 5.88 426 ILE A N 1
ATOM 3158 C CA . ILE A 1 406 ? 39.090 25.057 24.521 1.00 6.10 426 ILE A CA 1
ATOM 3159 C C . ILE A 1 406 ? 37.716 25.222 23.859 1.00 6.59 426 ILE A C 1
ATOM 3160 O O . ILE A 1 406 ? 37.403 24.593 22.835 1.00 6.61 426 ILE A O 1
ATOM 3165 N N . LEU A 1 407 ? 36.888 26.073 24.458 1.00 6.74 427 LEU A N 1
ATOM 3166 C CA . LEU A 1 407 ? 35.536 26.276 23.953 1.00 6.90 427 LEU A CA 1
ATOM 3167 C C . LEU A 1 407 ? 35.522 26.913 22.558 1.00 6.51 427 LEU A C 1
ATOM 3168 O O . LEU A 1 407 ? 34.686 26.536 21.733 1.00 6.62 427 LEU A O 1
ATOM 3173 N N . LYS A 1 408 ? 36.434 27.868 22.315 1.00 6.88 428 LYS A N 1
ATOM 3174 C CA . LYS A 1 408 ? 36.652 28.358 20.948 1.00 6.80 428 LYS A CA 1
ATOM 3175 C C . LYS A 1 408 ? 37.017 27.242 19.980 1.00 6.89 428 LYS A C 1
ATOM 3176 O O . LYS A 1 408 ? 36.456 27.166 18.888 1.00 6.79 428 LYS A O 1
ATOM 3182 N N . GLU A 1 409 ? 37.938 26.370 20.351 1.00 6.26 429 GLU A N 1
ATOM 3183 C CA . GLU A 1 409 ? 38.327 25.286 19.461 1.00 6.90 429 GLU A CA 1
ATOM 3184 C C . GLU A 1 409 ? 37.168 24.354 19.189 1.00 7.46 429 GLU A C 1
ATOM 3185 O O . GLU A 1 409 ? 36.983 23.894 18.042 1.00 7.21 429 GLU A O 1
ATOM 3191 N N . ARG A 1 410 ? 36.362 24.057 20.209 1.00 7.10 430 ARG A N 1
ATOM 3192 C CA . ARG A 1 410 ? 35.183 23.220 20.013 1.00 7.30 430 ARG A CA 1
ATOM 3193 C C . ARG A 1 410 ? 34.188 23.832 19.047 1.00 7.44 430 ARG A C 1
ATOM 3194 O O . ARG A 1 410 ? 33.595 23.130 18.220 1.00 7.30 430 ARG A O 1
ATOM 3202 N N . ARG A 1 411 ? 33.976 25.140 19.154 1.00 7.19 431 ARG A N 1
ATOM 3203 C CA . ARG A 1 411 ? 33.059 25.833 18.240 1.00 7.76 431 ARG A CA 1
ATOM 3204 C C . ARG A 1 411 ? 33.563 25.704 16.792 1.00 7.52 431 ARG A C 1
ATOM 3205 O O . ARG A 1 411 ? 32.774 25.470 15.865 1.00 7.39 431 ARG A O 1
ATOM 3213 N N . LYS A 1 412 ? 34.864 25.860 16.598 1.00 6.70 432 LYS A N 1
ATOM 3214 C CA . LYS A 1 412 ? 35.441 25.759 15.254 1.00 6.88 432 LYS A CA 1
ATOM 3215 C C . LYS A 1 412 ? 35.338 24.301 14.728 1.00 7.83 432 LYS A C 1
ATOM 3216 O O . LYS A 1 412 ? 34.993 24.069 13.583 1.00 7.01 432 LYS A O 1
ATOM 3222 N N . GLU A 1 413 ? 35.645 23.326 15.570 1.00 7.69 433 GLU A N 1
ATOM 3223 C CA . GLU A 1 413 ? 35.767 21.945 15.160 1.00 7.34 433 GLU A CA 1
ATOM 3224 C C . GLU A 1 413 ? 34.426 21.264 14.980 1.00 7.89 433 GLU A C 1
ATOM 3225 O O . GLU A 1 413 ? 34.267 20.456 14.077 1.00 8.31 433 GLU A O 1
ATOM 3231 N N . LEU A 1 414 ? 33.471 21.566 15.850 1.00 7.76 434 LEU A N 1
ATOM 3232 C CA . LEU A 1 414 ? 32.240 20.776 15.962 1.00 7.92 434 LEU A CA 1
ATOM 3233 C C . LEU A 1 414 ? 30.998 21.497 15.452 1.00 8.05 434 LEU A C 1
ATOM 3234 O O . LEU A 1 414 ? 29.884 21.023 15.620 1.00 7.51 434 LEU A O 1
ATOM 3239 N N . VAL A 1 415 ? 31.209 22.629 14.782 1.00 7.81 435 VAL A N 1
ATOM 3240 C CA . VAL A 1 415 ? 30.090 23.355 14.176 1.00 7.24 435 VAL A CA 1
ATOM 3241 C C . VAL A 1 415 ? 29.269 22.407 13.293 1.00 7.33 435 VAL A C 1
ATOM 3242 O O . VAL A 1 415 ? 29.808 21.668 12.497 1.00 7.82 435 VAL A O 1
ATOM 3246 N N . GLY A 1 416 ? 27.963 22.395 13.470 1.00 6.80 436 GLY A N 1
ATOM 3247 C CA . GLY A 1 416 ? 27.107 21.541 12.639 1.00 7.47 436 GLY A CA 1
ATOM 3248 C C . GLY A 1 416 ? 26.908 20.129 13.165 1.00 7.79 436 GLY A C 1
ATOM 3249 O O . GLY A 1 416 ? 26.126 19.375 12.608 1.00 8.83 436 GLY A O 1
ATOM 3250 N N . GLU A 1 417 ? 27.552 19.783 14.271 1.00 7.30 437 GLU A N 1
ATOM 3251 C CA . GLU A 1 417 ? 27.543 18.419 14.786 1.00 8.12 437 GLU A CA 1
ATOM 3252 C C . GLU A 1 417 ? 26.754 18.238 16.095 1.00 8.77 437 GLU A C 1
ATOM 3253 O O . GLU A 1 417 ? 26.801 17.164 16.728 1.00 10.95 437 GLU A O 1
ATOM 3259 N N . GLY A 1 418 ? 25.959 19.237 16.425 1.00 8.30 438 GLY A N 1
ATOM 3260 C CA . GLY A 1 418 ? 24.906 19.066 17.415 1.00 7.67 438 GLY A CA 1
ATOM 3261 C C . GLY A 1 418 ? 25.267 19.201 18.873 1.00 8.29 438 GLY A C 1
ATOM 3262 O O . GLY A 1 418 ? 24.433 18.915 19.711 1.00 8.50 438 GLY A O 1
ATOM 3263 N N . GLU A 1 419 ? 26.477 19.679 19.195 1.00 7.79 439 GLU A N 1
ATOM 3264 C CA . GLU A 1 419 ? 26.943 19.696 20.587 1.00 7.71 439 GLU A CA 1
ATOM 3265 C C . GLU A 1 419 ? 27.233 21.072 21.173 1.00 8.11 439 GLU A C 1
ATOM 3266 O O . GLU A 1 419 ? 27.242 21.207 22.392 1.00 8.57 439 GLU A O 1
ATOM 3272 N N . VAL A 1 420 ? 27.544 22.073 20.356 1.00 8.08 440 VAL A N 1
ATOM 3273 C CA . VAL A 1 420 ? 28.025 23.342 20.893 1.00 8.71 440 VAL A CA 1
ATOM 3274 C C . VAL A 1 420 ? 27.114 24.010 21.925 1.00 7.49 440 VAL A C 1
ATOM 3275 O O . VAL A 1 420 ? 27.610 24.602 22.888 1.00 7.91 440 VAL A O 1
ATOM 3279 N N . PHE A 1 421 ? 25.801 23.917 21.768 1.00 7.09 441 PHE A N 1
ATOM 3280 C CA . PHE A 1 421 ? 24.887 24.451 22.790 1.00 6.60 441 PHE A CA 1
ATOM 3281 C C . PHE A 1 421 ? 25.263 24.015 24.205 1.00 6.95 441 PHE A C 1
ATOM 3282 O O . PHE A 1 421 ? 25.300 24.805 25.135 1.00 6.48 441 PHE A O 1
ATOM 3290 N N . TYR A 1 422 ? 25.518 22.724 24.327 1.00 6.54 442 TYR A N 1
ATOM 3291 C CA . TYR A 1 422 ? 25.807 22.113 25.643 1.00 6.80 442 TYR A CA 1
ATOM 3292 C C . TYR A 1 422 ? 27.120 22.612 26.227 1.00 6.42 442 TYR A C 1
ATOM 3293 O O . TYR A 1 422 ? 27.268 22.683 27.451 1.00 7.78 442 TYR A O 1
ATOM 3302 N N . ASP A 1 423 ? 28.063 23.006 25.363 1.00 7.35 443 ASP A N 1
ATOM 3303 C CA . ASP A 1 423 ? 29.321 23.644 25.818 1.00 7.73 443 ASP A CA 1
ATOM 3304 C C . ASP A 1 423 ? 29.036 24.873 26.671 1.00 7.43 443 ASP A C 1
ATOM 3305 O O . ASP A 1 423 ? 29.696 25.109 27.683 1.00 7.39 443 ASP A O 1
ATOM 3310 N N . TYR A 1 424 ? 28.071 25.691 26.252 1.00 7.74 444 TYR A N 1
ATOM 3311 C CA . TYR A 1 424 ? 27.710 26.860 27.022 1.00 7.32 444 TYR A CA 1
ATOM 3312 C C . TYR A 1 424 ? 26.996 26.422 28.297 1.00 6.98 444 TYR A C 1
ATOM 3313 O O . TYR A 1 424 ? 27.333 26.879 29.391 1.00 8.10 444 TYR A O 1
ATOM 3322 N N . LEU A 1 425 ? 26.022 25.513 28.171 1.00 6.88 445 LEU A N 1
ATOM 3323 C CA . LEU A 1 425 ? 25.175 25.160 29.313 1.00 6.92 445 LEU A CA 1
ATOM 3324 C C . LEU A 1 425 ? 26.006 24.598 30.461 1.00 6.83 445 LEU A C 1
ATOM 3325 O O . LEU A 1 425 ? 25.857 25.031 31.616 1.00 7.35 445 LEU A O 1
ATOM 3330 N N . ARG A 1 426 ? 26.858 23.615 30.166 1.00 6.84 446 ARG A N 1
ATOM 3331 C CA . ARG A 1 426 ? 27.595 22.967 31.267 1.00 6.71 446 ARG A CA 1
ATOM 3332 C C . ARG A 1 426 ? 28.644 23.844 31.917 1.00 6.82 446 ARG A C 1
ATOM 3333 O O . ARG A 1 426 ? 29.114 23.568 33.019 1.00 7.67 446 ARG A O 1
ATOM 3341 N N . ASN A 1 427 ? 28.995 24.939 31.237 1.00 6.70 447 ASN A N 1
ATOM 3342 C CA . ASN A 1 427 ? 29.909 25.915 31.764 1.00 6.28 447 ASN A CA 1
ATOM 3343 C C . ASN A 1 427 ? 29.252 27.169 32.337 1.00 6.20 447 ASN A C 1
ATOM 3344 O O . ASN A 1 427 ? 29.931 28.111 32.742 1.00 6.49 447 ASN A O 1
ATOM 3349 N N . GLY A 1 428 ? 27.919 27.171 32.416 1.00 6.52 448 GLY A N 1
ATOM 3350 C CA . GLY A 1 428 ? 27.174 28.301 32.969 1.00 7.14 448 GLY A CA 1
ATOM 3351 C C . GLY A 1 428 ? 27.276 29.591 32.177 1.00 6.84 448 GLY A C 1
ATOM 3352 O O . GLY A 1 428 ? 27.153 30.691 32.728 1.00 8.42 448 GLY A O 1
ATOM 3353 N N . LEU A 1 429 ? 27.508 29.454 30.883 1.00 7.52 449 LEU A N 1
ATOM 3354 C CA . LEU A 1 429 ? 27.816 30.606 30.043 1.00 7.47 449 LEU A CA 1
ATOM 3355 C C . LEU A 1 429 ? 26.582 31.079 29.308 1.00 7.06 449 LEU A C 1
ATOM 3356 O O . LEU A 1 429 ? 25.823 30.259 28.781 1.00 8.93 449 LEU A O 1
ATOM 3361 N N . ALA A 1 430 ? 26.390 32.381 29.268 1.00 6.66 450 ALA A N 1
ATOM 3362 C CA . ALA A 1 430 ? 25.345 32.993 28.442 1.00 6.82 450 ALA A CA 1
ATOM 3363 C C . ALA A 1 430 ? 25.688 32.870 26.971 1.00 7.27 450 ALA A C 1
ATOM 3364 O O . ALA A 1 430 ? 26.841 33.069 26.565 1.00 6.90 450 ALA A O 1
ATOM 3366 N N . ILE A 1 431 ? 24.636 32.649 26.196 1.00 6.83 451 ILE A N 1
ATOM 3367 C CA . ILE A 1 431 ? 24.702 32.532 24.728 1.00 6.95 451 ILE A CA 1
ATOM 3368 C C . ILE A 1 431 ? 24.249 33.862 24.172 1.00 7.41 451 ILE A C 1
ATOM 3369 O O . ILE A 1 431 ? 23.130 34.286 24.459 1.00 8.22 451 ILE A O 1
ATOM 3374 N N . GLU A 1 432 ? 25.113 34.564 23.426 1.00 7.01 452 GLU A N 1
ATOM 3375 C CA A GLU A 1 432 ? 24.759 35.870 22.855 0.50 6.64 452 GLU A CA 1
ATOM 3376 C CA B GLU A 1 432 ? 24.786 35.873 22.856 0.50 7.08 452 GLU A CA 1
ATOM 3377 C C . GLU A 1 432 ? 24.857 35.782 21.334 1.00 6.67 452 GLU A C 1
ATOM 3378 O O . GLU A 1 432 ? 25.892 35.401 20.784 1.00 8.34 452 GLU A O 1
ATOM 3389 N N . ARG A 1 433 ? 23.768 36.130 20.670 1.00 6.86 453 ARG A N 1
ATOM 3390 C CA . ARG A 1 433 ? 23.711 36.199 19.214 1.00 6.80 453 ARG A CA 1
ATOM 3391 C C . ARG A 1 433 ? 24.012 37.647 18.816 1.00 6.88 453 ARG A C 1
ATOM 3392 O O . ARG A 1 433 ? 23.114 38.487 18.808 1.00 8.51 453 ARG A O 1
ATOM 3400 N N . LYS A 1 434 ? 25.280 37.937 18.505 1.00 7.24 454 LYS A N 1
ATOM 3401 C CA . LYS A 1 434 ? 25.740 39.303 18.290 1.00 8.00 454 LYS A CA 1
ATOM 3402 C C . LYS A 1 434 ? 25.923 39.685 16.820 1.00 7.36 454 LYS A C 1
ATOM 3403 O O . LYS A 1 434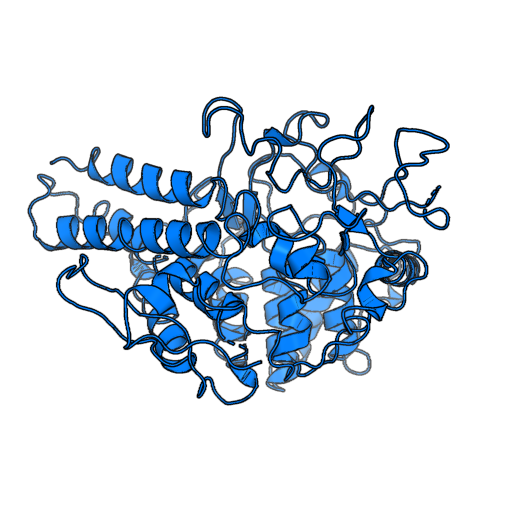 ? 25.907 40.863 16.477 1.00 8.57 454 LYS A O 1
ATOM 3409 N N . GLY A 1 435 ? 26.047 38.666 15.982 1.00 6.70 455 GLY A N 1
ATOM 3410 C CA . GLY A 1 435 ? 26.313 38.858 14.573 1.00 6.92 455 GLY A CA 1
ATOM 3411 C C . GLY A 1 435 ? 25.249 39.654 13.855 1.00 7.22 455 GLY A C 1
ATOM 3412 O O . GLY A 1 435 ? 24.062 39.560 14.172 1.00 7.33 455 GLY A O 1
ATOM 3413 N N . SER A 1 436 ? 25.662 40.422 12.853 1.00 6.86 456 SER A N 1
ATOM 3414 C CA . SER A 1 436 ? 24.797 41.413 12.223 1.00 7.92 456 SER A CA 1
ATOM 3415 C C . SER A 1 436 ? 23.670 40.851 11.356 1.00 7.84 456 SER A C 1
ATOM 3416 O O . SER A 1 436 ? 22.760 41.625 11.004 1.00 10.82 456 SER A O 1
ATOM 3419 N N . TRP A 1 437 ? 23.729 39.574 10.983 1.00 6.53 457 TRP A N 1
ATOM 3420 C CA . TRP A 1 437 ? 22.621 38.982 10.246 1.00 5.71 457 TRP A CA 1
ATOM 3421 C C . TRP A 1 437 ? 21.766 38.007 11.016 1.00 6.10 457 TRP A C 1
ATOM 3422 O O . TRP A 1 437 ? 20.933 37.332 10.431 1.00 6.37 457 TRP A O 1
ATOM 3433 N N . HIS A 1 438 ? 21.902 37.952 12.339 1.00 5.60 458 HIS A N 1
ATOM 3434 C CA . HIS A 1 438 ? 20.898 37.270 13.109 1.00 5.73 458 HIS A CA 1
ATOM 3435 C C . HIS A 1 438 ? 19.544 37.867 12.803 1.00 5.85 458 HIS A C 1
ATOM 3436 O O . HIS A 1 438 ? 19.387 39.073 12.510 1.00 6.62 458 HIS A O 1
ATOM 3443 N N . LEU A 1 439 ? 18.531 37.014 12.916 1.00 5.62 459 LEU A N 1
ATOM 3444 C CA . LEU A 1 439 ? 17.208 37.447 12.514 1.00 5.83 459 LEU A CA 1
ATOM 3445 C C . LEU A 1 439 ? 16.611 38.455 13.484 1.00 6.22 459 LEU A C 1
ATOM 3446 O O . LEU A 1 439 ? 16.834 38.368 14.694 1.00 6.32 459 LEU A O 1
ATOM 3451 N N . GLU A 1 440 ? 15.778 39.349 12.970 1.00 6.26 460 GLU A N 1
ATOM 3452 C CA . GLU A 1 440 ? 15.123 40.345 13.803 1.00 6.94 460 GLU A CA 1
ATOM 3453 C C . GLU A 1 440 ? 14.144 39.715 14.789 1.00 6.63 460 GLU A C 1
ATOM 3454 O O . GLU A 1 440 ? 13.801 40.303 15.805 1.00 6.91 460 GLU A O 1
ATOM 3460 N N . THR A 1 441 ? 13.657 38.526 14.489 1.00 5.84 461 THR A N 1
ATOM 3461 C CA . THR A 1 441 ? 12.770 37.841 15.422 1.00 6.32 461 THR A CA 1
ATOM 3462 C C . THR A 1 441 ? 13.394 37.590 16.799 1.00 7.52 461 THR A C 1
ATOM 3463 O O . THR A 1 441 ? 12.655 37.421 17.778 1.00 7.44 461 THR A O 1
ATOM 3467 N N . LEU A 1 442 ? 14.726 37.558 16.912 1.00 6.91 462 LEU A N 1
ATOM 3468 C CA . LEU A 1 442 ? 15.348 37.380 18.245 1.00 7.08 462 LEU A CA 1
ATOM 3469 C C . LEU A 1 442 ? 15.031 38.558 19.174 1.00 8.02 462 LEU A C 1
ATOM 3470 O O . LEU A 1 442 ? 15.015 38.393 20.395 1.00 7.18 462 LEU A O 1
ATOM 3475 N N . LYS A 1 443 ? 14.808 39.751 18.639 1.00 7.41 463 LYS A N 1
ATOM 3476 C CA . LYS A 1 443 ? 14.407 40.896 19.459 1.00 8.54 463 LYS A CA 1
ATOM 3477 C C . LYS A 1 443 ? 13.009 40.688 20.042 1.00 9.14 463 LYS A C 1
ATOM 3478 O O . LYS A 1 443 ? 12.851 40.730 21.247 1.00 8.69 463 LYS A O 1
ATOM 3484 N N . ALA A 1 444 ? 12.025 40.395 19.187 1.00 10.38 464 ALA A N 1
ATOM 3485 C CA . ALA A 1 444 ? 10.640 40.190 19.650 1.00 10.87 464 ALA A CA 1
ATOM 3486 C C . ALA A 1 444 ? 10.529 38.975 20.575 1.00 9.84 464 ALA A C 1
ATOM 3487 O O . ALA A 1 444 ? 9.740 38.962 21.529 1.00 11.08 464 ALA A O 1
ATOM 3489 N N . SER A 1 445 ? 11.346 37.959 20.337 1.00 8.11 465 SER A N 1
ATOM 3490 C CA A SER A 1 445 ? 11.288 36.736 21.155 0.50 8.41 465 SER A CA 1
ATOM 3491 C CA B SER A 1 445 ? 11.308 36.725 21.142 0.50 8.07 465 SER A CA 1
ATOM 3492 C C . SER A 1 445 ? 12.243 36.760 22.354 1.00 8.16 465 SER A C 1
ATOM 3493 O O . SER A 1 445 ? 12.374 35.776 23.073 1.00 8.14 465 SER A O 1
ATOM 3498 N N . ASN A 1 446 ? 12.937 37.873 22.554 1.00 7.79 466 ASN A N 1
ATOM 3499 C CA . ASN A 1 446 ? 13.883 37.987 23.686 1.00 8.02 466 ASN A CA 1
ATOM 3500 C C . ASN A 1 446 ? 14.904 36.864 23.689 1.00 7.79 466 ASN A C 1
ATOM 3501 O O . ASN A 1 446 ? 15.154 36.199 24.695 1.00 8.05 466 ASN A O 1
ATOM 3506 N N . ALA A 1 447 ? 15.519 36.635 22.541 1.00 6.44 467 ALA A N 1
ATOM 3507 C CA . ALA A 1 447 ? 16.463 35.557 22.400 1.00 6.62 467 ALA A CA 1
ATOM 3508 C C . ALA A 1 447 ? 17.778 36.024 21.794 1.00 6.91 467 ALA A C 1
ATOM 3509 O O . ALA A 1 447 ? 18.514 35.239 21.188 1.00 7.24 467 ALA A O 1
ATOM 3511 N N . GLN A 1 448 ? 18.122 37.282 22.015 1.00 7.12 468 GLN A N 1
ATOM 3512 C CA . GLN A 1 448 ? 19.466 37.750 21.670 1.00 6.84 468 GLN A CA 1
ATOM 3513 C C . GLN A 1 448 ? 20.503 37.245 22.702 1.00 7.97 468 GLN A C 1
ATOM 3514 O O . GLN A 1 448 ? 21.673 37.057 22.385 1.00 8.63 468 GLN A O 1
ATOM 3520 N N . LYS A 1 449 ? 20.058 37.081 23.942 1.00 6.93 469 LYS A N 1
ATOM 3521 C CA . LYS A 1 449 ? 20.901 36.557 25.035 1.00 7.74 469 LYS A CA 1
ATOM 3522 C C . LYS A 1 449 ? 20.102 35.499 25.758 1.00 7.78 469 LYS A C 1
ATOM 3523 O O . LYS A 1 449 ? 18.955 35.757 26.152 1.00 8.76 469 LYS A O 1
ATOM 3529 N N . ILE A 1 450 ? 20.715 34.350 25.961 1.00 6.83 470 ILE A N 1
ATOM 3530 C CA . ILE A 1 450 ? 20.086 33.253 26.749 1.00 7.51 470 ILE A CA 1
ATOM 3531 C C . ILE A 1 450 ? 21.070 32.841 27.840 1.00 6.32 470 ILE A C 1
ATOM 3532 O O . ILE A 1 450 ? 22.114 32.289 27.539 1.00 7.30 470 ILE A O 1
ATOM 3537 N N . GLU A 1 451 ? 20.683 33.077 29.090 1.00 6.08 471 GLU A N 1
ATOM 3538 C CA A GLU A 1 451 ? 21.447 32.549 30.225 0.60 6.35 471 GLU A CA 1
ATOM 3539 C CA B GLU A 1 451 ? 21.412 32.557 30.251 0.40 6.48 471 GLU A CA 1
ATOM 3540 C C . GLU A 1 4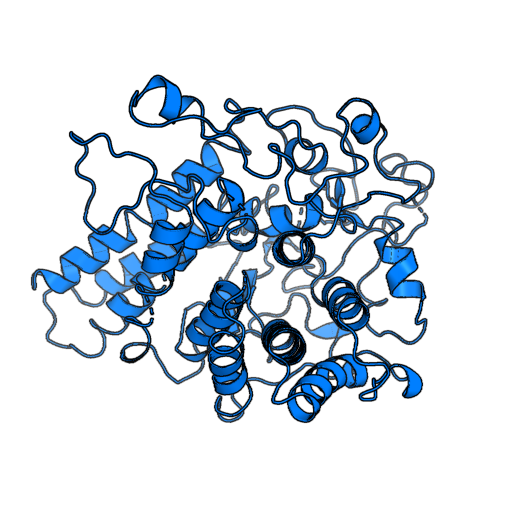51 ? 21.264 31.049 30.356 1.00 7.02 471 GLU A C 1
ATOM 3541 O O . GLU A 1 451 ? 20.245 30.500 29.935 1.00 7.64 471 GLU A O 1
ATOM 3552 N N . ALA A 1 452 ? 22.261 30.379 30.960 1.00 7.59 472 ALA A N 1
ATOM 3553 C CA . ALA A 1 452 ? 22.220 28.921 31.143 1.00 7.25 472 ALA A CA 1
ATOM 3554 C C . ALA A 1 452 ? 21.164 28.463 32.152 1.00 7.56 472 ALA A C 1
ATOM 3555 O O . ALA A 1 452 ? 20.820 27.284 32.200 1.00 7.77 472 ALA A O 1
ATOM 3557 N N . THR A 1 453 ? 20.590 29.411 32.855 1.00 6.97 473 THR A N 1
ATOM 3558 C CA . THR A 1 453 ? 19.485 29.211 33.787 1.00 7.04 473 THR A CA 1
ATOM 3559 C C . THR A 1 453 ? 18.136 29.661 33.202 1.00 6.55 473 THR A C 1
ATOM 3560 O O . THR A 1 453 ? 17.122 29.581 33.899 1.00 6.99 473 THR A O 1
ATOM 3564 N N . ASP A 1 454 ? 18.109 30.058 31.934 1.00 6.66 474 ASP A N 1
ATOM 3565 C CA . ASP A 1 454 ? 16.848 30.514 31.339 1.00 6.60 474 ASP A CA 1
ATOM 3566 C C . ASP A 1 454 ? 15.858 29.326 31.266 1.00 6.24 474 ASP A C 1
ATOM 3567 O O . ASP A 1 454 ? 16.198 28.276 30.773 1.00 6.24 474 ASP A O 1
ATOM 3572 N N . LEU A 1 455 ? 14.640 29.560 31.756 1.00 6.15 475 LEU A N 1
ATOM 3573 C CA . LEU A 1 455 ? 13.615 28.502 31.763 1.00 6.30 475 LEU A CA 1
ATOM 3574 C C . LEU A 1 455 ? 13.408 27.961 30.368 1.00 6.77 475 LEU A C 1
ATOM 3575 O O . LEU A 1 455 ? 13.043 26.787 30.241 1.00 5.82 475 LEU A O 1
ATOM 3580 N N . ARG A 1 456 ? 13.613 28.778 29.328 1.00 6.61 476 ARG A N 1
ATOM 3581 C CA . ARG A 1 456 ? 13.345 28.318 27.963 1.00 6.75 476 ARG A CA 1
ATOM 3582 C C . ARG A 1 456 ? 14.358 27.307 27.415 1.00 6.94 476 ARG A C 1
ATOM 3583 O O . ARG A 1 456 ? 14.140 26.734 26.341 1.00 7.62 476 ARG A O 1
ATOM 3591 N N . ILE A 1 457 ? 15.465 27.072 28.126 1.00 6.49 477 ILE A N 1
ATOM 3592 C CA A ILE A 1 457 ? 16.404 26.040 27.725 0.50 6.78 477 ILE A CA 1
ATOM 3593 C CA B ILE A 1 457 ? 16.427 26.057 27.769 0.50 7.12 477 ILE A CA 1
ATOM 3594 C C . ILE A 1 457 ? 15.746 24.676 27.702 1.00 7.27 477 ILE A C 1
ATOM 3595 O O . ILE A 1 457 ? 16.043 23.883 26.813 1.00 8.10 477 ILE A O 1
ATOM 3604 N N . ALA A 1 458 ? 14.889 24.380 28.691 1.00 6.75 478 ALA A N 1
ATOM 3605 C CA . ALA A 1 458 ? 14.134 23.136 28.718 1.00 6.93 478 ALA A CA 1
ATOM 3606 C C . ALA A 1 458 ? 12.932 23.301 27.786 1.00 6.60 478 ALA A C 1
ATOM 3607 O O . ALA A 1 458 ? 12.048 24.128 28.043 1.00 7.86 478 ALA A O 1
ATOM 3609 N N . LEU A 1 459 ? 12.935 22.495 26.732 1.00 7.05 479 LEU A N 1
ATOM 3610 C CA . LEU A 1 459 ? 11.817 22.516 25.784 1.00 6.91 479 LEU A CA 1
ATOM 3611 C C . LEU A 1 459 ? 10.539 22.139 26.479 1.00 6.45 479 LEU A C 1
ATOM 3612 O O . LEU A 1 459 ? 10.544 21.375 27.439 1.00 6.37 479 LEU A O 1
ATOM 3617 N N . PRO A 1 460 ? 9.400 22.638 25.997 1.00 5.48 480 PRO A N 1
ATOM 3618 C CA . PRO A 1 460 ? 8.155 22.198 26.584 1.00 5.89 480 PRO A CA 1
ATOM 3619 C C . PRO A 1 460 ? 7.886 20.718 26.330 1.00 6.27 480 PRO A C 1
ATOM 3620 O O . PRO A 1 460 ? 8.141 20.233 25.250 1.00 6.59 480 PRO A O 1
ATOM 3624 N N . ILE A 1 461 ? 7.375 20.059 27.349 1.00 5.50 481 ILE A N 1
ATOM 3625 C CA . ILE A 1 461 ? 6.869 18.710 27.236 1.00 6.08 481 ILE A CA 1
ATOM 3626 C C . ILE A 1 461 ? 5.682 18.784 26.244 1.00 6.16 481 ILE A C 1
ATOM 3627 O O . ILE A 1 461 ? 4.903 19.708 26.294 1.00 5.73 481 ILE A O 1
ATOM 3632 N N . PRO A 1 462 ? 5.542 17.795 25.349 1.00 5.39 482 PRO A N 1
ATOM 3633 C CA . PRO A 1 462 ? 4.443 17.863 24.386 1.00 5.78 482 PRO A CA 1
ATOM 3634 C C . PRO A 1 462 ? 3.106 18.017 25.070 1.00 5.35 482 PRO A C 1
ATOM 3635 O O . PRO A 1 462 ? 2.801 17.348 26.071 1.00 5.53 482 PRO A O 1
ATOM 3639 N N . GLN A 1 463 ? 2.236 18.850 24.496 1.00 5.44 483 GLN A N 1
ATOM 3640 C CA . GLN A 1 463 ? 0.929 19.043 25.043 1.00 5.08 483 GLN A CA 1
ATOM 3641 C C . GLN A 1 463 ? 0.119 17.745 25.070 1.00 5.39 483 GLN A C 1
ATOM 3642 O O . GLN A 1 463 ? -0.711 17.556 25.940 1.00 7.13 483 GLN A O 1
ATOM 3648 N N . SER A 1 464 ? 0.410 16.860 24.114 1.00 6.50 484 SER A N 1
ATOM 3649 C CA . SER A 1 464 ? -0.237 15.538 24.074 1.00 7.72 484 SER A CA 1
ATOM 3650 C C . SER A 1 464 ? -0.020 14.813 25.404 1.00 8.21 484 SER A C 1
ATOM 3651 O O . SER A 1 464 ? -0.948 14.207 25.939 1.00 9.31 484 SER A O 1
ATOM 3654 N N . GLU A 1 465 ? 1.201 14.881 25.928 1.00 7.81 485 GLU A N 1
ATOM 3655 C CA . GLU A 1 465 ? 1.475 14.276 27.249 1.00 7.41 485 GLU A CA 1
ATOM 3656 C C . GLU A 1 465 ? 0.779 14.952 28.393 1.00 7.43 485 GLU A C 1
ATOM 3657 O O . GLU A 1 465 ? 0.254 14.308 29.303 1.00 7.95 485 GLU A O 1
ATOM 3663 N N . ILE A 1 466 ? 0.800 16.284 28.389 1.00 6.73 486 ILE A N 1
ATOM 3664 C CA . ILE A 1 466 ? 0.139 17.047 29.432 1.00 7.10 486 ILE A CA 1
ATOM 3665 C C . ILE A 1 466 ? -1.356 16.778 29.480 1.00 7.54 486 ILE A C 1
ATOM 3666 O O . ILE A 1 466 ? -1.939 16.565 30.549 1.00 8.68 486 ILE A O 1
ATOM 3671 N N . ASP A 1 467 ? -1.978 16.752 28.311 1.00 7.24 487 ASP A N 1
ATOM 3672 C CA . ASP A 1 467 ? -3.416 16.516 28.206 1.00 7.70 487 ASP A CA 1
ATOM 3673 C C . ASP A 1 467 ? -3.798 15.110 28.703 1.00 8.46 487 ASP A C 1
ATOM 3674 O O . ASP A 1 467 ? -4.825 14.960 29.407 1.00 11.16 487 ASP A O 1
ATOM 3679 N N . ALA A 1 468 ? -2.934 14.128 28.386 1.00 8.03 488 ALA A N 1
ATOM 3680 C CA . ALA A 1 468 ? -3.240 12.687 28.602 1.00 8.99 488 ALA A CA 1
ATOM 3681 C C . ALA A 1 468 ? -2.899 12.171 30.005 1.00 10.19 488 ALA A C 1
ATOM 3682 O O . ALA A 1 468 ? -3.537 11.242 30.493 1.00 10.17 488 ALA A O 1
ATOM 3684 N N . ASN A 1 469 ? -1.887 12.741 30.633 1.00 11.30 489 ASN A N 1
ATOM 3685 C CA . ASN A 1 469 ? -1.269 12.147 31.841 1.00 12.60 489 ASN A CA 1
ATOM 3686 C C . ASN A 1 469 ? -1.107 13.287 32.867 1.00 13.26 489 ASN A C 1
ATOM 3687 O O . ASN A 1 469 ? -0.164 14.077 32.775 1.00 13.75 489 ASN A O 1
ATOM 3692 N N . PRO A 1 470 ? -2.030 13.379 33.833 1.00 14.81 490 PRO A N 1
ATOM 3693 C CA . PRO A 1 470 ? -1.956 14.426 34.861 1.00 15.26 490 PRO A CA 1
ATOM 3694 C C . PRO A 1 470 ? -0.724 14.347 35.783 1.00 15.48 490 PRO A C 1
ATOM 3695 O O . PRO A 1 470 ? -0.452 15.314 36.485 1.00 17.22 490 PRO A O 1
ATOM 3699 N N . ASN A 1 471 ? 0.006 13.226 35.762 1.00 15.26 491 ASN A N 1
ATOM 3700 C CA . ASN A 1 471 ? 1.241 13.046 36.543 1.00 14.88 491 ASN A CA 1
ATOM 3701 C C . ASN A 1 471 ? 2.458 13.675 35.886 1.00 13.71 491 ASN A C 1
ATOM 3702 O O . ASN A 1 471 ? 3.531 13.683 36.473 1.00 14.43 491 ASN A O 1
ATOM 3707 N N . ILE A 1 472 ? 2.311 14.137 34.636 1.00 12.39 492 ILE A N 1
ATOM 3708 C CA . ILE A 1 472 ? 3.415 14.771 33.919 1.00 11.66 492 ILE A CA 1
ATOM 3709 C C . ILE A 1 472 ? 3.303 16.283 34.072 1.00 10.87 492 ILE A C 1
ATOM 3710 O O . ILE A 1 472 ? 2.326 16.885 33.649 1.00 11.95 492 ILE A O 1
ATOM 3715 N N . GLN A 1 473 ? 4.280 16.881 34.733 1.00 9.63 493 GLN A N 1
ATOM 3716 C CA . GLN A 1 473 ? 4.320 18.311 34.922 1.00 9.39 493 GLN A CA 1
ATOM 3717 C C . G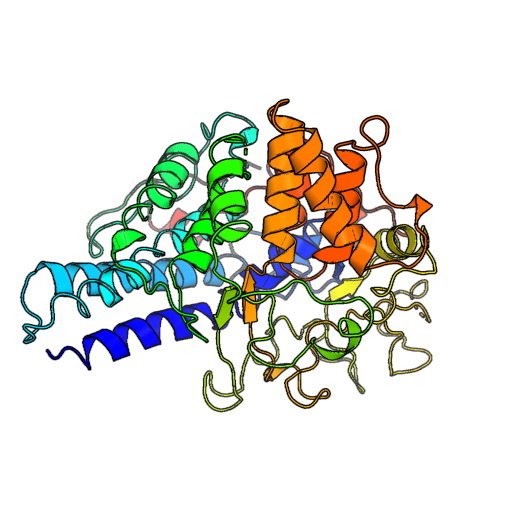LN A 1 473 ? 4.972 18.978 33.713 1.00 7.53 493 GLN A C 1
ATOM 3718 O O . GLN A 1 473 ? 5.914 18.469 33.152 1.00 7.87 493 GLN A O 1
ATOM 3724 N N . GLN A 1 474 ? 4.464 20.140 33.337 1.00 6.54 494 GLN A N 1
ATOM 3725 C CA . GLN A 1 474 ? 5.094 20.925 32.281 1.00 6.58 494 GLN A CA 1
ATOM 3726 C C . GLN A 1 474 ? 6.298 21.705 32.859 1.00 6.94 494 GLN A C 1
ATOM 3727 O O . GLN A 1 474 ? 6.338 22.049 34.071 1.00 6.86 494 GLN A O 1
ATOM 3733 N N . ASN A 1 475 ? 7.265 21.938 31.999 1.00 5.06 495 ASN A N 1
ATOM 3734 C CA . ASN A 1 475 ? 8.369 22.843 32.322 1.00 5.86 495 ASN A CA 1
ATOM 3735 C C . ASN A 1 475 ? 7.863 24.263 32.523 1.00 7.36 495 ASN A C 1
ATOM 3736 O O . ASN A 1 475 ? 7.087 24.758 31.711 1.00 8.46 495 ASN A O 1
ATOM 3741 N N . PRO A 1 476 ? 8.341 24.951 33.561 1.00 7.99 496 PRO A N 1
ATOM 3742 C CA . PRO A 1 476 ? 7.896 26.326 33.753 1.00 8.78 496 PRO A CA 1
ATOM 3743 C C . PRO A 1 476 ? 8.369 27.296 32.678 1.00 8.92 496 PRO A C 1
ATOM 3744 O O . PRO A 1 476 ? 9.348 27.045 31.972 1.00 7.42 496 PRO A O 1
ATOM 3748 N N . ARG A 1 477 ? 7.616 28.376 32.555 1.00 10.45 497 ARG A N 1
ATOM 3749 C CA . ARG A 1 477 ? 7.947 29.468 31.687 1.00 11.56 497 ARG A CA 1
ATOM 3750 C C . ARG A 1 477 ? 7.801 30.775 32.436 1.00 12.72 497 ARG A C 1
ATOM 3751 O O . ARG A 1 477 ? 7.275 30.823 33.563 1.00 11.64 497 ARG A O 1
#

Organism: Bacteroides thetaiotaomicron (strain ATCC 29148 / DSM 2079 / JCM 5827 / CCUG 10774 / NCTC 10582 / VPI-5482 / E50) (NCBI:txid226186)

CATH classification: 1.25.40.390 (+2 more: 2.20.20.130, 1.25.40.900)

Nearest PDB structures (foldseek):
  3mcx-assembly1_A  TM=1.002E+00  e=2.983E-76  Bacteroides thetaiotaomicron VPI-5482
  3kez-assembly1_A  TM=8.956E-01  e=1.132E-32  Phocaeicola vulgatus ATCC 8482
  3myv-assembly2_B  TM=9.257E-01  e=3.651E-31  Phocaeicola vulgatus ATCC 8482
  3l22-assembly1_A  TM=8.606E-01  e=1.570E-19  Bacteroides fragilis NCTC 9343
  8ypu-assembly1_B  TM=8.098E-01  e=7.003E-15  Bacteroides fragilis

Sequence (453 aa):
VTLDDDAQIALNGIYRLASGHSYYGDNYWYYGDCRAADVQARITKGDGKKRVSPYYEYNVLASDNLNIVLPWNTVYKVIRRQTNNLIQKIESGSSIQSSDTTKELNNRIKSEALVRGLSLFNLTRLFGPYTNDKGASLGVPIETSPSDPTHHKPSRSTVAQCYEQVVSSDSNALSGLRRQETTSSNGYYINYWAAQALLSRVYLNGEYQKKAYDAATDVIKKNNGGRYQQLYSYEEEEYPNVWGQDFQSESSLFELYITLSSEPSGGTGGEGAPVYANEATVDWNNLILSEEDFLNLLNEDPKDVRHCCLTKKESVIENNTGLPAAAHEKVYLAKFPGKTGDDDPKTNNICIIRLSEVYLNAAEAGLKKGTDIEEAQGYLNDIISRRTTDTSQQVSTEETFTLDRILKERRKELVGEGEVFYDYLRNGLAIEERKGSWHLETLKASSNAQKIEEATDLRIIALPIPQSEIDANPNIQQNPR

Solvent-accessible surface area: 17113 Å² total

InterPro domains:
  IPR011990 Tetratricopeptide-like helical domain superfamily [SSF48452] (17-496)
  IPR012944 RagB/SusD domain [PF07980] (213-496)

B-factor: mean 10.66, std 6.88, range [2.0, 41.67]

Foldseek 3Di:
DALVVLVVLLLVLLLLCCAQLHLQFQLQCLLFLQFAWKHWQDADDAQDPSRCSNLLNYDLARCRHFVSNVVSLVVSLLSLQVSLCVLVVPPHPDPPVLSSLQSNLQSLLNLVSLVSQQQQFHLCQVPVQAAFGADDDNHHDPPVDFDETDTSNVSLVSSVCSCVSQVSFDLAQDFATAGNLNSLLVQLVSCVSQVLVSNLVSLVCNVPPSPQQADDAFLVCVLPCFQAGDDRFFRHWHAFDCVRVPHASPLNGLLLLDLDPDDDSNTMWTFPVNVVLVVVAPQFSLVSQFAARPDPPDPSGQPVCNDRTRGQRQCHNVNPDSSRGIQRQDTSLVSLLSNLLSCVSVVPPNVVSLVSLQSQVVRGGPPNVLRDDSVRSDLVSSLSSCCSPCNSRNNNSSSQLSVQHKRANDGPRHDPSSVVSVNRIDTSPRLSSRPWNNVVSVVPRVSYDTRDD

Secondary structure (DSSP, 8-state):
--HHHHHHHHHHHHHHHHSTTTTTTHHHHHHHHTSSSEE-SS---TTSSSHHHHTT---TT-IIIIIHHHHHHHHHHHHHHHHHHHHHTT-S----HHHHHHHHHHHH--HHHHHHHHHHH--GGGTTT-SB------SS--TT----PPBHHHHHHHHHH--TTGGGS-SS--TTS--HHHHHHHHHHHHH---HHHHHHHHHHHHHHS-SS--PPPTTTGGGSTTSTT-TTEEEEE---STTTTTTTTTTS-------SS-SS---EE-HHHHHHHTT-TT-GGGGGEE--SSTT-TTS-TT-----EE-S---TTSS-GGG--EEEEEHHHHHHHHHHHHHHHTSSHHHHHHHHHHHHTTT-S-GGGS--TTT--HHHHHHHHHHHHTTSS-HHHHHHHTTPPEE--STTS-THHHHTT-SEE-TT-GGGSPPPPHHHHHH-TT-PPPP-

Radius of gyration: 21.18 Å; Cα contacts (8 Å, |Δi|>4): 911; chains: 1; bounding box: 56×62×48 Å